Protein AF-A0A935EBG9-F1 (afdb_monomer)

Nearest PDB structures (foldseek):
  6i1h-assembly1_A  TM=6.134E-01  e=1.385E+00  Chlamydia trachomatis
  6hzh-assembly1_A  TM=4.891E-01  e=1.174E+00  Chlamydia trachomatis
  5o15-assembly2_B  TM=3.136E-01  e=2.519E-01  Sorangium cellulosum
  1wzn-assembly1_A  TM=5.034E-01  e=6.112E+00  Pyrococcus horikoshii OT3
  5yfg-assembly1_A  TM=3.933E-01  e=7.615E+00  Homo sapiens

pLDDT: mean 87.23, std 17.73, range [26.91, 98.94]

Radius of gyration: 25.3 Å; Cα contacts (8 Å, |Δi|>4): 872; chains: 1; bounding box: 60×47×108 Å

Solvent-accessible surface area (backbone atoms only — not comparable to full-atom values): 26198 Å² total; per-residue (Å²): 134,88,83,86,81,87,80,84,84,79,87,77,83,81,80,80,79,73,76,85,69,76,75,78,75,75,90,55,85,73,57,88,76,83,76,82,68,78,86,73,63,55,4,25,28,68,75,36,76,100,81,56,63,61,65,30,64,52,68,57,92,96,50,80,77,60,99,59,29,64,55,70,48,89,40,70,68,78,42,63,91,41,53,73,42,41,57,26,57,35,16,23,5,33,44,45,35,50,22,20,80,38,74,37,89,87,32,89,52,56,42,38,45,97,52,69,41,67,20,41,37,27,27,39,75,89,44,62,54,62,61,78,62,38,41,44,90,50,90,55,90,43,42,66,63,40,51,53,48,47,51,51,55,29,39,77,74,73,33,60,48,84,44,33,94,92,47,60,54,76,88,62,56,19,32,24,27,36,64,70,40,49,30,54,54,26,47,79,71,79,41,83,60,76,68,56,79,76,60,62,59,64,77,63,60,76,50,22,39,26,23,28,41,21,56,60,40,72,43,31,26,75,67,42,31,52,54,34,48,52,53,43,41,32,22,42,49,67,66,29,58,70,52,41,62,66,49,56,38,79,50,36,50,72,29,71,76,31,72,82,32,41,57,47,34,39,35,44,66,50,52,57,28,44,35,42,41,33,34,48,72,45,65,47,75,48,59,35,29,38,80,54,73,65,46,74,68,79,95,50,44,33,78,75,71,103,63,62,27,58,74,34,42,33,28,22,46,26,49,73,78,28,42,40,33,43,35,21,31,24,43,43,40,61,30,91,50,69,45,60,48,42,56,67,35,26,30,34,39,38,38,36,76,26,47,45,99,89,66,47,86,44,27,35,36,40,38,37,35,42,25,27,82,74,27,26,74,58,44,33,38,51,58,46,37,35,33,57,75,44,46,66,92,75,46,82,79,88,71,84,45,76,64,76,71,44,31,42,70,56,88,37,24,74,40,78,53,62,93,90,68,85,78,96,77,82,85,68,58,81,82,60,59,50,54,57,54,32,41,46,74,62,72,39,82,87,42,68,73,78,91,66,86,68,94,79,74,87,124

Structure (mmCIF, N/CA/C/O backbone):
data_AF-A0A935EBG9-F1
#
_entry.id   AF-A0A935EBG9-F1
#
loop_
_atom_site.group_PDB
_atom_site.id
_atom_site.type_symbol
_atom_site.label_atom_id
_atom_site.label_alt_id
_atom_site.label_comp_id
_atom_site.label_asym_id
_atom_site.label_entity_id
_atom_site.label_seq_id
_atom_site.pdbx_PDB_ins_code
_atom_site.Cartn_x
_atom_site.Cartn_y
_atom_site.Cartn_z
_atom_site.occupancy
_atom_site.B_iso_or_equiv
_atom_site.auth_seq_id
_atom_site.auth_comp_id
_atom_site.auth_asym_id
_atom_site.auth_atom_id
_atom_site.pdbx_PDB_model_num
ATOM 1 N N . MET A 1 1 ? 35.348 10.390 76.889 1.00 35.09 1 MET A N 1
ATOM 2 C CA . MET A 1 1 ? 34.292 9.434 77.295 1.00 35.09 1 MET A CA 1
ATOM 3 C C . MET A 1 1 ? 33.017 9.774 76.541 1.00 35.09 1 MET A C 1
ATOM 5 O O . MET A 1 1 ? 32.799 10.935 76.236 1.00 35.09 1 MET A O 1
ATOM 9 N N . ARG A 1 2 ? 32.295 8.732 76.126 1.00 33.00 2 ARG A N 1
ATOM 10 C CA . ARG A 1 2 ? 31.306 8.679 75.037 1.00 33.00 2 ARG A CA 1
ATOM 11 C C . ARG A 1 2 ? 30.108 9.625 75.220 1.00 33.00 2 ARG A C 1
ATOM 13 O O . ARG A 1 2 ? 29.508 9.641 76.286 1.00 33.00 2 ARG A O 1
ATOM 20 N N . GLY A 1 3 ? 29.729 10.317 74.143 1.00 28.44 3 GLY A N 1
ATOM 21 C CA . GLY A 1 3 ? 28.416 10.941 73.965 1.00 28.44 3 GLY A CA 1
ATOM 22 C C . GLY A 1 3 ? 27.498 10.011 73.168 1.00 28.44 3 GLY A C 1
ATOM 23 O O . GLY A 1 3 ? 27.882 9.514 72.110 1.00 28.44 3 GLY A O 1
ATOM 24 N N . LEU A 1 4 ? 26.313 9.744 73.713 1.00 28.86 4 LEU A N 1
ATOM 25 C CA . LEU A 1 4 ? 25.290 8.847 73.181 1.00 28.86 4 LEU A CA 1
ATOM 26 C C . LEU A 1 4 ? 24.329 9.659 72.290 1.00 28.86 4 LEU A C 1
ATOM 28 O O . LEU A 1 4 ? 23.697 10.595 72.774 1.00 28.86 4 LEU A O 1
ATOM 32 N N . ARG A 1 5 ? 24.219 9.328 70.997 1.00 33.72 5 ARG A N 1
ATOM 33 C CA . ARG A 1 5 ? 23.167 9.846 70.103 1.00 33.72 5 ARG A CA 1
ATOM 34 C C . ARG A 1 5 ? 22.078 8.783 69.954 1.00 33.72 5 ARG A C 1
ATOM 36 O O . ARG A 1 5 ? 22.360 7.690 69.474 1.00 33.72 5 ARG A O 1
ATOM 43 N N . LEU A 1 6 ? 20.854 9.122 70.366 1.00 30.34 6 LEU A N 1
ATOM 44 C CA . LEU A 1 6 ? 19.633 8.385 70.036 1.00 30.34 6 LEU A CA 1
ATOM 45 C C . LEU A 1 6 ? 19.337 8.532 68.534 1.00 30.34 6 LEU A C 1
ATOM 47 O O . LEU A 1 6 ? 19.275 9.651 68.028 1.00 30.34 6 LEU A O 1
ATOM 51 N N . MET A 1 7 ? 19.111 7.414 67.844 1.00 30.39 7 MET A N 1
ATOM 52 C CA . MET A 1 7 ? 18.456 7.376 66.534 1.00 30.39 7 MET A CA 1
ATOM 53 C C . MET A 1 7 ? 16.968 7.071 66.740 1.00 30.39 7 MET A C 1
ATOM 55 O O . MET A 1 7 ? 16.621 6.006 67.247 1.00 30.39 7 MET A O 1
ATOM 59 N N . LEU A 1 8 ? 16.100 8.003 66.339 1.00 30.66 8 LEU A N 1
ATOM 60 C CA . LEU A 1 8 ? 14.686 7.737 66.076 1.00 30.66 8 LEU A CA 1
ATOM 61 C C . LEU A 1 8 ? 14.571 7.083 64.691 1.00 30.66 8 LEU A C 1
ATOM 63 O O . LEU A 1 8 ? 14.997 7.670 63.698 1.00 30.66 8 LEU A O 1
ATOM 67 N N . ALA A 1 9 ? 13.973 5.896 64.625 1.00 29.94 9 ALA A N 1
ATOM 68 C CA . ALA A 1 9 ? 13.546 5.275 63.377 1.00 29.94 9 ALA A CA 1
ATOM 69 C C . ALA A 1 9 ? 12.113 5.730 63.058 1.00 29.94 9 ALA A C 1
ATOM 71 O O . ALA A 1 9 ? 11.182 5.414 63.795 1.00 29.94 9 ALA A O 1
ATOM 72 N N . ALA A 1 10 ? 11.941 6.483 61.971 1.00 31.16 10 ALA A N 1
ATOM 73 C CA . ALA A 1 10 ? 10.633 6.789 61.404 1.00 31.16 10 ALA A CA 1
ATOM 74 C C . ALA A 1 10 ? 10.266 5.695 60.389 1.00 31.16 10 ALA A C 1
ATOM 76 O O . ALA A 1 10 ? 10.936 5.548 59.367 1.00 31.16 10 ALA A O 1
ATOM 77 N N . LEU A 1 11 ? 9.216 4.918 60.675 1.00 29.58 11 LEU A N 1
ATOM 78 C CA . LEU A 1 11 ? 8.575 4.052 59.686 1.00 29.58 11 LEU A CA 1
ATOM 79 C C . LEU A 1 11 ? 7.790 4.932 58.705 1.00 29.58 11 LEU A C 1
ATOM 81 O O . LEU A 1 11 ? 6.760 5.500 59.063 1.00 29.58 11 LEU A O 1
ATOM 85 N N . ALA A 1 12 ? 8.267 5.029 57.467 1.00 32.09 12 ALA A N 1
ATOM 86 C CA . ALA A 1 12 ? 7.480 5.541 56.355 1.00 32.09 12 ALA A CA 1
ATOM 87 C C . ALA A 1 12 ? 6.671 4.381 55.753 1.00 32.09 12 ALA A C 1
ATOM 89 O O . ALA A 1 12 ? 7.234 3.479 55.137 1.00 32.09 12 ALA A O 1
ATOM 90 N N . CYS A 1 13 ? 5.351 4.395 55.948 1.00 28.38 13 CYS A N 1
ATOM 91 C CA . CYS A 1 13 ? 4.428 3.550 55.195 1.00 28.38 13 CYS A CA 1
ATOM 92 C C . CYS A 1 13 ? 4.348 4.065 53.754 1.00 28.38 13 CYS A C 1
ATOM 94 O O . CYS A 1 13 ? 3.726 5.090 53.483 1.00 28.38 13 CYS A O 1
ATOM 96 N N . SER A 1 14 ? 4.966 3.346 52.825 1.00 31.89 14 SER A N 1
ATOM 97 C CA . SER A 1 14 ? 4.779 3.518 51.388 1.00 31.89 14 SER A CA 1
ATOM 98 C C . SER A 1 14 ? 3.401 2.981 50.987 1.00 31.89 14 SER A C 1
ATOM 100 O O . SER A 1 14 ? 3.176 1.774 50.938 1.00 31.89 14 SER A O 1
ATOM 102 N N . HIS A 1 15 ? 2.455 3.874 50.696 1.00 29.36 15 HIS A N 1
ATOM 103 C CA . HIS A 1 15 ? 1.270 3.517 49.918 1.00 29.36 15 HIS A CA 1
ATOM 104 C C . HIS A 1 15 ? 1.682 3.366 48.452 1.00 29.36 15 HIS A C 1
ATOM 106 O O . HIS A 1 15 ? 1.942 4.346 47.759 1.00 29.36 15 HIS A O 1
ATOM 112 N N . GLN A 1 16 ? 1.762 2.117 47.993 1.00 29.02 16 GLN A N 1
ATOM 113 C CA . GLN A 1 16 ? 1.751 1.786 46.574 1.00 29.02 16 GLN A CA 1
ATOM 114 C C . GLN A 1 16 ? 0.363 2.124 46.022 1.00 29.02 16 GLN A C 1
ATOM 116 O O . GLN A 1 16 ? -0.581 1.349 46.159 1.00 29.02 16 GLN A O 1
ATOM 121 N N . LEU A 1 17 ? 0.236 3.301 45.414 1.00 31.58 17 LEU A N 1
ATOM 122 C CA . LEU A 1 17 ? -0.823 3.560 44.447 1.00 31.58 17 LEU A CA 1
ATOM 123 C C . LEU A 1 17 ? -0.511 2.693 43.226 1.00 31.58 17 LEU A C 1
ATOM 125 O O . LEU A 1 17 ? 0.434 2.962 42.487 1.00 31.58 17 LEU A O 1
ATOM 129 N N . GLY A 1 18 ? -1.251 1.595 43.080 1.00 26.91 18 GLY A N 1
ATOM 130 C CA . GLY A 1 18 ? -1.197 0.766 41.887 1.00 26.91 18 GLY A CA 1
ATOM 131 C C . GLY A 1 18 ? -1.586 1.604 40.676 1.00 26.91 18 GLY A C 1
ATOM 132 O O . GLY A 1 18 ? -2.669 2.187 40.651 1.00 26.91 18 GLY A O 1
ATOM 133 N N . SER A 1 19 ? -0.704 1.661 39.680 1.00 31.36 19 SER A N 1
ATOM 134 C CA . SER A 1 19 ? -1.076 2.075 38.333 1.00 31.36 19 SER A CA 1
ATOM 135 C C . SER A 1 19 ? -2.246 1.200 37.891 1.00 31.36 19 SER A C 1
ATOM 137 O O . SER A 1 19 ? -2.134 -0.030 37.924 1.00 31.36 19 SER A O 1
ATOM 139 N N . ALA A 1 20 ? -3.361 1.814 37.502 1.00 31.28 20 ALA A N 1
ATOM 140 C CA . ALA A 1 20 ? -4.432 1.122 36.807 1.00 31.28 20 ALA A CA 1
ATOM 141 C C . ALA A 1 20 ? -3.871 0.629 35.465 1.00 31.28 20 ALA A C 1
ATOM 143 O O . ALA A 1 20 ? -3.863 1.352 34.476 1.00 31.28 20 ALA A O 1
ATOM 144 N N . GLY A 1 21 ? -3.309 -0.580 35.471 1.00 30.95 21 GLY A N 1
ATOM 145 C CA . GLY A 1 21 ? -2.915 -1.276 34.262 1.00 30.95 21 GLY A CA 1
ATOM 146 C C . GLY A 1 21 ? -4.163 -1.514 33.429 1.00 30.95 21 GLY A C 1
ATOM 147 O O . GLY A 1 21 ? -5.141 -2.082 33.919 1.00 30.95 21 GLY A O 1
ATOM 148 N N . GLU A 1 22 ? -4.123 -1.039 32.191 1.00 42.25 22 GLU A N 1
ATOM 149 C CA . GLU A 1 22 ? -5.065 -1.377 31.136 1.00 42.25 22 GLU A CA 1
ATOM 150 C C . GLU A 1 22 ? -5.307 -2.894 31.171 1.00 42.25 22 GLU A C 1
ATOM 152 O O . GLU A 1 22 ? -4.356 -3.684 31.167 1.00 42.25 22 GLU A O 1
ATOM 157 N N . ALA A 1 23 ? -6.568 -3.315 31.307 1.00 36.19 23 ALA A N 1
ATOM 158 C CA . ALA A 1 23 ? -6.886 -4.735 31.275 1.00 36.19 23 ALA A CA 1
ATOM 159 C C . ALA A 1 23 ? -6.350 -5.299 29.948 1.00 36.19 23 ALA A C 1
ATOM 161 O O . ALA A 1 23 ? -6.642 -4.706 28.904 1.00 36.19 23 ALA A O 1
ATOM 162 N N . PRO A 1 24 ? -5.564 -6.394 29.957 1.00 41.72 24 PRO A N 1
ATOM 163 C CA . PRO A 1 24 ? -5.077 -6.983 28.720 1.00 41.72 24 PRO A CA 1
ATOM 164 C C . PRO A 1 24 ? -6.280 -7.238 27.816 1.00 41.72 24 PRO A C 1
ATOM 166 O O . PRO A 1 24 ? -7.266 -7.831 28.256 1.00 41.72 24 PRO A O 1
ATOM 169 N N . ALA A 1 25 ? -6.225 -6.722 26.586 1.00 58.53 25 ALA A N 1
ATOM 170 C CA . ALA A 1 25 ? -7.280 -6.948 25.614 1.00 58.53 25 ALA A CA 1
ATOM 171 C C . ALA A 1 25 ? -7.545 -8.456 25.532 1.00 58.53 25 ALA A C 1
ATOM 173 O O . ALA A 1 25 ? -6.600 -9.237 25.382 1.00 58.53 25 ALA A O 1
ATOM 174 N N . ASP A 1 26 ? -8.813 -8.857 25.674 1.00 67.00 26 ASP A N 1
ATOM 175 C CA . ASP A 1 26 ? -9.193 -10.261 25.541 1.00 67.00 26 ASP A CA 1
ATOM 176 C C . ASP A 1 26 ? -8.600 -10.811 24.237 1.00 67.00 26 ASP A C 1
ATOM 178 O O . ASP A 1 26 ? -8.680 -10.123 23.208 1.00 67.00 26 ASP A O 1
ATOM 182 N N . PRO A 1 27 ? -8.003 -12.017 24.249 1.00 84.56 27 PRO A N 1
ATOM 183 C CA . PRO A 1 27 ? -7.474 -12.626 23.041 1.00 84.56 27 PRO A CA 1
ATOM 184 C C . PRO A 1 27 ? -8.536 -12.609 21.941 1.00 84.56 27 PRO A C 1
ATOM 186 O O . PRO A 1 27 ? -9.615 -13.180 22.106 1.00 84.56 27 PRO A O 1
ATOM 189 N N . SER A 1 28 ? -8.239 -11.937 20.830 1.00 94.19 28 SER A N 1
ATOM 190 C CA . SER A 1 28 ? -9.153 -11.861 19.696 1.00 94.19 28 SER A CA 1
ATOM 191 C C . SER A 1 28 ? -8.806 -12.905 18.646 1.00 94.19 28 SER A C 1
ATOM 193 O O . SER A 1 28 ? -7.637 -13.185 18.378 1.00 94.19 28 SER A O 1
ATOM 195 N N . ILE A 1 29 ? -9.836 -13.437 17.990 1.00 94.50 29 ILE A N 1
ATOM 196 C CA . ILE A 1 29 ? -9.678 -14.359 16.859 1.00 94.50 29 ILE A CA 1
ATOM 197 C C . ILE A 1 29 ? -9.281 -13.648 15.557 1.00 94.50 29 ILE A C 1
ATOM 199 O O . ILE A 1 29 ? -8.965 -14.315 14.573 1.00 94.50 29 ILE A O 1
ATOM 203 N N . GLY A 1 30 ? -9.327 -12.310 15.529 1.00 96.50 30 GLY A N 1
ATOM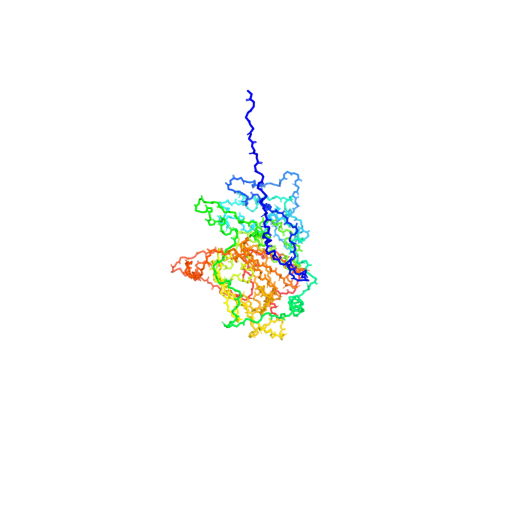 204 C CA . GLY A 1 30 ? -9.213 -11.525 14.300 1.00 96.50 30 GLY A CA 1
ATOM 205 C C . GLY A 1 30 ? -8.442 -10.207 14.400 1.00 96.50 30 GLY A C 1
ATOM 206 O O . GLY A 1 30 ? -8.421 -9.484 13.412 1.00 96.50 30 GLY A O 1
ATOM 207 N N . ARG A 1 31 ? -7.840 -9.841 15.535 1.00 96.62 31 ARG A N 1
ATOM 208 C CA . ARG A 1 31 ? -7.035 -8.604 15.640 1.00 96.62 31 ARG A CA 1
ATOM 209 C C . ARG A 1 31 ? -5.916 -8.713 16.672 1.00 96.62 31 ARG A C 1
ATOM 211 O O . ARG A 1 31 ? -5.939 -9.615 17.506 1.00 96.62 31 ARG A O 1
ATOM 218 N N . GLY A 1 32 ? -4.931 -7.821 16.596 1.00 94.88 32 GLY A N 1
ATOM 219 C CA . GLY A 1 32 ? -3.866 -7.679 17.593 1.00 94.88 32 GLY A CA 1
ATOM 220 C C . GLY A 1 32 ? -2.843 -8.820 17.623 1.00 94.88 32 GLY A C 1
ATOM 221 O O . GLY A 1 32 ? -2.208 -9.046 18.651 1.00 94.88 32 GLY A O 1
ATOM 222 N N . TRP A 1 33 ? -2.668 -9.567 16.526 1.00 93.69 33 TRP A N 1
ATOM 223 C CA . TRP A 1 33 ? -1.700 -10.668 16.505 1.00 93.69 33 TRP A CA 1
ATOM 224 C C . TRP A 1 33 ? -0.259 -10.121 16.530 1.00 93.69 33 TRP A C 1
ATOM 226 O O . TRP A 1 33 ? 0.060 -9.207 15.760 1.00 93.69 33 TRP A O 1
ATOM 236 N N . PRO A 1 34 ? 0.658 -10.658 17.351 1.00 90.94 34 PRO A N 1
ATOM 237 C CA . PRO A 1 34 ? 2.029 -10.154 17.402 1.00 90.94 34 PRO A CA 1
ATOM 238 C C . PRO A 1 34 ? 2.757 -10.263 16.055 1.00 90.94 34 PRO A C 1
ATOM 240 O O . PRO A 1 34 ? 2.684 -11.283 15.369 1.00 90.94 34 PRO A O 1
ATOM 243 N N . VAL A 1 35 ? 3.507 -9.228 15.671 1.00 86.81 35 VAL A N 1
ATOM 244 C CA . VAL A 1 35 ? 4.432 -9.311 14.529 1.00 86.81 35 VAL A CA 1
ATOM 245 C C . VAL A 1 35 ? 5.719 -9.981 15.011 1.00 86.81 35 VAL A C 1
ATOM 247 O O . VAL A 1 35 ? 6.484 -9.391 15.765 1.00 86.81 35 VAL A O 1
ATOM 250 N N . ALA A 1 36 ? 5.954 -11.225 14.590 1.00 75.94 36 ALA A N 1
ATOM 251 C CA . ALA A 1 36 ? 7.082 -12.031 15.071 1.00 75.94 36 ALA A CA 1
ATOM 252 C C . ALA A 1 36 ? 8.459 -11.581 14.538 1.00 75.94 36 ALA A C 1
ATOM 254 O O . ALA A 1 36 ? 9.484 -11.957 15.100 1.00 75.94 36 ALA A O 1
ATOM 255 N N . ALA A 1 37 ? 8.503 -10.800 13.453 1.00 79.25 37 ALA A N 1
ATOM 256 C CA . ALA A 1 37 ? 9.750 -10.334 12.852 1.00 79.25 37 ALA A CA 1
ATOM 257 C C . ALA A 1 37 ? 10.215 -9.009 13.479 1.00 79.25 37 ALA A C 1
ATOM 259 O O . ALA A 1 37 ? 9.558 -7.978 13.328 1.00 79.25 37 ALA A O 1
ATOM 260 N N . SER A 1 38 ? 11.375 -9.036 14.139 1.00 66.75 38 SER A N 1
ATOM 261 C CA . SER A 1 38 ? 12.070 -7.852 14.654 1.00 66.75 38 SER A CA 1
ATOM 262 C C . SER A 1 38 ? 13.268 -7.494 13.776 1.00 66.75 38 SER A C 1
ATOM 264 O O . SER A 1 38 ? 14.067 -8.371 13.452 1.00 66.75 38 SER A O 1
ATOM 266 N N . GLY A 1 39 ? 13.442 -6.206 13.472 1.00 64.56 39 GLY A N 1
ATOM 267 C CA . GLY A 1 39 ? 14.558 -5.717 12.660 1.00 64.56 39 GLY A CA 1
ATOM 268 C C . GLY A 1 39 ? 14.348 -5.954 11.163 1.00 64.56 39 GLY A C 1
ATOM 269 O O . GLY A 1 39 ? 13.867 -6.999 10.736 1.00 64.56 39 GLY A O 1
ATOM 270 N N . ALA A 1 40 ? 14.686 -4.954 10.357 1.00 72.00 40 ALA A N 1
ATOM 271 C CA . ALA A 1 40 ? 14.648 -5.067 8.910 1.00 72.00 40 ALA A CA 1
ATOM 272 C C . ALA A 1 40 ? 15.739 -4.186 8.313 1.00 72.00 40 ALA A C 1
ATOM 274 O O . ALA A 1 40 ? 15.699 -2.959 8.435 1.00 72.00 40 ALA A O 1
ATOM 275 N N . LEU A 1 41 ? 16.733 -4.831 7.712 1.00 77.19 41 LEU A N 1
ATOM 276 C CA . LEU A 1 41 ? 17.738 -4.145 6.916 1.00 77.19 41 LEU A CA 1
ATOM 277 C C . LEU A 1 41 ? 17.182 -3.954 5.501 1.00 77.19 41 LEU A C 1
ATOM 279 O O . LEU A 1 41 ? 16.459 -4.829 5.012 1.00 77.19 41 LEU A O 1
ATOM 283 N N . PRO A 1 42 ? 17.464 -2.820 4.839 1.00 78.81 42 PRO A N 1
ATOM 284 C CA . PRO A 1 42 ? 17.165 -2.693 3.425 1.00 78.81 42 PRO A CA 1
ATOM 285 C C . PRO A 1 42 ? 17.828 -3.833 2.649 1.00 78.81 42 PRO A C 1
ATOM 287 O O . PRO A 1 42 ? 18.977 -4.181 2.887 1.00 78.81 42 PRO A O 1
ATOM 290 N N . VAL A 1 43 ? 17.098 -4.410 1.699 1.00 82.00 43 VAL A N 1
ATOM 291 C CA . VAL A 1 43 ? 17.622 -5.481 0.837 1.00 82.00 43 VAL A CA 1
ATOM 292 C C . VAL A 1 43 ? 18.609 -4.930 -0.192 1.00 82.00 43 VAL A C 1
ATOM 294 O O . VAL A 1 43 ? 19.472 -5.642 -0.691 1.00 82.00 43 VAL A O 1
ATOM 297 N N . SER A 1 44 ? 18.515 -3.643 -0.515 1.00 69.44 44 SER A N 1
ATOM 298 C CA . SER A 1 44 ? 19.429 -2.992 -1.448 1.00 69.44 44 SER A CA 1
ATOM 299 C C . SER A 1 44 ? 20.548 -2.257 -0.739 1.00 69.44 44 SER A C 1
ATOM 301 O O . SER A 1 44 ? 20.271 -1.364 0.060 1.00 69.44 44 SER A O 1
ATOM 303 N N . GLY A 1 45 ? 21.783 -2.515 -1.180 1.00 56.06 45 GLY A N 1
ATOM 304 C CA . GLY A 1 45 ? 22.964 -1.736 -0.802 1.00 56.06 45 GLY A CA 1
ATOM 305 C C . GLY A 1 45 ? 22.970 -0.300 -1.347 1.00 56.06 45 GLY A C 1
ATOM 306 O O . GLY A 1 45 ? 23.912 0.452 -1.135 1.00 56.06 45 GLY A O 1
ATOM 307 N N . GLY A 1 46 ? 21.946 0.111 -2.101 1.00 53.38 46 GLY A N 1
ATOM 308 C CA . GLY A 1 46 ? 21.771 1.484 -2.580 1.00 53.38 46 GLY A CA 1
ATOM 309 C C . GLY A 1 46 ? 20.852 2.354 -1.717 1.00 53.38 46 GLY A C 1
ATOM 310 O O . GLY A 1 46 ? 20.840 3.569 -1.902 1.00 53.38 46 GLY A O 1
ATOM 311 N N . MET A 1 47 ? 20.068 1.759 -0.810 1.00 54.31 47 MET A N 1
ATOM 312 C CA . MET A 1 47 ? 19.056 2.457 0.015 1.00 54.31 47 MET A CA 1
ATOM 313 C C . MET A 1 47 ? 19.435 2.539 1.490 1.00 54.31 47 MET A C 1
ATOM 315 O O . MET A 1 47 ? 18.607 2.630 2.398 1.00 54.31 47 MET A O 1
ATOM 319 N N . GLU A 1 48 ? 20.716 2.430 1.715 1.00 51.75 48 GLU A N 1
ATOM 320 C CA . GLU A 1 48 ? 21.300 2.001 2.944 1.00 51.75 48 GLU A CA 1
ATOM 321 C C . GLU A 1 48 ? 22.123 3.274 3.339 1.00 51.75 48 GLU A C 1
ATOM 323 O O . GLU A 1 48 ? 22.919 3.777 2.545 1.00 51.75 48 GLU A O 1
ATOM 328 N N . GLY A 1 49 ? 21.838 3.877 4.509 1.00 46.16 49 GLY A N 1
ATOM 329 C CA . GLY A 1 49 ? 22.636 4.951 5.149 1.00 46.16 49 GLY A CA 1
ATOM 330 C C . GLY A 1 49 ? 22.803 6.321 4.440 1.00 46.16 49 GLY A C 1
ATOM 331 O O . GLY A 1 49 ? 22.596 6.489 3.245 1.00 46.16 49 GLY A O 1
ATOM 332 N N . GLU A 1 50 ? 23.239 7.342 5.198 1.00 39.00 50 GLU A N 1
ATOM 333 C CA . GLU A 1 50 ? 23.685 8.658 4.683 1.00 39.00 50 GLU A CA 1
ATOM 334 C C . GLU A 1 50 ? 25.171 8.649 4.253 1.00 39.00 50 GLU A C 1
ATOM 336 O O . GLU A 1 50 ? 25.933 9.549 4.603 1.00 39.00 50 GLU A O 1
ATOM 341 N N . GLY A 1 51 ? 25.632 7.632 3.513 1.00 37.41 51 GLY A N 1
ATOM 342 C CA . GLY A 1 51 ? 26.976 7.713 2.906 1.00 37.41 51 GLY A CA 1
ATOM 343 C C . GLY A 1 51 ? 27.850 6.466 2.900 1.00 37.41 51 GLY A C 1
ATOM 344 O O . GLY A 1 51 ? 29.023 6.558 2.546 1.00 37.41 51 GLY A O 1
ATOM 345 N N . GLN A 1 52 ? 27.330 5.291 3.216 1.00 40.91 52 GLN A N 1
ATOM 346 C CA . GLN A 1 52 ? 27.970 4.047 2.798 1.00 40.91 52 GLN A CA 1
ATOM 347 C C . GLN A 1 52 ? 26.905 3.227 2.115 1.00 40.91 52 GLN A C 1
ATOM 349 O O . GLN A 1 52 ? 25.820 3.209 2.650 1.00 40.91 52 GLN A O 1
ATOM 354 N N . GLN A 1 53 ? 27.195 2.596 0.975 1.00 48.09 53 GLN A N 1
ATOM 355 C CA . GLN A 1 53 ? 26.863 1.187 0.729 1.00 48.09 53 GLN A CA 1
ATOM 356 C C . GLN A 1 53 ? 27.120 0.763 -0.722 1.00 48.09 53 GLN A C 1
ATOM 358 O O . GLN A 1 53 ? 27.293 1.570 -1.653 1.00 48.09 53 GLN A O 1
ATOM 363 N N . ALA A 1 54 ? 27.374 -0.537 -0.847 1.00 45.84 54 ALA A N 1
ATOM 364 C CA . ALA A 1 54 ? 28.045 -1.155 -1.970 1.00 45.84 54 ALA A CA 1
ATOM 365 C C . ALA A 1 54 ? 27.049 -1.416 -3.104 1.00 45.84 54 ALA A C 1
ATOM 367 O O . ALA A 1 54 ? 26.310 -2.390 -3.090 1.00 45.84 54 ALA A O 1
ATOM 368 N N . SER A 1 55 ? 27.044 -0.562 -4.130 1.00 59.62 55 SER A N 1
ATOM 369 C CA . SER A 1 55 ? 26.490 -0.963 -5.422 1.00 59.62 55 SER A CA 1
ATOM 370 C C . SER A 1 55 ? 27.506 -1.891 -6.088 1.00 59.62 55 SER A C 1
ATOM 372 O O . SER A 1 55 ? 28.551 -1.421 -6.549 1.00 59.62 55 SER A O 1
ATOM 374 N N . TRP A 1 56 ? 27.236 -3.192 -6.135 1.00 70.00 56 TRP A N 1
ATOM 375 C CA . TRP A 1 56 ? 28.092 -4.106 -6.888 1.00 70.00 56 TRP A CA 1
ATOM 376 C C . TRP A 1 56 ? 27.604 -4.193 -8.334 1.00 70.00 56 TRP A C 1
ATOM 378 O O . TRP A 1 56 ? 26.485 -4.631 -8.588 1.00 70.00 56 TRP A O 1
ATOM 388 N N . GLU A 1 57 ? 28.442 -3.799 -9.295 1.00 77.25 57 GLU A N 1
ATOM 389 C CA . GLU A 1 57 ? 28.172 -4.028 -10.727 1.00 77.25 57 GLU A CA 1
ATOM 390 C C . GLU A 1 57 ? 28.332 -5.515 -11.115 1.00 77.25 57 GLU A C 1
ATOM 392 O O . GLU A 1 57 ? 28.004 -5.918 -12.226 1.00 77.25 57 GLU A O 1
ATOM 397 N N . SER A 1 58 ? 28.828 -6.344 -10.193 1.00 84.06 58 SER A N 1
ATOM 398 C CA . SER A 1 58 ? 28.999 -7.794 -10.325 1.00 84.06 58 SER A CA 1
ATOM 399 C C . SER A 1 58 ? 28.320 -8.523 -9.161 1.00 84.06 58 SER A C 1
ATOM 401 O O . SER A 1 58 ? 28.070 -7.892 -8.133 1.00 84.06 58 SER A O 1
ATOM 403 N N . PRO A 1 59 ? 28.027 -9.831 -9.285 1.00 89.25 59 PRO A N 1
ATOM 404 C CA . PRO A 1 59 ? 27.463 -10.604 -8.184 1.00 89.25 59 PRO A CA 1
ATOM 405 C C . PRO A 1 59 ? 28.298 -10.474 -6.897 1.00 89.25 59 PRO A C 1
ATOM 407 O O . PRO A 1 59 ? 29.532 -10.475 -6.988 1.00 89.25 59 PRO A O 1
ATOM 410 N N . PRO A 1 60 ? 27.665 -10.384 -5.711 1.00 87.50 60 PRO A N 1
ATOM 411 C CA . PRO A 1 60 ? 28.380 -10.375 -4.439 1.00 87.50 60 PRO A CA 1
ATOM 412 C C . PRO A 1 60 ? 29.271 -11.614 -4.269 1.00 87.50 60 PRO A C 1
ATOM 414 O O . PRO A 1 60 ? 29.017 -12.673 -4.848 1.00 87.50 60 PRO A O 1
ATOM 417 N N . VAL A 1 61 ? 30.316 -11.501 -3.444 1.00 87.12 61 VAL A N 1
ATOM 418 C CA . VAL A 1 61 ? 31.233 -12.618 -3.162 1.00 87.12 61 VAL A CA 1
ATOM 419 C C . VAL A 1 61 ? 30.446 -13.835 -2.665 1.00 87.12 61 VAL A C 1
ATOM 421 O O . VAL A 1 61 ? 29.628 -13.728 -1.758 1.00 87.12 61 VAL A O 1
ATOM 424 N N . GLY A 1 62 ? 30.700 -15.001 -3.262 1.00 90.38 62 GLY A N 1
ATOM 425 C CA . GLY A 1 62 ? 30.006 -16.248 -2.922 1.00 90.38 62 GLY A CA 1
ATOM 426 C C . GLY A 1 62 ? 28.650 -16.438 -3.611 1.00 90.38 62 GLY A C 1
ATOM 427 O O . GLY A 1 62 ? 28.080 -17.523 -3.520 1.00 90.38 62 GLY A O 1
ATOM 428 N N . ILE A 1 63 ? 28.156 -15.444 -4.355 1.00 93.00 63 ILE A N 1
ATOM 429 C CA . ILE A 1 63 ? 26.922 -15.545 -5.138 1.00 93.00 63 ILE A CA 1
ATOM 430 C C . ILE A 1 63 ? 27.262 -15.778 -6.610 1.00 93.00 63 ILE A C 1
ATOM 432 O O . ILE A 1 63 ? 27.913 -14.967 -7.262 1.00 93.00 63 ILE A O 1
ATOM 436 N N . SER A 1 64 ? 26.792 -16.895 -7.166 1.00 94.69 64 SER A N 1
ATOM 437 C CA . SER A 1 64 ? 26.862 -17.153 -8.610 1.00 94.69 64 SER A CA 1
ATOM 438 C C . SER A 1 64 ? 25.606 -16.645 -9.311 1.00 94.69 64 SER A C 1
ATOM 440 O O . SER A 1 64 ? 24.492 -17.003 -8.911 1.00 94.69 64 SER A O 1
ATOM 442 N N . ALA A 1 65 ? 25.788 -15.851 -10.369 1.00 94.62 65 ALA A N 1
ATOM 443 C CA . ALA A 1 65 ? 24.699 -15.372 -11.215 1.00 94.62 65 ALA A CA 1
ATOM 444 C C . ALA A 1 65 ? 23.936 -16.524 -11.890 1.00 94.62 65 ALA A C 1
ATOM 446 O O . ALA A 1 65 ? 24.488 -17.596 -12.149 1.00 94.62 65 ALA A O 1
ATOM 447 N N . LEU A 1 66 ? 22.659 -16.284 -12.191 1.00 96.88 66 LEU A N 1
ATOM 448 C CA . LEU A 1 66 ? 21.858 -17.175 -13.028 1.00 96.88 66 LEU A CA 1
ATOM 449 C C . LEU A 1 66 ? 22.254 -17.031 -14.509 1.00 96.88 66 LEU A C 1
ATOM 451 O O . LEU A 1 66 ? 22.798 -15.996 -14.894 1.00 96.88 66 LEU A O 1
ATOM 455 N N . PRO A 1 67 ? 21.939 -18.023 -15.366 1.00 95.94 67 PRO A N 1
ATOM 456 C CA . PRO A 1 67 ? 22.140 -17.898 -16.813 1.00 95.94 67 PRO A CA 1
ATOM 457 C C . PRO A 1 67 ? 21.366 -16.732 -17.446 1.00 95.94 67 PRO A C 1
ATOM 459 O O . PRO A 1 67 ? 21.777 -16.214 -18.481 1.00 95.94 67 PRO A O 1
ATOM 462 N N . VAL A 1 68 ? 20.241 -16.351 -16.836 1.00 97.38 68 VAL A N 1
ATOM 463 C CA . VAL A 1 68 ? 19.435 -15.180 -17.180 1.00 97.38 68 VAL A CA 1
ATOM 464 C C . VAL A 1 68 ? 18.909 -14.552 -15.893 1.00 97.38 68 VAL A C 1
ATOM 466 O O . VAL A 1 68 ? 18.520 -15.246 -14.952 1.00 97.38 68 VAL A O 1
ATOM 469 N N . ASP A 1 69 ? 18.922 -13.231 -15.862 1.00 97.88 69 ASP A N 1
ATOM 470 C CA . ASP A 1 69 ? 18.334 -12.378 -14.838 1.00 97.88 69 ASP A CA 1
ATOM 471 C C . ASP A 1 69 ? 17.449 -11.317 -15.517 1.00 97.88 69 ASP A C 1
ATOM 473 O O . ASP A 1 69 ? 17.423 -11.208 -16.747 1.00 97.88 69 ASP A O 1
ATOM 477 N N . LEU A 1 70 ? 16.740 -10.509 -14.732 1.00 97.81 70 LEU A N 1
ATOM 478 C CA . LEU A 1 70 ? 15.858 -9.454 -15.230 1.00 97.81 70 LEU A CA 1
ATOM 479 C C . LEU A 1 70 ? 16.561 -8.522 -16.236 1.00 97.81 70 LEU A C 1
ATOM 481 O O . LEU A 1 70 ? 15.950 -8.103 -17.212 1.00 97.81 70 LEU A O 1
ATOM 485 N N . PHE A 1 71 ? 17.844 -8.219 -16.021 1.00 97.00 71 PHE A N 1
ATOM 486 C CA . PHE A 1 71 ? 18.621 -7.233 -16.785 1.00 97.00 71 PHE A CA 1
ATOM 487 C C . PHE A 1 71 ? 19.325 -7.815 -18.018 1.00 97.00 71 PHE A C 1
ATOM 489 O O . PHE A 1 71 ? 19.805 -7.069 -18.872 1.00 97.00 71 PHE A O 1
ATOM 496 N N . THR A 1 72 ? 19.411 -9.138 -18.109 1.00 96.69 72 THR A N 1
ATOM 497 C CA . THR A 1 72 ? 19.971 -9.885 -19.246 1.00 96.69 72 THR A CA 1
ATOM 498 C C . THR A 1 72 ? 18.889 -10.567 -20.079 1.00 96.69 72 THR A C 1
ATOM 500 O O . THR A 1 72 ? 19.163 -10.990 -21.207 1.00 96.69 72 THR A O 1
ATOM 503 N N . SER A 1 73 ? 17.663 -10.642 -19.556 1.00 97.12 73 SER A N 1
ATOM 504 C CA . SER A 1 73 ? 16.505 -11.158 -20.269 1.00 97.12 73 SER A CA 1
ATOM 505 C C . SER A 1 73 ? 16.204 -10.352 -21.530 1.00 97.12 73 SER A C 1
ATOM 507 O O . SER A 1 73 ? 16.341 -9.130 -21.576 1.00 97.12 73 SER A O 1
ATOM 509 N N . LYS A 1 74 ? 15.768 -11.065 -22.568 1.00 95.31 74 LYS A N 1
ATOM 510 C CA . LYS A 1 74 ? 15.207 -10.486 -23.799 1.00 95.31 74 LYS A CA 1
ATOM 511 C C . LYS A 1 74 ? 13.689 -10.637 -23.861 1.00 95.31 74 LYS A C 1
ATOM 513 O O . LYS A 1 74 ? 13.053 -10.041 -24.720 1.00 95.31 74 LYS A O 1
ATOM 518 N N . ASP A 1 75 ? 13.133 -11.473 -22.992 1.00 96.94 75 ASP A N 1
ATOM 519 C CA . ASP A 1 75 ? 11.721 -11.820 -22.942 1.00 96.94 75 ASP A CA 1
ATOM 520 C C . ASP A 1 75 ? 11.425 -12.370 -21.546 1.00 96.94 75 ASP A C 1
ATOM 522 O O . ASP A 1 75 ? 11.532 -13.573 -21.295 1.00 96.94 75 ASP A O 1
ATOM 526 N N . PHE A 1 76 ? 11.086 -11.472 -20.618 1.00 96.88 76 PHE A N 1
ATOM 527 C CA . PHE A 1 76 ? 10.892 -11.842 -19.217 1.00 96.88 76 PHE A CA 1
ATOM 528 C C . PHE A 1 76 ? 9.762 -12.866 -19.045 1.00 96.88 76 PHE A C 1
ATOM 530 O O . PHE A 1 76 ? 9.796 -13.640 -18.092 1.00 96.88 76 PHE A O 1
ATOM 537 N N . TYR A 1 77 ? 8.801 -12.947 -19.977 1.00 96.19 77 TYR A N 1
ATOM 538 C CA . TYR A 1 77 ? 7.735 -13.952 -19.942 1.00 96.19 77 TYR A CA 1
ATOM 539 C C . TYR A 1 77 ? 8.251 -15.389 -20.042 1.00 96.19 77 TYR A C 1
ATOM 541 O O . TYR A 1 77 ? 7.592 -16.304 -19.553 1.00 96.19 77 TYR A O 1
ATOM 549 N N . GLN A 1 78 ? 9.416 -15.602 -20.655 1.00 96.38 78 GLN A N 1
ATOM 550 C CA . GLN A 1 78 ? 10.022 -16.929 -20.807 1.00 96.38 78 GLN A CA 1
ATOM 551 C C . GLN A 1 78 ? 10.848 -17.347 -19.580 1.00 96.38 78 GLN A C 1
ATOM 553 O O . GLN A 1 78 ? 11.296 -18.493 -19.489 1.00 96.38 78 GLN A O 1
ATOM 558 N N . ASP A 1 79 ? 11.014 -16.445 -18.612 1.00 97.31 79 ASP A N 1
ATOM 559 C CA . ASP A 1 79 ? 11.883 -16.640 -17.455 1.00 97.31 79 ASP A CA 1
ATOM 560 C C . ASP A 1 79 ? 11.128 -17.032 -16.180 1.00 97.31 79 ASP A C 1
ATOM 562 O O . ASP A 1 79 ? 11.730 -17.067 -15.109 1.00 97.31 79 ASP A O 1
ATOM 566 N N . GLU A 1 80 ? 9.830 -17.350 -16.260 1.00 96.00 80 GLU A N 1
ATOM 567 C CA . GLU A 1 80 ? 8.963 -17.586 -15.091 1.00 96.00 80 GLU A CA 1
ATOM 568 C C . GLU A 1 80 ? 9.562 -18.567 -14.068 1.00 96.00 80 GLU A C 1
ATOM 570 O O . GLU A 1 80 ? 9.454 -18.368 -12.853 1.00 96.00 80 GLU A O 1
ATOM 575 N N . ARG A 1 81 ? 10.277 -19.590 -14.554 1.00 96.38 81 ARG A N 1
ATOM 576 C CA . ARG A 1 81 ? 10.976 -20.586 -13.725 1.00 96.38 81 ARG A CA 1
ATOM 577 C C . ARG A 1 81 ? 12.048 -20.001 -12.794 1.00 96.38 81 ARG A C 1
ATOM 579 O O . ARG A 1 81 ? 12.429 -20.666 -11.838 1.00 96.38 81 ARG A O 1
ATOM 586 N N . TYR A 1 82 ? 12.556 -18.802 -13.077 1.00 98.12 82 TYR A N 1
ATOM 587 C CA . TYR A 1 82 ? 13.593 -18.125 -12.296 1.00 98.12 82 TYR A CA 1
ATOM 588 C C . TYR A 1 82 ? 13.035 -17.085 -11.322 1.00 98.12 82 TYR A C 1
ATOM 590 O O . TYR A 1 82 ? 13.747 -16.664 -10.420 1.00 98.12 82 TYR A O 1
ATOM 598 N N . TRP A 1 83 ? 11.767 -16.683 -11.443 1.00 97.88 83 TRP A N 1
ATOM 599 C CA . TRP A 1 83 ? 11.201 -15.577 -10.656 1.00 97.88 83 TRP A CA 1
ATOM 600 C C . TRP A 1 83 ? 11.095 -15.847 -9.150 1.00 97.88 83 TRP A C 1
ATOM 602 O O . TRP A 1 83 ? 10.896 -14.918 -8.372 1.00 97.88 83 TRP A O 1
ATOM 612 N N . SER A 1 84 ? 11.175 -17.104 -8.716 1.00 97.38 84 SER A N 1
ATOM 613 C CA . SER A 1 84 ? 11.250 -17.446 -7.290 1.00 97.38 84 SER A CA 1
ATOM 614 C C . SER A 1 84 ? 12.669 -17.352 -6.723 1.00 97.38 84 SER A C 1
ATOM 616 O O . SER A 1 84 ? 12.831 -17.393 -5.508 1.00 97.38 84 SER A O 1
ATOM 618 N N . ASP A 1 85 ? 13.691 -17.245 -7.574 1.00 98.00 85 ASP A N 1
ATOM 619 C CA . ASP A 1 85 ? 15.084 -17.101 -7.161 1.00 98.00 85 ASP A CA 1
ATOM 620 C C . ASP A 1 85 ? 15.433 -15.604 -7.034 1.00 98.00 85 ASP A C 1
ATOM 622 O O . ASP A 1 85 ? 15.322 -14.868 -8.022 1.00 98.00 85 ASP A O 1
ATOM 626 N N . PRO A 1 86 ? 15.874 -15.116 -5.856 1.00 96.81 86 PRO A N 1
ATOM 627 C CA . PRO A 1 86 ? 16.193 -13.698 -5.661 1.00 96.81 86 PRO A CA 1
ATOM 628 C C . PRO A 1 86 ? 17.271 -13.195 -6.631 1.00 96.81 86 PRO A C 1
ATOM 630 O O . PRO A 1 86 ? 17.278 -12.018 -7.001 1.00 96.81 86 PRO A O 1
ATOM 633 N N . ARG A 1 87 ? 18.150 -14.079 -7.124 1.00 97.25 87 ARG A N 1
ATOM 634 C CA . ARG A 1 87 ? 19.210 -13.725 -8.077 1.00 97.25 87 ARG A CA 1
ATOM 635 C C . ARG A 1 87 ? 18.670 -13.298 -9.437 1.00 97.25 87 ARG A C 1
ATOM 637 O O . ARG A 1 87 ? 19.353 -12.539 -10.119 1.00 97.25 87 ARG A O 1
ATOM 644 N N . TYR A 1 88 ? 17.452 -13.699 -9.819 1.00 98.38 88 TYR A N 1
ATOM 645 C CA . TYR A 1 88 ? 16.819 -13.196 -11.044 1.00 98.38 88 TYR A CA 1
ATOM 646 C C . TYR A 1 88 ? 16.618 -11.676 -10.984 1.00 98.38 88 TYR A C 1
ATOM 648 O O . TYR A 1 88 ? 16.756 -10.988 -11.987 1.00 98.38 88 TYR A O 1
ATOM 656 N N . PHE A 1 89 ? 16.388 -11.122 -9.793 1.00 96.69 89 PHE A N 1
ATOM 657 C CA . PHE A 1 89 ? 16.269 -9.678 -9.568 1.00 96.69 89 PHE A CA 1
ATOM 658 C C . PHE A 1 89 ? 17.576 -9.051 -9.069 1.00 96.69 89 PHE A C 1
ATOM 660 O O . PHE A 1 89 ? 17.571 -7.932 -8.553 1.00 96.69 89 PHE A O 1
ATOM 667 N N . ARG A 1 90 ? 18.700 -9.776 -9.178 1.00 95.12 90 ARG A N 1
ATOM 668 C CA . ARG A 1 90 ? 19.995 -9.414 -8.580 1.00 95.12 90 ARG A CA 1
ATOM 669 C C . ARG A 1 90 ? 19.896 -9.108 -7.083 1.00 95.12 90 ARG A C 1
ATOM 671 O O . ARG A 1 90 ? 20.565 -8.210 -6.583 1.00 95.12 90 ARG A O 1
ATOM 678 N N . CYS A 1 91 ? 19.028 -9.838 -6.383 1.00 93.69 91 CYS A N 1
ATOM 679 C CA . CYS A 1 91 ? 18.765 -9.682 -4.954 1.00 93.69 91 CYS A CA 1
ATOM 680 C C . CYS A 1 91 ? 18.299 -8.273 -4.558 1.00 93.69 91 CYS A C 1
ATOM 682 O O . CYS A 1 91 ? 18.625 -7.786 -3.479 1.00 93.69 91 CYS A O 1
ATOM 684 N N . ASN A 1 92 ? 17.584 -7.586 -5.454 1.00 92.44 92 ASN A N 1
ATOM 685 C CA . ASN A 1 92 ? 17.035 -6.264 -5.185 1.00 92.44 92 ASN A CA 1
ATOM 686 C C . ASN A 1 92 ? 15.607 -6.331 -4.646 1.00 92.44 92 ASN A C 1
ATOM 688 O O . ASN A 1 92 ? 14.810 -7.218 -4.976 1.00 92.44 92 ASN A O 1
ATOM 692 N N . SER A 1 93 ? 15.273 -5.294 -3.883 1.00 92.06 93 SER A N 1
ATOM 693 C CA . SER A 1 93 ? 13.905 -5.007 -3.476 1.00 92.06 93 SER A CA 1
ATOM 694 C C . SER A 1 93 ? 13.092 -4.367 -4.608 1.00 92.06 93 SER A C 1
ATOM 696 O O . SER A 1 93 ? 13.680 -3.678 -5.453 1.00 92.06 93 SER A O 1
ATOM 698 N N . PRO A 1 94 ? 11.755 -4.501 -4.613 1.00 92.56 94 PRO A N 1
ATOM 699 C CA . PRO A 1 94 ? 10.902 -3.784 -5.560 1.00 92.56 94 PRO A CA 1
ATOM 700 C C . PRO A 1 94 ? 11.124 -2.262 -5.536 1.00 92.56 94 PRO A C 1
ATOM 702 O O . PRO A 1 94 ? 11.221 -1.631 -6.593 1.00 92.56 94 PRO A O 1
ATOM 705 N N . SER A 1 95 ? 11.328 -1.676 -4.344 1.00 87.88 95 SER A N 1
ATOM 706 C CA . SER A 1 95 ? 11.645 -0.248 -4.191 1.00 87.88 95 SER A CA 1
ATOM 707 C C . SER A 1 95 ? 12.973 0.137 -4.844 1.00 87.88 95 SER A C 1
ATOM 709 O O . SER A 1 95 ? 13.163 1.283 -5.244 1.00 87.88 95 SER A O 1
ATOM 711 N N . THR A 1 96 ? 13.909 -0.796 -4.962 1.00 87.31 96 THR A N 1
ATOM 712 C CA . THR A 1 96 ? 15.200 -0.560 -5.612 1.00 87.31 96 THR A CA 1
ATOM 713 C C . THR A 1 96 ? 15.119 -0.731 -7.116 1.00 87.31 96 THR A C 1
ATOM 715 O O . THR A 1 96 ? 15.692 0.075 -7.846 1.00 87.31 96 THR A O 1
ATOM 718 N N . LEU A 1 97 ? 14.373 -1.730 -7.595 1.00 90.75 97 LEU A N 1
ATOM 719 C CA . LEU A 1 97 ? 14.154 -1.928 -9.027 1.00 90.75 97 LEU A CA 1
ATOM 720 C C . LEU A 1 97 ? 13.522 -0.684 -9.667 1.00 90.75 97 LEU A C 1
ATOM 722 O O . LEU A 1 97 ? 13.976 -0.237 -10.717 1.00 90.75 97 LEU A O 1
ATOM 726 N N . GLN A 1 98 ? 12.543 -0.061 -9.007 1.00 86.75 98 GLN A N 1
ATOM 727 C CA . GLN A 1 98 ? 11.959 1.194 -9.495 1.00 86.75 98 GLN A CA 1
ATOM 728 C C . GLN A 1 98 ? 12.924 2.394 -9.404 1.00 86.75 98 GLN A C 1
ATOM 730 O O . GLN A 1 98 ? 12.861 3.305 -10.226 1.00 86.75 98 GLN A O 1
ATOM 735 N N . ALA A 1 99 ? 13.829 2.405 -8.418 1.00 83.81 99 ALA A N 1
ATOM 736 C CA . ALA A 1 99 ? 14.770 3.498 -8.177 1.00 83.81 99 ALA A CA 1
ATOM 737 C C . ALA A 1 99 ? 16.061 3.367 -9.001 1.00 83.81 99 ALA A C 1
ATOM 739 O O . ALA A 1 99 ? 16.939 4.224 -8.905 1.00 83.81 99 ALA A O 1
ATOM 740 N N . MET A 1 100 ? 16.181 2.329 -9.838 1.00 86.69 100 MET A N 1
ATOM 741 C CA . MET A 1 100 ? 17.425 1.958 -10.517 1.00 86.69 100 MET A CA 1
ATOM 742 C C . MET A 1 100 ? 18.034 3.119 -11.330 1.00 86.69 100 MET A C 1
ATOM 744 O O . MET A 1 100 ? 19.252 3.303 -11.377 1.00 86.69 100 MET A O 1
ATOM 748 N N . TRP A 1 101 ? 17.180 3.973 -11.896 1.00 86.25 101 TRP A N 1
ATOM 749 C CA . TRP A 1 101 ? 17.557 5.141 -12.697 1.00 86.25 101 TRP A CA 1
ATOM 750 C C . TRP A 1 101 ? 17.613 6.468 -11.917 1.00 86.25 101 TRP A C 1
ATOM 752 O O . TRP A 1 101 ? 17.717 7.524 -12.533 1.00 86.25 101 TRP A O 1
ATOM 762 N N . GLY A 1 102 ? 17.588 6.431 -10.579 1.00 76.44 102 GLY A N 1
ATOM 763 C CA . GLY A 1 102 ? 17.638 7.623 -9.717 1.00 76.44 102 GLY A CA 1
ATOM 764 C C . GLY A 1 102 ? 16.277 8.291 -9.503 1.00 76.44 102 GLY A C 1
ATOM 765 O O . GLY A 1 102 ? 16.203 9.488 -9.248 1.00 76.44 102 GLY A O 1
ATOM 766 N N . ALA A 1 103 ? 15.194 7.529 -9.654 1.00 64.31 103 ALA A N 1
ATOM 767 C CA . ALA A 1 103 ? 13.834 8.052 -9.613 1.00 64.31 103 ALA A CA 1
ATOM 768 C C . ALA A 1 103 ? 13.230 8.139 -8.187 1.00 64.31 103 ALA A C 1
ATOM 770 O O . ALA A 1 103 ? 12.117 8.637 -8.036 1.00 64.31 103 ALA A O 1
ATOM 771 N N . ASP A 1 104 ? 13.960 7.714 -7.144 1.00 59.88 104 ASP A N 1
ATOM 772 C CA . ASP A 1 104 ? 13.619 7.965 -5.732 1.00 59.88 104 ASP A CA 1
ATOM 773 C C . ASP A 1 104 ? 14.544 9.049 -5.146 1.00 59.88 104 ASP A C 1
ATOM 775 O O . ASP A 1 104 ? 15.768 8.920 -5.156 1.00 59.88 104 ASP A O 1
ATOM 779 N N . ALA A 1 105 ? 13.946 10.118 -4.612 1.00 45.03 105 ALA A N 1
ATOM 780 C CA . ALA A 1 105 ? 14.621 11.308 -4.090 1.00 45.03 105 ALA A CA 1
ATOM 781 C C . ALA A 1 105 ? 15.533 11.046 -2.873 1.00 45.03 105 ALA A C 1
ATOM 783 O O . ALA A 1 105 ? 16.317 11.914 -2.495 1.00 45.03 105 ALA A O 1
ATOM 784 N N . MET A 1 106 ? 15.426 9.872 -2.246 1.00 46.59 106 MET A N 1
ATOM 785 C CA . MET A 1 106 ? 16.236 9.478 -1.086 1.00 46.59 106 MET A CA 1
ATOM 786 C C . MET A 1 106 ? 17.576 8.848 -1.464 1.00 46.59 106 MET A C 1
ATOM 788 O O . MET A 1 106 ? 18.519 8.903 -0.682 1.00 46.59 106 MET A O 1
ATOM 792 N N . SER A 1 107 ? 17.668 8.268 -2.659 1.00 50.59 107 SER A N 1
ATOM 793 C CA . SER A 1 107 ? 18.924 7.818 -3.239 1.00 50.59 107 SER A CA 1
ATOM 794 C C . SER A 1 107 ? 19.198 8.713 -4.439 1.00 50.59 107 SER A C 1
ATOM 796 O O . SER A 1 107 ? 18.888 8.367 -5.575 1.00 50.59 107 SER A O 1
ATOM 798 N N . SER A 1 108 ? 19.844 9.858 -4.221 1.00 50.03 108 SER A N 1
ATOM 799 C CA . SER A 1 108 ? 20.419 10.696 -5.291 1.00 50.03 108 SER A CA 1
ATOM 800 C C . SER A 1 108 ? 21.470 9.959 -6.153 1.00 50.03 108 SER A C 1
ATOM 802 O O . SER A 1 108 ? 22.122 10.553 -7.012 1.00 50.03 108 SER A O 1
ATOM 804 N N . ARG A 1 109 ? 21.633 8.648 -5.940 1.00 61.44 109 ARG A N 1
ATOM 805 C CA . ARG A 1 109 ? 22.501 7.731 -6.655 1.00 61.44 109 ARG A CA 1
ATOM 806 C C . ARG A 1 109 ? 21.705 6.950 -7.694 1.00 61.44 109 ARG A C 1
ATOM 808 O O . ARG A 1 109 ? 20.771 6.217 -7.383 1.00 61.44 109 ARG A O 1
ATOM 815 N N . ARG A 1 110 ? 22.164 7.038 -8.936 1.00 73.88 110 ARG A N 1
ATOM 816 C CA . ARG A 1 110 ? 21.788 6.111 -9.999 1.00 73.88 110 ARG A CA 1
ATOM 817 C C . ARG A 1 110 ? 22.389 4.736 -9.682 1.00 73.88 110 ARG A C 1
ATOM 819 O O . ARG A 1 110 ? 23.605 4.617 -9.549 1.00 73.88 110 ARG A O 1
ATOM 826 N N . LEU A 1 111 ? 21.539 3.725 -9.529 1.00 81.62 111 LEU A N 1
ATOM 827 C CA . LEU A 1 111 ? 21.936 2.356 -9.167 1.00 81.62 111 LEU A CA 1
ATOM 828 C C . LEU A 1 111 ? 22.202 1.481 -10.402 1.00 81.62 111 LEU A C 1
ATOM 830 O O . LEU A 1 111 ? 22.816 0.420 -10.312 1.00 81.62 111 LEU A O 1
ATOM 834 N N . ILE A 1 112 ? 21.790 1.957 -11.578 1.00 83.62 112 ILE A N 1
ATOM 835 C CA . ILE A 1 112 ? 22.221 1.430 -12.866 1.00 83.62 112 ILE A CA 1
ATOM 836 C C . ILE A 1 112 ? 23.543 2.099 -13.252 1.00 83.62 112 ILE A C 1
ATOM 838 O O . ILE A 1 112 ? 23.583 3.305 -13.495 1.00 83.62 112 ILE A O 1
ATOM 842 N N . GLY A 1 113 ? 24.634 1.330 -13.234 1.00 80.31 113 GLY A N 1
ATOM 843 C CA . GLY A 1 113 ? 25.991 1.826 -13.485 1.00 80.31 113 GLY A CA 1
ATOM 844 C C . GLY A 1 113 ? 26.223 2.368 -14.905 1.00 80.31 113 GLY A C 1
ATOM 845 O O . GLY A 1 113 ? 25.301 2.766 -15.619 1.00 80.31 113 GLY A O 1
ATOM 846 N N . SER A 1 114 ? 27.481 2.367 -15.343 1.00 83.00 114 SER A N 1
ATOM 847 C CA . SER A 1 114 ? 27.891 3.010 -16.606 1.00 83.00 114 SER A CA 1
ATOM 848 C C . SER A 1 114 ? 27.416 2.310 -17.893 1.00 83.00 114 SER A C 1
ATOM 850 O O . SER A 1 114 ? 27.393 2.942 -18.948 1.00 83.00 114 SER A O 1
ATOM 852 N N . SER A 1 115 ? 27.011 1.037 -17.818 1.00 88.19 115 SER A N 1
ATOM 853 C CA . SER A 1 115 ? 26.620 0.194 -18.962 1.00 88.19 115 SER A CA 1
ATOM 854 C C . SER A 1 115 ? 25.232 -0.437 -18.756 1.00 88.19 115 SER A C 1
ATOM 856 O O . SER A 1 115 ? 25.120 -1.650 -18.561 1.00 88.19 115 SER A O 1
ATOM 858 N N . PRO A 1 116 ? 24.152 0.365 -18.730 1.00 89.62 116 PRO A N 1
ATOM 859 C CA . PRO A 1 116 ? 22.803 -0.142 -18.513 1.00 89.62 116 PRO A CA 1
ATOM 860 C C . PRO A 1 116 ? 22.271 -0.944 -19.723 1.00 89.62 116 PRO A C 1
ATOM 862 O O . PRO A 1 116 ? 22.554 -0.575 -20.863 1.00 89.62 116 PRO A O 1
ATOM 865 N N . PRO A 1 117 ? 21.422 -1.969 -19.502 1.00 92.44 117 PRO A N 1
ATOM 866 C CA . PRO A 1 117 ? 20.966 -2.452 -18.196 1.00 92.44 117 PRO A CA 1
ATOM 867 C C . PRO A 1 117 ? 21.969 -3.373 -17.476 1.00 92.44 117 PRO A C 1
ATOM 869 O O . PRO A 1 117 ? 21.778 -3.671 -16.300 1.00 92.44 117 PRO A O 1
ATOM 872 N N . GLN A 1 118 ? 23.048 -3.812 -18.136 1.00 90.88 118 GLN A N 1
ATOM 873 C CA . GLN A 1 118 ? 23.955 -4.851 -17.629 1.00 90.88 118 GLN A CA 1
ATOM 874 C C . GLN A 1 118 ? 24.665 -4.467 -16.329 1.00 90.88 118 GLN A C 1
ATOM 876 O O . GLN A 1 118 ? 24.945 -5.348 -15.520 1.00 90.88 118 GLN A O 1
ATOM 881 N N . SER A 1 119 ? 24.916 -3.180 -16.101 1.00 88.88 119 SER A N 1
ATOM 882 C CA . SER A 1 119 ? 25.546 -2.651 -14.888 1.00 88.88 119 SER A CA 1
ATOM 883 C C . SER A 1 119 ? 24.557 -2.337 -13.756 1.00 88.88 119 SER A C 1
ATOM 885 O O . SER A 1 119 ? 24.877 -1.541 -12.876 1.00 88.88 119 SER A O 1
ATOM 887 N N . ALA A 1 120 ? 23.333 -2.879 -13.779 1.00 90.00 120 ALA A N 1
ATOM 888 C CA . ALA A 1 120 ? 22.404 -2.755 -12.655 1.00 90.00 120 ALA A CA 1
ATOM 889 C C . ALA A 1 120 ? 23.003 -3.347 -11.373 1.00 90.00 120 ALA A C 1
ATOM 891 O O . ALA A 1 120 ? 23.509 -4.473 -11.383 1.00 90.00 120 ALA A O 1
ATOM 892 N N . SER A 1 121 ? 22.944 -2.599 -10.274 1.00 88.62 121 SER A N 1
ATOM 893 C CA . SER A 1 121 ? 23.539 -3.026 -9.012 1.00 88.62 121 SER A CA 1
ATOM 894 C C . SER A 1 121 ? 22.895 -4.294 -8.456 1.00 88.62 121 SER A C 1
ATOM 896 O O . SER A 1 121 ? 21.679 -4.483 -8.550 1.00 88.62 121 SER A O 1
ATOM 898 N N . TRP A 1 122 ? 23.700 -5.118 -7.799 1.00 90.25 122 TRP A N 1
ATOM 899 C CA . TRP A 1 122 ? 23.216 -6.181 -6.923 1.00 90.25 122 TRP A CA 1
ATOM 900 C C . TRP A 1 122 ? 22.848 -5.641 -5.537 1.00 90.25 122 TRP A C 1
ATOM 902 O O . TRP A 1 122 ? 23.445 -4.670 -5.071 1.00 90.25 122 TRP A O 1
ATOM 912 N N . GLY A 1 123 ? 21.870 -6.281 -4.895 1.00 88.88 123 GLY A N 1
ATOM 913 C CA . GLY A 1 123 ? 21.545 -6.108 -3.479 1.00 88.88 123 GLY A CA 1
ATOM 914 C C . GLY A 1 123 ? 22.102 -7.234 -2.601 1.00 88.88 123 GLY A C 1
ATOM 915 O O . GLY A 1 123 ? 22.897 -8.064 -3.049 1.00 88.88 123 GLY A O 1
ATOM 916 N N . HIS A 1 124 ? 21.669 -7.257 -1.345 1.00 87.94 124 HIS A N 1
ATOM 917 C CA . HIS A 1 124 ? 22.046 -8.229 -0.319 1.00 87.94 124 HIS A CA 1
ATOM 918 C C . HIS A 1 124 ? 21.210 -9.498 -0.462 1.00 87.94 124 HIS A C 1
ATOM 920 O O . HIS A 1 124 ? 20.034 -9.510 -0.111 1.00 87.94 124 HIS A O 1
ATOM 926 N N . CYS A 1 125 ? 21.794 -10.576 -0.985 1.00 89.38 125 CYS A N 1
ATOM 927 C CA . CYS A 1 125 ? 21.080 -11.838 -1.214 1.00 89.38 125 CYS A CA 1
ATOM 928 C C . CYS A 1 125 ? 20.718 -12.585 0.079 1.00 89.38 125 CYS A C 1
ATOM 930 O O . CYS A 1 125 ? 19.820 -13.421 0.078 1.00 89.38 125 CYS A O 1
ATOM 932 N N . GLU A 1 126 ? 21.432 -12.300 1.161 1.00 88.75 126 GLU A N 1
ATOM 933 C CA . GLU A 1 126 ? 21.258 -12.859 2.499 1.00 88.75 126 GLU A CA 1
ATOM 934 C C . GLU A 1 126 ? 20.171 -12.154 3.322 1.00 88.75 126 GLU A C 1
ATOM 936 O O . GLU A 1 126 ? 19.715 -12.697 4.329 1.00 88.75 126 GLU A O 1
ATOM 941 N N . THR A 1 127 ? 19.754 -10.960 2.895 1.00 89.62 127 THR A N 1
ATOM 942 C CA . THR A 1 127 ? 18.774 -10.129 3.598 1.00 89.62 127 THR A CA 1
ATOM 943 C C . THR A 1 127 ? 17.397 -10.310 2.978 1.00 89.62 127 THR A C 1
ATOM 945 O O . THR A 1 127 ? 17.239 -10.242 1.759 1.00 89.62 127 THR A O 1
ATOM 948 N N . ASP A 1 128 ? 16.381 -10.507 3.814 1.00 92.38 128 ASP A N 1
ATOM 949 C CA . ASP A 1 128 ? 14.977 -10.487 3.411 1.00 92.38 128 ASP A CA 1
ATOM 950 C C . ASP A 1 128 ? 14.073 -10.248 4.626 1.00 92.38 128 ASP A C 1
ATOM 952 O O . ASP A 1 128 ? 14.461 -10.498 5.771 1.00 92.38 128 ASP A O 1
ATOM 956 N N . TYR A 1 129 ? 12.841 -9.815 4.373 1.00 93.19 129 TYR A N 1
ATOM 957 C CA . TYR A 1 129 ? 11.783 -9.786 5.369 1.00 93.19 129 TYR A CA 1
ATOM 958 C C . TYR A 1 129 ? 10.892 -11.020 5.194 1.00 93.19 129 TYR A C 1
ATOM 960 O O . TYR A 1 129 ? 10.360 -11.250 4.103 1.00 93.19 129 TYR A O 1
ATOM 968 N N . PRO A 1 130 ? 10.700 -11.832 6.247 1.00 93.62 130 PRO A N 1
ATOM 969 C CA . PRO A 1 130 ? 10.111 -13.151 6.098 1.00 93.62 130 PRO A CA 1
ATOM 970 C C . PRO A 1 130 ? 8.662 -13.072 5.617 1.00 93.62 130 PRO A C 1
ATOM 972 O O . PRO A 1 130 ? 7.819 -12.417 6.231 1.00 93.62 130 PRO A O 1
ATOM 975 N N . ARG A 1 131 ? 8.338 -13.851 4.578 1.00 95.00 131 ARG A N 1
ATOM 976 C CA . ARG A 1 131 ? 6.971 -14.019 4.049 1.00 95.00 131 ARG A CA 1
ATOM 977 C C . ARG A 1 131 ? 5.930 -14.274 5.145 1.00 95.00 131 ARG A C 1
ATOM 979 O O . ARG A 1 131 ? 4.825 -13.743 5.087 1.00 95.00 131 ARG A O 1
ATOM 986 N N . ALA A 1 132 ? 6.282 -15.075 6.153 1.00 93.94 132 ALA A N 1
ATOM 987 C CA . ALA A 1 132 ? 5.398 -15.422 7.266 1.00 93.94 132 ALA A CA 1
ATOM 988 C C . ALA A 1 132 ? 4.986 -14.217 8.134 1.00 93.94 132 ALA A C 1
ATOM 990 O O . ALA A 1 132 ? 3.961 -14.289 8.799 1.00 93.94 132 ALA A O 1
ATOM 991 N N . ALA A 1 133 ? 5.747 -13.119 8.115 1.00 93.94 133 ALA A N 1
ATOM 992 C CA . ALA A 1 133 ? 5.390 -11.880 8.805 1.00 93.94 133 ALA A CA 1
ATOM 993 C C . ALA A 1 133 ? 4.524 -10.932 7.950 1.00 93.94 133 ALA A C 1
ATOM 995 O O . ALA A 1 133 ? 4.006 -9.950 8.471 1.00 93.94 133 ALA A O 1
ATOM 996 N N . ILE A 1 134 ? 4.362 -11.226 6.654 1.00 96.38 134 ILE A N 1
ATOM 997 C CA . ILE A 1 134 ? 3.505 -10.482 5.715 1.00 96.38 134 ILE A CA 1
ATOM 998 C C . ILE A 1 134 ? 2.120 -11.123 5.610 1.00 96.38 134 ILE A C 1
ATOM 1000 O O . ILE A 1 134 ? 1.106 -10.446 5.478 1.00 96.38 134 ILE A O 1
ATOM 1004 N N . VAL A 1 135 ? 2.079 -12.450 5.627 1.00 97.62 135 VAL A N 1
ATOM 1005 C CA . VAL A 1 135 ? 0.847 -13.231 5.568 1.00 97.62 135 VAL A CA 1
ATOM 1006 C C . VAL A 1 135 ? -0.035 -12.949 6.785 1.00 97.62 135 VAL A C 1
ATOM 1008 O O . VAL A 1 135 ? 0.447 -12.907 7.915 1.00 97.62 135 VAL A O 1
ATOM 1011 N N . SER A 1 136 ? -1.344 -12.829 6.558 1.00 97.94 136 SER A N 1
ATOM 1012 C CA . SER A 1 136 ? -2.318 -12.760 7.646 1.00 97.94 136 SER A CA 1
ATOM 1013 C C . SER A 1 136 ? -2.279 -14.037 8.501 1.00 97.94 136 SER A C 1
ATOM 1015 O O . SER A 1 136 ? -2.409 -15.134 7.952 1.00 97.94 136 SER A O 1
ATOM 1017 N N . PRO A 1 137 ? -2.134 -13.924 9.835 1.00 96.75 137 PRO A N 1
ATOM 1018 C CA . PRO A 1 137 ? -2.167 -15.068 10.743 1.00 96.75 137 PRO A CA 1
ATOM 1019 C C . PRO A 1 137 ? -3.599 -15.549 11.028 1.00 96.75 137 PRO A C 1
ATOM 1021 O O . PRO A 1 137 ? -3.787 -16.584 11.665 1.00 96.75 137 PRO A O 1
ATOM 1024 N N . TYR A 1 138 ? -4.611 -14.794 10.594 1.00 98.06 138 TYR A N 1
ATOM 1025 C CA . TYR A 1 138 ? -6.007 -15.080 10.894 1.00 98.06 138 TYR A CA 1
ATOM 1026 C C . TYR A 1 138 ? -6.572 -16.188 9.998 1.00 98.06 138 TYR A C 1
ATOM 1028 O O . TYR A 1 138 ? -6.209 -16.284 8.826 1.00 98.06 138 TYR A O 1
ATOM 1036 N N . PRO A 1 139 ? -7.507 -17.009 10.508 1.00 97.38 139 PRO A N 1
ATOM 1037 C CA . PRO A 1 139 ? -8.009 -18.182 9.789 1.00 97.38 139 PRO A CA 1
ATOM 1038 C C . PRO A 1 139 ? -8.990 -17.847 8.651 1.00 97.38 139 PRO A C 1
ATOM 1040 O O . PRO A 1 139 ? -9.499 -18.749 7.982 1.00 97.38 139 PRO A O 1
ATOM 1043 N N . PHE A 1 140 ? -9.308 -16.570 8.443 1.00 98.50 140 PHE A N 1
ATOM 1044 C CA . PHE A 1 140 ? -10.340 -16.140 7.508 1.00 98.50 140 PHE A CA 1
ATOM 1045 C C . PHE A 1 140 ? -9.821 -16.099 6.072 1.00 98.50 140 PHE A C 1
ATOM 1047 O O . PHE A 1 140 ? -8.696 -15.688 5.803 1.00 98.50 140 PHE A O 1
ATOM 1054 N N . ARG A 1 141 ? -10.674 -16.503 5.126 1.00 97.25 141 ARG A N 1
ATOM 1055 C CA . ARG A 1 141 ? -10.376 -16.461 3.683 1.00 97.25 141 ARG A CA 1
ATOM 1056 C C . ARG A 1 141 ? -10.988 -15.255 2.970 1.00 97.25 141 ARG A C 1
ATOM 1058 O O . ARG A 1 141 ? -10.645 -15.004 1.822 1.00 97.25 141 ARG A O 1
ATOM 1065 N N . SER A 1 142 ? -11.891 -14.530 3.626 1.00 98.44 142 SER A N 1
ATOM 1066 C CA . SER A 1 142 ? -12.573 -13.363 3.068 1.00 98.44 142 SER A CA 1
ATOM 1067 C C . SER A 1 142 ? -12.732 -12.264 4.115 1.00 98.44 142 SER A C 1
ATOM 1069 O O . SER A 1 142 ? -12.837 -12.544 5.313 1.00 98.44 142 SER A O 1
ATOM 1071 N N . ALA A 1 143 ? -12.810 -11.018 3.642 1.00 98.75 143 ALA A N 1
ATOM 1072 C CA . ALA A 1 143 ? -13.064 -9.856 4.488 1.00 98.75 143 ALA A CA 1
ATOM 1073 C C . ALA A 1 143 ? -14.414 -9.962 5.212 1.00 98.75 143 ALA A C 1
ATOM 1075 O O . ALA A 1 143 ? -14.487 -9.657 6.397 1.00 98.75 143 ALA A O 1
ATOM 1076 N N . GLN A 1 144 ? -15.450 -10.483 4.539 1.00 98.56 144 GLN A N 1
ATOM 1077 C CA . GLN A 1 144 ? -16.762 -10.720 5.146 1.00 98.56 144 GLN A CA 1
ATOM 1078 C C . GLN A 1 144 ? -16.663 -11.626 6.380 1.00 98.56 144 GLN A C 1
ATOM 1080 O O . GLN A 1 144 ? -17.087 -11.228 7.461 1.00 98.56 144 GLN A O 1
ATOM 1085 N N . ALA A 1 145 ? -16.073 -12.819 6.237 1.00 98.69 145 ALA A N 1
ATOM 1086 C CA . ALA A 1 145 ? -15.984 -13.780 7.337 1.00 98.69 145 ALA A CA 1
ATOM 1087 C C . ALA A 1 145 ? -15.181 -13.213 8.516 1.00 98.69 145 ALA A C 1
ATOM 1089 O O . ALA A 1 145 ? -15.528 -13.437 9.673 1.00 98.69 145 ALA A O 1
ATOM 1090 N N . HIS A 1 146 ? -14.125 -12.452 8.223 1.00 98.88 146 HIS A N 1
ATOM 1091 C CA . HIS A 1 146 ? -13.308 -11.796 9.237 1.00 98.88 146 HIS A CA 1
ATOM 1092 C C . HIS A 1 146 ? -14.074 -10.683 9.967 1.00 98.88 146 HIS A C 1
ATOM 1094 O O . HIS A 1 146 ? -14.117 -10.666 11.198 1.00 98.88 146 HIS A O 1
ATOM 1100 N N . PHE A 1 147 ? -14.724 -9.785 9.228 1.00 98.88 147 PHE A N 1
ATOM 1101 C CA . PHE A 1 147 ? -15.502 -8.681 9.788 1.00 98.88 147 PHE A CA 1
ATOM 1102 C C . PHE A 1 147 ? -16.691 -9.177 10.623 1.00 98.88 147 PHE A C 1
ATOM 1104 O O . PHE A 1 147 ? -16.914 -8.694 11.732 1.00 98.88 147 PHE A O 1
ATOM 1111 N N . GLU A 1 148 ? -17.426 -10.179 10.133 1.00 98.69 148 GLU A N 1
ATOM 1112 C CA . GLU A 1 148 ? -18.548 -10.793 10.853 1.00 98.69 148 GLU A CA 1
ATOM 1113 C C . GLU A 1 148 ? -18.092 -11.511 12.130 1.00 98.69 148 GLU A C 1
ATOM 1115 O O . GLU A 1 148 ? -18.770 -11.426 13.156 1.00 98.69 148 GLU A O 1
ATOM 1120 N N . ALA A 1 149 ? -16.929 -12.168 12.099 1.00 98.69 149 ALA A N 1
ATOM 1121 C CA . ALA A 1 149 ? -16.348 -12.808 13.273 1.00 98.69 149 ALA A CA 1
ATOM 1122 C C . ALA A 1 149 ? -15.959 -11.783 14.348 1.00 98.69 149 ALA A C 1
ATOM 1124 O O . ALA A 1 149 ? -16.299 -11.965 15.518 1.00 98.69 149 ALA A O 1
ATOM 1125 N N . LEU A 1 150 ? -15.325 -10.673 13.956 1.00 98.69 150 LEU A N 1
ATOM 1126 C CA . LEU A 1 150 ? -15.026 -9.567 14.869 1.00 98.69 150 LEU A CA 1
ATOM 1127 C C . LEU A 1 150 ? -16.307 -8.933 15.427 1.00 98.69 150 LEU A C 1
ATOM 1129 O O . LEU A 1 150 ? -16.382 -8.663 16.621 1.00 98.69 150 LEU A O 1
ATOM 1133 N N . LEU A 1 151 ? -17.345 -8.759 14.603 1.00 98.62 151 LEU A N 1
ATOM 1134 C CA . LEU A 1 151 ? -18.638 -8.240 15.054 1.00 98.62 151 LEU A CA 1
ATOM 1135 C C . LEU A 1 151 ? -19.310 -9.175 16.071 1.00 98.62 151 LEU A C 1
ATOM 1137 O O . LEU A 1 151 ? -19.890 -8.707 17.052 1.00 98.62 151 LEU A O 1
ATOM 1141 N N . ALA A 1 152 ? -19.243 -10.491 15.858 1.00 98.44 152 ALA A N 1
ATOM 1142 C CA . ALA A 1 152 ? -19.756 -11.482 16.801 1.00 98.44 152 ALA A CA 1
ATOM 1143 C C . ALA A 1 152 ? -18.987 -11.451 18.132 1.00 98.44 152 ALA A C 1
ATOM 1145 O O . ALA A 1 152 ? -19.602 -11.461 19.200 1.00 98.44 152 ALA A O 1
ATOM 1146 N N . GLU A 1 153 ? -17.660 -11.342 18.068 1.00 97.62 153 GLU A N 1
ATOM 1147 C CA . GLU A 1 153 ? -16.793 -11.186 19.236 1.00 97.62 153 GLU A CA 1
ATOM 1148 C C . GLU A 1 153 ? -17.170 -9.922 20.029 1.00 97.62 153 GLU A C 1
ATOM 1150 O O . GLU A 1 153 ? -17.430 -9.987 21.230 1.00 97.62 153 GLU A O 1
ATOM 1155 N N . THR A 1 154 ? -17.335 -8.784 19.353 1.00 97.81 154 THR A N 1
ATOM 1156 C CA . THR A 1 154 ? -17.791 -7.531 19.967 1.00 97.81 154 THR A CA 1
ATOM 1157 C C . THR A 1 154 ? -19.179 -7.659 20.603 1.00 97.81 154 THR A C 1
ATOM 1159 O O . THR A 1 154 ? -19.386 -7.186 21.721 1.00 97.81 154 THR A O 1
ATOM 1162 N N . ARG A 1 155 ? -20.126 -8.348 19.952 1.00 97.94 155 ARG A N 1
ATOM 1163 C CA . ARG A 1 155 ? -21.464 -8.614 20.515 1.00 97.94 155 ARG A CA 1
ATOM 1164 C C . ARG A 1 155 ? -21.415 -9.457 21.784 1.00 97.94 155 ARG A C 1
ATOM 1166 O O . ARG A 1 155 ? -22.143 -9.157 22.726 1.00 97.94 155 ARG A O 1
ATOM 1173 N N . SER A 1 156 ? -20.539 -10.461 21.851 1.00 96.94 156 SER A N 1
ATOM 1174 C CA . SER A 1 156 ? -20.371 -11.274 23.068 1.00 96.94 156 SER A CA 1
ATOM 1175 C C . SER A 1 156 ? -19.870 -10.470 24.274 1.00 96.94 156 SER A C 1
ATOM 1177 O O . SER A 1 156 ? -20.125 -10.855 25.411 1.00 96.94 156 SER A O 1
ATOM 1179 N N . ARG A 1 157 ? -19.228 -9.319 24.031 1.00 95.62 157 ARG A N 1
ATOM 1180 C CA . ARG A 1 157 ? -18.791 -8.359 25.056 1.00 95.62 157 ARG A CA 1
ATOM 1181 C C . ARG A 1 157 ? -19.783 -7.214 25.301 1.00 95.62 157 ARG A C 1
ATOM 1183 O O . ARG A 1 157 ? -19.460 -6.276 26.022 1.00 95.62 157 ARG A O 1
ATOM 1190 N N . GLY A 1 158 ? -20.977 -7.271 24.707 1.00 96.25 158 GLY A N 1
ATOM 1191 C CA . GLY A 1 158 ? -22.032 -6.268 24.885 1.00 96.25 158 GLY A CA 1
ATOM 1192 C C . GLY A 1 158 ? -21.983 -5.077 23.921 1.00 96.25 158 GLY A C 1
ATOM 1193 O O . GLY A 1 158 ? -22.706 -4.107 24.137 1.00 96.25 158 GLY A O 1
ATOM 1194 N N . GLY A 1 159 ? -21.156 -5.126 22.871 1.00 95.62 159 GLY A N 1
ATOM 1195 C CA . GLY A 1 159 ? -21.134 -4.124 21.801 1.00 95.62 159 GLY A CA 1
ATOM 1196 C C . GLY A 1 159 ? -22.001 -4.493 20.578 1.00 95.62 159 GLY A C 1
ATOM 1197 O O . GLY A 1 159 ? -22.760 -5.464 20.617 1.00 95.62 159 GLY A O 1
ATOM 1198 N N . PRO A 1 160 ? -21.871 -3.768 19.447 1.00 97.31 160 PRO A N 1
ATOM 1199 C CA . PRO A 1 160 ? -21.021 -2.592 19.249 1.00 97.31 160 PRO A CA 1
ATOM 1200 C C . PRO A 1 160 ? -21.375 -1.415 20.155 1.00 97.31 160 PRO A C 1
ATOM 1202 O O . PRO A 1 160 ? -22.539 -1.220 20.503 1.00 97.31 160 PRO A O 1
ATOM 1205 N N . THR A 1 161 ? -20.382 -0.603 20.508 1.00 97.25 161 THR A N 1
ATOM 1206 C CA . THR A 1 161 ? -20.631 0.646 21.233 1.00 97.25 161 THR A CA 1
ATOM 1207 C C . THR A 1 161 ? -21.332 1.637 20.306 1.00 97.25 161 THR A C 1
ATOM 1209 O O . THR A 1 161 ? -20.859 1.917 19.205 1.00 97.25 161 THR A O 1
ATOM 1212 N N . ILE A 1 162 ? -22.482 2.162 20.735 1.00 96.56 162 ILE A N 1
ATOM 1213 C CA . ILE A 1 162 ? -23.239 3.157 19.972 1.00 96.56 162 ILE A CA 1
ATOM 1214 C C . ILE A 1 162 ? -22.934 4.543 20.527 1.00 96.56 162 ILE A C 1
ATOM 1216 O O . ILE A 1 162 ? -23.347 4.901 21.633 1.00 96.56 162 ILE A O 1
ATOM 1220 N N . TYR A 1 163 ? -22.225 5.330 19.729 1.00 97.06 163 TYR A N 1
ATOM 1221 C CA . TYR A 1 163 ? -21.966 6.729 20.021 1.00 97.06 163 TYR A CA 1
ATOM 1222 C C . TYR A 1 163 ? -23.057 7.622 19.427 1.00 97.06 163 TYR A C 1
ATOM 1224 O O . TYR A 1 163 ? -23.696 7.297 18.428 1.00 97.06 163 TYR A O 1
ATOM 1232 N N . THR A 1 164 ? -23.296 8.757 20.074 1.00 96.06 164 THR A N 1
ATOM 1233 C CA . THR A 1 164 ? -24.268 9.783 19.680 1.00 96.06 164 THR A CA 1
ATOM 1234 C C . THR A 1 164 ? -23.665 11.161 19.929 1.00 96.06 164 THR A C 1
ATOM 1236 O O . THR A 1 164 ? -22.589 11.281 20.498 1.00 96.06 164 THR A O 1
ATOM 1239 N N . ARG A 1 165 ? -24.356 12.244 19.571 1.00 93.62 165 ARG A N 1
ATOM 1240 C CA . ARG A 1 165 ? -23.878 13.589 19.939 1.00 93.62 165 ARG A CA 1
ATOM 1241 C C . ARG A 1 165 ? -23.805 13.814 21.455 1.00 93.62 165 ARG A C 1
ATOM 1243 O O . ARG A 1 165 ? -22.963 14.578 21.901 1.00 93.62 165 ARG A O 1
ATOM 1250 N N . ALA A 1 166 ? -24.679 13.166 22.229 1.00 95.88 166 ALA A N 1
ATOM 1251 C CA . ALA A 1 166 ? -24.699 13.267 23.691 1.00 95.88 166 ALA A CA 1
ATOM 1252 C C . ALA A 1 166 ? -23.727 12.287 24.375 1.00 95.88 166 ALA A C 1
ATOM 1254 O O . ALA A 1 166 ? -23.349 12.498 25.521 1.00 95.88 166 ALA A O 1
ATOM 1255 N N . ASN A 1 167 ? -23.329 11.229 23.668 1.00 94.69 167 ASN A N 1
ATOM 1256 C CA . ASN A 1 167 ? -22.309 10.267 24.072 1.00 94.69 167 ASN A CA 1
ATOM 1257 C C . ASN A 1 167 ? -21.302 10.140 22.920 1.00 94.69 167 ASN A C 1
ATOM 1259 O O . ASN A 1 167 ? -21.439 9.208 22.120 1.00 94.69 167 ASN A O 1
ATOM 1263 N N . PRO A 1 168 ? -20.405 11.124 22.734 1.00 95.19 168 PRO A N 1
ATOM 1264 C CA . PRO A 1 168 ? -19.535 11.171 21.566 1.00 95.19 168 PRO A CA 1
ATOM 1265 C C . PRO A 1 168 ? -18.570 9.977 21.528 1.00 95.19 168 PRO A C 1
ATOM 1267 O O . PRO A 1 168 ? -18.276 9.391 22.573 1.00 95.19 168 PRO A O 1
ATOM 1270 N N . PRO A 1 169 ? -18.079 9.608 20.330 1.00 95.31 169 PRO A N 1
ATOM 1271 C CA . PRO A 1 169 ? -16.996 8.635 20.200 1.00 95.31 169 PRO A CA 1
ATOM 1272 C C . PRO A 1 169 ? -15.721 9.122 20.911 1.00 95.31 169 PRO A C 1
ATOM 1274 O O . PRO A 1 169 ? -15.638 10.305 21.257 1.00 95.31 169 PRO A O 1
ATOM 1277 N N . PRO A 1 170 ? -14.718 8.243 21.116 1.00 93.44 170 PRO A N 1
ATOM 1278 C CA . PRO A 1 170 ? -13.419 8.658 21.625 1.00 93.44 170 PRO A CA 1
ATOM 1279 C C . PRO A 1 170 ? -12.872 9.802 20.775 1.00 93.44 170 PRO A C 1
ATOM 1281 O O . PRO A 1 170 ? -12.981 9.777 19.545 1.00 93.44 170 PRO A O 1
ATOM 1284 N N . ASP A 1 171 ? -12.297 10.808 21.429 1.00 93.69 171 ASP A N 1
ATOM 1285 C CA . ASP A 1 171 ? -11.786 11.969 20.715 1.00 93.69 171 ASP A CA 1
ATOM 1286 C C . ASP A 1 171 ? -10.461 11.637 20.027 1.00 93.69 171 ASP A C 1
ATOM 1288 O O . ASP A 1 171 ? -9.380 11.727 20.607 1.00 93.69 171 ASP A O 1
ATOM 1292 N N . T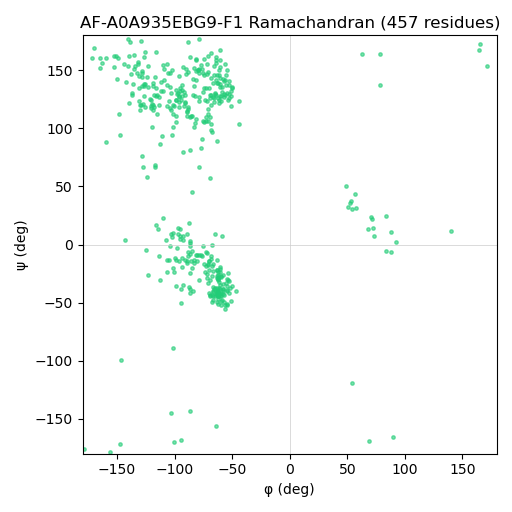RP A 1 172 ? -10.569 11.192 18.778 1.00 97.25 172 TRP A N 1
ATOM 1293 C CA . TRP A 1 172 ? -9.437 10.952 17.888 1.00 97.25 172 TRP A CA 1
ATOM 1294 C C . TRP A 1 172 ? -9.156 12.137 16.969 1.00 97.25 172 TRP A C 1
ATOM 1296 O O . TRP A 1 172 ? -8.314 12.017 16.078 1.00 97.25 172 TRP A O 1
ATOM 1306 N N . ASN A 1 173 ? -9.861 13.261 17.131 1.00 97.25 173 ASN A N 1
ATOM 1307 C CA . ASN A 1 173 ? -9.675 14.410 16.257 1.00 97.25 173 ASN A CA 1
ATOM 1308 C C . ASN A 1 173 ? -8.248 14.941 16.387 1.00 97.25 173 ASN A C 1
ATOM 1310 O O . ASN A 1 173 ? -7.780 15.235 17.479 1.00 97.25 173 ASN A O 1
ATOM 1314 N N . GLY A 1 174 ? -7.539 15.061 15.271 1.00 97.31 174 GLY A N 1
ATOM 1315 C CA . GLY A 1 174 ? -6.152 15.509 15.301 1.00 97.31 174 GLY A CA 1
ATOM 1316 C C . GLY A 1 174 ? -5.418 15.235 14.006 1.00 97.31 174 GLY A C 1
ATOM 1317 O O . GLY A 1 174 ? -5.922 14.554 13.108 1.00 97.31 174 GLY A O 1
ATOM 1318 N N . ARG A 1 175 ? -4.198 15.758 13.933 1.00 97.56 175 ARG A N 1
ATOM 1319 C CA . ARG A 1 175 ? -3.237 15.404 12.893 1.00 97.56 175 ARG A CA 1
ATOM 1320 C C . ARG A 1 175 ? -2.338 14.290 13.386 1.00 97.56 175 ARG A C 1
ATOM 1322 O O . ARG A 1 175 ? -1.835 14.343 14.507 1.00 97.56 175 ARG A O 1
ATOM 1329 N N . TYR A 1 176 ? -2.096 13.320 12.519 1.00 96.88 176 TYR A N 1
ATOM 1330 C CA . TYR A 1 176 ? -1.266 12.164 12.801 1.00 96.88 176 TYR A CA 1
ATOM 1331 C C . TYR A 1 176 ? -0.194 11.975 11.733 1.00 96.88 176 TYR A C 1
ATOM 1333 O O . TYR A 1 176 ? -0.417 12.247 10.557 1.00 96.88 176 TYR A O 1
ATOM 1341 N N . SER A 1 177 ? 0.970 11.466 12.121 1.00 94.81 177 SER A N 1
ATOM 1342 C CA . SER A 1 177 ? 2.081 11.156 11.215 1.00 94.81 177 SER A CA 1
ATOM 1343 C C . SER A 1 177 ? 2.673 9.788 11.528 1.00 94.81 177 SER A C 1
ATOM 1345 O O . SER A 1 177 ? 2.614 9.316 12.657 1.00 94.81 177 SER A O 1
ATOM 1347 N N . ARG A 1 178 ? 3.284 9.133 10.539 1.00 92.62 178 ARG A N 1
ATOM 1348 C CA . ARG A 1 178 ? 4.051 7.901 10.793 1.00 92.62 178 ARG A CA 1
ATOM 1349 C C . ARG A 1 178 ? 5.422 8.244 11.364 1.00 92.62 178 ARG A C 1
ATOM 1351 O O . ARG A 1 178 ? 6.002 9.267 10.993 1.00 92.62 178 ARG A O 1
ATOM 1358 N N . ALA A 1 179 ? 5.990 7.350 12.169 1.00 90.25 179 ALA A N 1
ATOM 1359 C CA . ALA A 1 179 ? 7.334 7.526 12.723 1.00 90.25 179 ALA A CA 1
ATOM 1360 C C . ALA A 1 179 ? 8.392 7.778 11.631 1.00 90.25 179 ALA A C 1
ATOM 1362 O O . ALA A 1 179 ? 9.257 8.642 11.784 1.00 90.25 179 ALA A O 1
ATOM 1363 N N . ILE A 1 180 ? 8.292 7.080 10.493 1.00 85.94 180 ILE A N 1
ATOM 1364 C CA . ILE A 1 180 ? 9.189 7.297 9.349 1.00 85.94 180 ILE A CA 1
ATOM 1365 C C . ILE A 1 180 ? 9.064 8.709 8.753 1.00 85.94 180 ILE A C 1
ATOM 1367 O O . ILE A 1 180 ? 10.074 9.300 8.371 1.00 85.94 180 ILE A O 1
ATOM 1371 N N . SER A 1 181 ? 7.850 9.266 8.697 1.00 88.81 181 SER A N 1
ATOM 1372 C CA . SER A 1 181 ? 7.601 10.618 8.186 1.00 88.81 181 SER A CA 1
ATOM 1373 C C . SER A 1 181 ? 8.183 11.663 9.134 1.00 88.81 181 SER A C 1
ATOM 1375 O O . SER A 1 181 ? 8.864 12.582 8.688 1.00 88.81 181 SER A O 1
ATOM 1377 N N . LEU A 1 182 ? 7.990 11.483 10.443 1.00 91.69 182 LEU A N 1
ATOM 1378 C CA . LEU A 1 182 ? 8.557 12.358 11.471 1.00 91.69 182 LEU A CA 1
ATOM 1379 C C . LEU A 1 182 ? 10.086 12.322 11.475 1.00 91.69 182 LEU A C 1
ATOM 1381 O O . LEU A 1 182 ? 10.725 13.367 11.561 1.00 91.69 182 LEU A O 1
ATOM 1385 N N . LYS A 1 183 ? 10.684 11.141 11.283 1.00 89.19 183 LYS A N 1
ATOM 1386 C CA . LYS A 1 183 ? 12.133 10.999 11.097 1.00 89.19 183 LYS A CA 1
ATOM 1387 C C . LYS A 1 183 ? 12.633 11.754 9.868 1.00 89.19 183 LYS A C 1
ATOM 1389 O O . LYS A 1 183 ? 13.645 12.443 9.957 1.00 89.19 183 LYS A O 1
ATOM 1394 N N . PHE A 1 184 ? 11.930 11.645 8.741 1.00 84.50 184 PHE A N 1
ATOM 1395 C CA . PHE A 1 184 ? 12.277 12.372 7.519 1.00 84.50 184 PHE A CA 1
ATOM 1396 C C . PHE A 1 184 ? 12.190 13.895 7.703 1.00 84.50 184 PHE A C 1
ATOM 1398 O O . PHE A 1 184 ? 13.103 14.613 7.298 1.00 84.50 184 PHE A O 1
ATOM 1405 N N . ILE A 1 185 ? 11.124 14.385 8.340 1.00 87.44 185 ILE A N 1
ATOM 1406 C CA . ILE A 1 185 ? 10.936 15.812 8.639 1.00 87.44 185 ILE A CA 1
ATOM 1407 C C . ILE A 1 185 ? 12.053 16.311 9.563 1.00 87.44 185 ILE A C 1
ATOM 1409 O O . ILE A 1 185 ? 12.754 17.254 9.204 1.00 87.44 185 ILE A O 1
ATOM 1413 N N . ALA A 1 186 ? 12.300 15.619 10.680 1.00 90.81 186 ALA A N 1
ATOM 1414 C CA . ALA A 1 186 ? 13.345 15.990 11.629 1.00 90.81 186 ALA A CA 1
ATOM 1415 C C . ALA A 1 186 ? 14.731 16.058 10.971 1.00 90.81 186 ALA A C 1
ATOM 1417 O O . ALA A 1 186 ? 15.452 17.029 11.191 1.00 90.81 186 ALA A O 1
ATOM 1418 N N . ALA A 1 187 ? 15.078 15.086 10.119 1.00 87.88 187 ALA A N 1
ATOM 1419 C CA . ALA A 1 187 ? 16.360 15.066 9.416 1.00 87.88 187 ALA A CA 1
ATOM 1420 C C . ALA A 1 187 ? 16.554 16.298 8.513 1.00 87.88 187 ALA A C 1
ATOM 1422 O O . ALA A 1 187 ? 17.613 16.922 8.541 1.00 87.88 187 ALA A O 1
ATOM 1423 N N . ARG A 1 188 ? 15.515 16.715 7.769 1.00 85.31 188 ARG A N 1
ATOM 1424 C CA . ARG A 1 188 ? 15.557 17.940 6.942 1.00 85.31 188 ARG A CA 1
ATOM 1425 C C . ARG A 1 188 ? 15.766 19.214 7.757 1.00 85.31 188 ARG A C 1
ATOM 1427 O O . ARG A 1 188 ? 16.229 20.215 7.220 1.00 85.31 188 ARG A O 1
ATOM 1434 N N . GLU A 1 189 ? 15.415 19.170 9.031 1.00 91.00 189 GLU A N 1
ATOM 1435 C CA . GLU A 1 189 ? 15.540 20.275 9.976 1.00 91.00 189 GLU A CA 1
ATOM 1436 C C . GLU A 1 189 ? 16.822 20.169 10.821 1.00 91.00 189 GLU A C 1
ATOM 1438 O O . GLU A 1 189 ? 16.991 20.919 11.780 1.00 91.00 189 GLU A O 1
ATOM 1443 N N . GLY A 1 190 ? 17.728 19.237 10.493 1.00 91.75 190 GLY A N 1
ATOM 1444 C CA . GLY A 1 190 ? 18.977 19.018 11.229 1.00 91.75 190 GLY A CA 1
ATOM 1445 C C . GLY A 1 190 ? 18.779 18.388 12.611 1.00 91.75 190 GLY A C 1
ATOM 1446 O O . GLY A 1 190 ? 19.629 18.534 13.487 1.00 91.75 190 GLY A O 1
ATOM 1447 N N . ARG A 1 191 ? 17.648 17.711 12.831 1.00 94.25 191 ARG A N 1
ATOM 1448 C CA . ARG A 1 191 ? 17.271 17.057 14.088 1.00 94.25 191 ARG A CA 1
ATOM 1449 C C . ARG A 1 191 ? 17.168 15.544 13.914 1.00 94.25 191 ARG A C 1
ATOM 1451 O O . ARG A 1 191 ? 17.080 15.018 12.809 1.00 94.25 191 ARG A O 1
ATOM 1458 N N . THR A 1 192 ? 17.133 14.832 15.034 1.00 90.81 192 THR A N 1
ATOM 1459 C CA . THR A 1 192 ? 16.819 13.400 15.064 1.00 90.81 192 THR A CA 1
ATOM 1460 C C . THR A 1 192 ? 15.442 13.184 15.679 1.00 90.81 192 THR A C 1
ATOM 1462 O O . THR A 1 192 ? 14.979 13.981 16.493 1.00 90.81 192 THR A O 1
ATOM 1465 N N . TYR A 1 193 ? 14.772 12.110 15.269 1.00 90.50 193 TYR A N 1
ATOM 1466 C CA . TYR A 1 193 ? 13.507 11.681 15.850 1.00 90.50 193 TYR A CA 1
ATOM 1467 C C . TYR A 1 193 ? 13.529 10.167 16.039 1.00 90.50 193 TYR A C 1
ATOM 1469 O O . TYR A 1 193 ? 13.848 9.420 15.108 1.00 90.50 193 TYR A O 1
ATOM 1477 N N . ALA A 1 194 ? 13.172 9.734 17.243 1.00 91.25 194 ALA A N 1
ATOM 1478 C CA . ALA A 1 194 ? 12.925 8.346 17.583 1.00 91.25 194 ALA A CA 1
ATOM 1479 C C . ALA A 1 194 ? 11.581 8.284 18.322 1.00 91.25 194 ALA A C 1
ATOM 1481 O O . ALA A 1 194 ? 11.421 8.999 19.315 1.00 91.25 194 ALA A O 1
ATOM 1482 N N . PRO A 1 195 ? 10.607 7.486 17.849 1.00 90.69 195 PRO A N 1
ATOM 1483 C CA . PRO A 1 195 ? 9.351 7.334 18.567 1.00 90.69 195 PRO A CA 1
ATOM 1484 C C . PRO A 1 195 ? 9.604 6.632 19.914 1.00 90.69 195 PRO A C 1
ATOM 1486 O O . PRO A 1 195 ? 10.479 5.761 19.992 1.00 90.69 195 PRO A O 1
ATOM 1489 N N . PRO A 1 196 ? 8.852 6.969 20.976 1.00 92.44 196 PRO A N 1
ATOM 1490 C CA . PRO A 1 196 ? 8.908 6.216 22.223 1.00 92.44 196 PRO A CA 1
ATOM 1491 C C . PRO A 1 196 ? 8.418 4.776 22.007 1.00 92.44 196 PRO A C 1
ATOM 1493 O O . PRO A 1 196 ? 7.675 4.494 21.068 1.00 92.44 196 PRO A O 1
ATOM 1496 N N . ALA A 1 197 ? 8.808 3.855 22.894 1.00 90.81 197 ALA A N 1
ATOM 1497 C CA . ALA A 1 197 ? 8.543 2.422 22.725 1.00 90.81 197 ALA A CA 1
ATOM 1498 C C . ALA A 1 197 ? 7.044 2.077 22.596 1.00 90.81 197 ALA A C 1
ATOM 1500 O O . ALA A 1 197 ? 6.688 1.185 21.832 1.00 90.81 197 ALA A O 1
ATOM 1501 N N . TRP A 1 198 ? 6.161 2.808 23.283 1.00 89.88 198 TRP A N 1
ATOM 1502 C CA . TRP A 1 198 ? 4.701 2.631 23.197 1.00 89.88 198 TRP A CA 1
ATOM 1503 C C . TRP A 1 198 ? 4.079 3.142 21.882 1.00 89.88 198 TRP A C 1
ATOM 1505 O O . TRP A 1 198 ? 2.904 2.898 21.622 1.00 89.88 198 TRP A O 1
ATOM 1515 N N . LEU A 1 199 ? 4.871 3.804 21.031 1.00 93.81 199 LEU A N 1
ATOM 1516 C CA . LEU A 1 199 ? 4.526 4.213 19.665 1.00 93.81 199 LEU A CA 1
ATOM 1517 C C . LEU A 1 199 ? 5.412 3.522 18.614 1.00 93.81 199 LEU A C 1
ATOM 1519 O O . LEU A 1 199 ? 5.512 3.987 17.477 1.00 93.81 199 LEU A O 1
ATOM 1523 N N . ALA A 1 200 ? 6.093 2.435 18.988 1.00 89.00 200 ALA A N 1
ATOM 1524 C CA . ALA A 1 200 ? 6.936 1.695 18.064 1.00 89.00 200 ALA A CA 1
ATOM 1525 C C . ALA A 1 200 ? 6.096 1.077 16.936 1.00 89.00 200 ALA A C 1
ATOM 1527 O O . ALA A 1 200 ? 5.122 0.366 17.174 1.00 89.00 200 ALA A O 1
ATOM 1528 N N . GLU A 1 201 ? 6.512 1.330 15.699 1.00 89.19 201 GLU A N 1
ATOM 1529 C CA . GLU A 1 201 ? 5.903 0.758 14.502 1.00 89.19 201 GLU A CA 1
ATOM 1530 C C . GLU A 1 201 ? 6.676 -0.506 14.074 1.00 89.19 201 GLU A C 1
ATOM 1532 O O . GLU A 1 201 ? 7.913 -0.475 14.033 1.00 89.19 201 GLU A O 1
ATOM 1537 N N . PRO A 1 202 ? 5.997 -1.618 13.730 1.00 89.75 202 PRO A N 1
ATOM 1538 C CA . PRO A 1 202 ? 6.654 -2.783 13.143 1.00 89.75 202 PRO A CA 1
ATOM 1539 C C . PRO A 1 202 ? 7.338 -2.459 11.802 1.00 89.75 202 PRO A C 1
ATOM 1541 O O . PRO A 1 202 ? 6.948 -1.506 11.120 1.00 89.75 202 PRO A O 1
ATOM 1544 N N . PRO A 1 203 ? 8.323 -3.266 11.358 1.00 89.69 203 PRO A N 1
ATOM 1545 C CA . PRO A 1 203 ? 8.945 -3.072 10.052 1.00 89.69 203 PRO A CA 1
ATOM 1546 C C . PRO A 1 203 ? 7.928 -2.999 8.902 1.00 89.69 203 PRO A C 1
ATOM 1548 O O . PRO A 1 203 ? 7.069 -3.865 8.745 1.00 89.69 203 PRO A O 1
ATOM 1551 N N . GLN A 1 204 ? 8.053 -1.963 8.073 1.00 89.94 204 GLN A N 1
ATOM 1552 C CA . GLN A 1 204 ? 7.094 -1.644 7.015 1.00 89.94 204 GLN A CA 1
ATOM 1553 C C . GLN A 1 204 ? 7.406 -2.396 5.713 1.00 89.94 204 GLN A C 1
ATOM 1555 O O . GLN A 1 204 ? 7.994 -1.838 4.785 1.00 89.94 204 GLN A O 1
ATOM 1560 N N . TRP A 1 205 ? 6.986 -3.661 5.618 1.00 92.19 205 TRP A N 1
ATOM 1561 C CA . TRP A 1 205 ? 7.189 -4.482 4.411 1.00 92.19 205 TRP A CA 1
ATOM 1562 C C . TRP A 1 205 ? 6.499 -3.902 3.168 1.00 92.19 205 TRP A C 1
ATOM 1564 O O . TRP A 1 205 ? 6.971 -4.072 2.049 1.00 92.19 205 TRP A O 1
ATOM 1574 N N . PHE A 1 206 ? 5.407 -3.153 3.346 1.00 92.69 206 PHE A N 1
ATOM 1575 C CA . PHE A 1 206 ? 4.681 -2.543 2.231 1.00 92.69 206 PHE A CA 1
ATOM 1576 C C . PHE A 1 206 ? 5.457 -1.399 1.555 1.00 92.69 206 PHE A C 1
ATOM 1578 O O . PHE A 1 206 ? 5.133 -0.983 0.446 1.00 92.69 206 PHE A O 1
ATOM 1585 N N . PHE A 1 207 ? 6.524 -0.897 2.188 1.00 88.31 207 PHE A N 1
ATOM 1586 C CA . PHE A 1 207 ? 7.457 0.026 1.531 1.00 88.31 207 PHE A CA 1
ATOM 1587 C C . PHE A 1 207 ? 8.403 -0.692 0.575 1.00 88.31 207 PHE A C 1
ATOM 1589 O O . PHE A 1 207 ? 9.127 -0.026 -0.161 1.00 88.31 207 PHE A O 1
ATOM 1596 N N . VAL A 1 208 ? 8.390 -2.031 0.595 1.00 89.50 208 VAL A N 1
ATOM 1597 C CA . VAL A 1 208 ? 9.077 -2.928 -0.336 1.00 89.50 208 VAL A CA 1
ATOM 1598 C C . VAL A 1 208 ? 10.558 -2.599 -0.521 1.00 89.50 208 VAL A C 1
ATOM 1600 O O . VAL A 1 208 ? 11.122 -2.790 -1.594 1.00 89.50 208 VAL A O 1
ATOM 1603 N N . SER A 1 209 ? 11.184 -2.087 0.540 1.00 87.75 209 SER A N 1
ATOM 1604 C CA . SER A 1 209 ? 12.613 -1.772 0.640 1.00 87.75 209 SER A CA 1
ATOM 1605 C C . SER A 1 209 ? 13.402 -2.847 1.386 1.00 87.75 209 SER A C 1
ATOM 1607 O O . SER A 1 209 ? 14.609 -2.981 1.196 1.00 87.75 209 SER A O 1
ATOM 1609 N N . ILE A 1 210 ? 12.709 -3.608 2.233 1.00 90.00 210 ILE A N 1
ATOM 1610 C CA . ILE A 1 210 ? 13.259 -4.636 3.125 1.00 90.00 210 ILE A CA 1
ATOM 1611 C C . ILE A 1 210 ? 12.927 -6.057 2.652 1.00 90.00 210 ILE A C 1
ATOM 1613 O O . ILE A 1 210 ? 13.234 -7.023 3.337 1.00 90.00 210 ILE A O 1
ATOM 1617 N N . ASN A 1 211 ? 12.272 -6.183 1.497 1.00 92.38 211 ASN A N 1
ATOM 1618 C CA . ASN A 1 211 ? 11.828 -7.448 0.924 1.00 92.38 211 ASN A CA 1
ATOM 1619 C C . ASN A 1 211 ? 12.626 -7.757 -0.333 1.00 92.38 211 ASN A C 1
ATOM 1621 O O . ASN A 1 211 ? 12.824 -6.875 -1.168 1.00 92.38 211 ASN A O 1
ATOM 1625 N N . GLN A 1 212 ? 12.991 -9.017 -0.522 1.00 94.44 212 GLN A N 1
ATOM 1626 C CA . GLN A 1 212 ? 13.382 -9.525 -1.826 1.00 94.44 212 GLN A CA 1
ATOM 1627 C C . GLN A 1 212 ? 12.184 -9.460 -2.774 1.00 94.44 212 GLN A C 1
ATOM 1629 O O . GLN A 1 212 ? 11.049 -9.776 -2.398 1.00 94.44 212 GLN A O 1
ATOM 1634 N N . THR A 1 213 ? 12.430 -9.106 -4.036 1.00 96.62 213 THR A N 1
ATOM 1635 C CA . THR A 1 213 ? 11.369 -9.099 -5.059 1.00 96.62 213 THR A CA 1
ATOM 1636 C C . THR A 1 213 ? 10.729 -10.486 -5.204 1.00 96.62 213 THR A C 1
ATOM 1638 O O . THR A 1 213 ? 9.508 -10.594 -5.285 1.00 96.62 213 THR A O 1
ATOM 1641 N N . SER A 1 214 ? 11.519 -11.565 -5.128 1.00 97.38 214 SER A N 1
ATOM 1642 C CA . SER A 1 214 ? 11.018 -12.949 -5.156 1.00 97.38 214 SER A CA 1
ATOM 1643 C C . SER A 1 214 ? 10.058 -13.267 -4.003 1.00 97.38 214 SER A C 1
ATOM 1645 O O . SER A 1 214 ? 9.083 -13.996 -4.195 1.00 97.38 214 SER A O 1
ATOM 1647 N N . THR A 1 215 ? 10.278 -12.686 -2.821 1.00 97.19 215 THR A N 1
ATOM 1648 C CA . THR A 1 215 ? 9.399 -12.860 -1.657 1.00 97.19 215 THR A CA 1
ATOM 1649 C C . THR A 1 215 ? 8.063 -12.166 -1.865 1.00 97.19 215 THR A C 1
ATOM 1651 O O . THR A 1 215 ? 7.027 -12.777 -1.603 1.00 97.19 215 THR A O 1
ATOM 1654 N N . ILE A 1 216 ? 8.054 -10.958 -2.432 1.00 97.38 216 ILE A N 1
ATOM 1655 C CA . ILE A 1 216 ? 6.810 -10.279 -2.821 1.00 97.38 216 ILE A CA 1
ATOM 1656 C C . ILE A 1 216 ? 6.060 -11.079 -3.894 1.00 97.38 216 ILE A C 1
ATOM 1658 O O . ILE A 1 216 ? 4.862 -11.312 -3.755 1.00 97.38 216 ILE A O 1
ATOM 1662 N N . LEU A 1 217 ? 6.755 -11.607 -4.906 1.00 98.12 217 LEU A N 1
ATOM 1663 C CA . LEU A 1 217 ? 6.128 -12.456 -5.925 1.00 98.12 217 LEU A CA 1
ATOM 1664 C C . LEU A 1 217 ? 5.526 -13.748 -5.349 1.00 98.12 217 LEU A C 1
ATOM 1666 O O . LEU A 1 217 ? 4.539 -14.242 -5.884 1.00 98.12 217 LEU A O 1
ATOM 1670 N N . SER A 1 218 ? 6.064 -14.286 -4.250 1.00 98.12 218 SER A N 1
ATOM 1671 C CA . SER A 1 218 ? 5.517 -15.481 -3.581 1.00 98.12 218 SER A CA 1
ATOM 1672 C C . SER A 1 218 ? 4.147 -15.265 -2.912 1.00 98.12 218 SER A C 1
ATOM 1674 O O . SER A 1 218 ? 3.521 -16.220 -2.436 1.00 98.12 218 SER A O 1
ATOM 1676 N N . LEU A 1 219 ? 3.700 -14.011 -2.820 1.00 98.06 219 LEU A N 1
ATOM 1677 C CA . LEU A 1 219 ? 2.389 -13.630 -2.299 1.00 98.06 219 LEU A CA 1
ATOM 1678 C C . LEU A 1 219 ? 1.321 -13.602 -3.398 1.00 98.06 219 LEU A C 1
ATOM 1680 O O . LEU A 1 219 ? 0.133 -13.589 -3.083 1.00 98.06 219 LEU A O 1
ATOM 1684 N N . LEU A 1 220 ? 1.733 -13.598 -4.668 1.00 98.38 220 LEU A N 1
ATOM 1685 C CA . LEU A 1 220 ? 0.871 -13.299 -5.805 1.00 98.38 220 LEU A CA 1
ATOM 1686 C C . LEU A 1 220 ? 0.509 -14.553 -6.608 1.00 98.38 220 LEU A C 1
ATOM 1688 O O . LEU A 1 220 ? 1.312 -15.482 -6.745 1.00 98.38 220 LEU A O 1
ATOM 1692 N N . THR A 1 221 ? -0.692 -14.563 -7.184 1.00 98.19 221 THR A N 1
ATOM 1693 C CA . THR A 1 221 ? -1.105 -15.577 -8.164 1.00 98.19 221 THR A CA 1
ATOM 1694 C C . THR A 1 221 ? -0.248 -15.482 -9.437 1.00 98.19 221 THR A C 1
ATOM 1696 O O . THR A 1 221 ? 0.391 -14.451 -9.675 1.00 98.19 221 THR A O 1
ATOM 1699 N N . PRO A 1 222 ? -0.196 -16.526 -10.291 1.00 96.38 222 PRO A N 1
ATOM 1700 C CA . PRO A 1 222 ? 0.659 -16.516 -11.480 1.00 96.38 222 PRO A CA 1
ATOM 1701 C C . PRO A 1 222 ? 0.451 -15.290 -12.372 1.00 96.38 222 PRO A C 1
ATOM 1703 O O . PRO A 1 222 ? 1.419 -14.683 -12.822 1.00 96.38 222 PRO A O 1
ATOM 1706 N N . GLU A 1 223 ? -0.795 -14.866 -12.578 1.00 95.19 223 GLU A N 1
ATOM 1707 C CA . GLU A 1 223 ? -1.079 -13.680 -13.378 1.00 95.19 223 GLU A CA 1
ATOM 1708 C C . GLU A 1 223 ? -0.487 -12.407 -12.764 1.00 95.19 223 GLU A C 1
ATOM 1710 O O . GLU A 1 223 ? 0.227 -11.671 -13.448 1.00 95.19 223 GLU A O 1
ATOM 1715 N N . TYR A 1 224 ? -0.718 -12.168 -11.475 1.00 96.88 224 TYR A N 1
ATOM 1716 C CA . TYR A 1 224 ? -0.233 -10.966 -10.801 1.00 96.88 224 TYR A CA 1
ATOM 1717 C C . TYR A 1 224 ? 1.285 -10.993 -10.590 1.00 96.88 224 TYR A C 1
ATOM 1719 O O . TYR A 1 224 ? 1.920 -9.940 -10.619 1.00 96.88 224 TYR A O 1
ATOM 1727 N N . ARG A 1 225 ? 1.912 -12.178 -10.520 1.00 97.06 225 ARG A N 1
ATOM 1728 C CA . ARG A 1 225 ? 3.374 -12.311 -10.642 1.00 97.06 225 ARG A CA 1
ATOM 1729 C C . ARG A 1 225 ? 3.865 -11.786 -11.988 1.00 97.06 225 ARG A C 1
ATOM 1731 O O . ARG A 1 225 ? 4.788 -10.975 -12.009 1.00 97.06 225 ARG A O 1
ATOM 1738 N N . ARG A 1 226 ? 3.229 -12.189 -13.099 1.00 96.56 226 ARG A N 1
ATOM 1739 C CA . ARG A 1 226 ? 3.594 -11.706 -14.445 1.00 96.56 226 ARG A CA 1
ATOM 1740 C C . ARG A 1 226 ? 3.455 -10.189 -14.559 1.00 96.56 226 ARG A C 1
ATOM 1742 O O . ARG A 1 226 ? 4.359 -9.547 -15.083 1.00 96.56 226 ARG A O 1
ATOM 1749 N N . ARG A 1 227 ? 2.360 -9.613 -14.050 1.00 96.19 227 ARG A N 1
ATOM 1750 C CA . ARG A 1 227 ? 2.118 -8.156 -14.066 1.00 96.19 227 ARG A CA 1
ATOM 1751 C C . ARG A 1 227 ? 3.166 -7.388 -13.249 1.00 96.19 227 ARG A C 1
ATOM 1753 O O . ARG A 1 227 ? 3.692 -6.377 -13.707 1.00 96.19 227 ARG A O 1
ATOM 1760 N N . THR A 1 228 ? 3.543 -7.905 -12.081 1.00 97.06 228 THR A N 1
ATOM 1761 C CA . THR A 1 228 ? 4.593 -7.303 -11.243 1.00 97.06 228 THR A CA 1
ATOM 1762 C C . THR A 1 228 ? 5.974 -7.388 -11.898 1.00 97.06 228 THR A C 1
ATOM 1764 O O . THR A 1 228 ? 6.718 -6.408 -11.889 1.00 97.06 228 THR A O 1
ATOM 1767 N N . VAL A 1 229 ? 6.314 -8.514 -12.538 1.00 97.69 229 VAL A N 1
ATOM 1768 C CA . VAL A 1 229 ? 7.575 -8.633 -13.293 1.00 97.69 229 VAL A CA 1
ATOM 1769 C C . VAL A 1 229 ? 7.585 -7.719 -14.519 1.00 97.69 229 VAL A C 1
ATOM 1771 O O . VAL A 1 229 ? 8.597 -7.0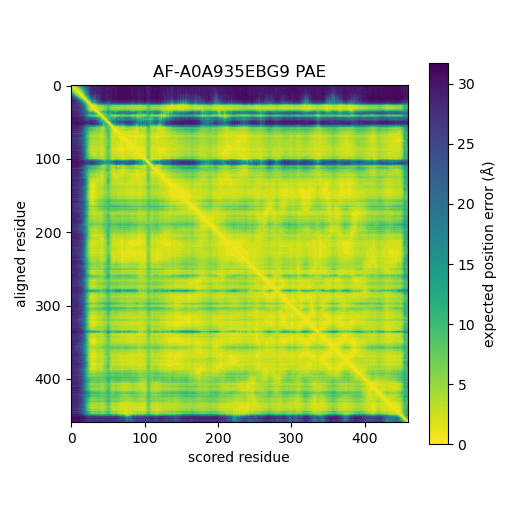64 -14.747 1.00 97.69 229 VAL A O 1
ATOM 1774 N N . GLN A 1 230 ? 6.470 -7.597 -15.249 1.00 97.06 230 GLN A N 1
ATOM 1775 C CA . GLN A 1 230 ? 6.310 -6.628 -16.343 1.00 97.06 230 GLN A CA 1
ATOM 1776 C C . GLN A 1 230 ? 6.623 -5.203 -15.858 1.00 97.06 230 GLN A C 1
ATOM 1778 O O . GLN A 1 230 ? 7.466 -4.517 -16.440 1.00 97.06 230 GLN A O 1
ATOM 1783 N N . MET A 1 231 ? 6.009 -4.777 -14.746 1.00 95.69 231 MET A N 1
ATOM 1784 C CA . MET A 1 231 ? 6.272 -3.469 -14.141 1.00 95.69 231 MET A CA 1
ATOM 1785 C C . MET A 1 231 ? 7.759 -3.284 -13.816 1.00 95.69 231 MET A C 1
ATOM 1787 O O . MET A 1 231 ? 8.361 -2.286 -14.219 1.00 95.69 231 MET A O 1
ATOM 1791 N N . HIS A 1 232 ? 8.365 -4.231 -13.098 1.00 96.38 232 HIS A N 1
ATOM 1792 C CA . HIS A 1 232 ? 9.765 -4.117 -12.701 1.00 96.38 232 HIS A CA 1
ATOM 1793 C C . HIS A 1 232 ? 10.723 -4.152 -13.885 1.00 96.38 232 HIS A C 1
ATOM 1795 O O . HIS A 1 232 ? 11.695 -3.396 -13.888 1.00 96.38 232 HIS A O 1
ATOM 1801 N N . TYR A 1 233 ? 10.453 -4.969 -14.902 1.00 97.25 233 TYR A N 1
ATOM 1802 C CA . TYR A 1 233 ? 11.249 -5.009 -16.122 1.00 97.25 233 TYR A CA 1
ATOM 1803 C C . TYR A 1 233 ? 11.238 -3.641 -16.811 1.00 97.25 233 TYR A C 1
ATOM 1805 O O . TYR A 1 233 ? 12.293 -3.055 -17.044 1.00 97.25 233 TYR A O 1
ATOM 1813 N N . HIS A 1 234 ? 10.068 -3.048 -17.053 1.00 96.06 234 HIS A N 1
ATOM 1814 C CA . HIS A 1 234 ? 10.014 -1.770 -17.765 1.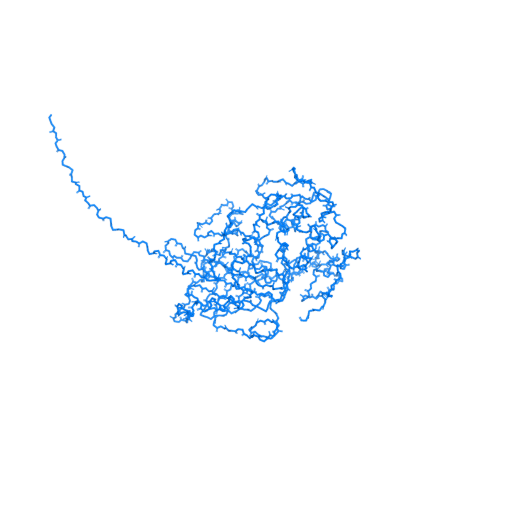00 96.06 234 HIS A CA 1
ATOM 1815 C C . HIS A 1 234 ? 10.530 -0.584 -16.945 1.00 96.06 234 HIS A C 1
ATOM 1817 O O . HIS A 1 234 ? 11.175 0.305 -17.506 1.00 96.06 234 HIS A O 1
ATOM 1823 N N . GLN A 1 235 ? 10.340 -0.584 -15.624 1.00 92.81 235 GLN A N 1
ATOM 1824 C CA . GLN A 1 235 ? 10.919 0.434 -14.744 1.00 92.81 235 GLN A CA 1
ATOM 1825 C C . GLN A 1 235 ? 12.450 0.345 -14.685 1.00 92.81 235 GLN A C 1
ATOM 1827 O O . GLN A 1 235 ? 13.134 1.356 -14.834 1.00 92.81 235 GLN A O 1
ATOM 1832 N N . SER A 1 236 ? 12.996 -0.859 -14.493 1.00 92.69 236 SER A N 1
ATOM 1833 C CA . SER A 1 236 ? 14.421 -1.047 -14.196 1.00 92.69 236 SER A CA 1
ATOM 1834 C C . SER A 1 236 ? 15.288 -1.279 -15.437 1.00 92.69 236 SER A C 1
ATOM 1836 O O . SER A 1 236 ? 16.413 -0.788 -15.487 1.00 92.69 236 SER A O 1
ATOM 1838 N N . VAL A 1 237 ? 14.778 -1.960 -16.466 1.00 95.56 237 VAL A N 1
ATOM 1839 C CA . VAL A 1 237 ? 15.527 -2.327 -17.680 1.00 95.56 237 VAL A CA 1
ATOM 1840 C C . VAL A 1 237 ? 15.322 -1.293 -18.785 1.00 95.56 237 VAL A C 1
ATOM 1842 O O . VAL A 1 237 ? 16.293 -0.783 -19.341 1.00 95.56 237 VAL A O 1
ATOM 1845 N N . ASN A 1 238 ? 14.070 -0.937 -19.098 1.00 94.56 238 ASN A N 1
ATOM 1846 C CA . ASN A 1 238 ? 13.762 -0.025 -20.212 1.00 94.56 238 ASN A CA 1
ATOM 1847 C C . ASN A 1 238 ? 13.791 1.466 -19.854 1.00 94.56 238 ASN A C 1
ATOM 1849 O O . ASN A 1 238 ? 13.654 2.295 -20.766 1.00 94.56 238 ASN A O 1
ATOM 1853 N N . ASN A 1 239 ? 13.919 1.796 -18.563 1.00 93.25 239 ASN A N 1
ATOM 1854 C CA . ASN A 1 239 ? 13.716 3.143 -18.028 1.00 93.25 239 ASN A CA 1
ATOM 1855 C C . ASN A 1 239 ? 12.394 3.761 -18.519 1.00 93.25 239 ASN A C 1
ATOM 1857 O O . ASN A 1 239 ? 12.360 4.846 -19.104 1.00 93.25 239 ASN A O 1
ATOM 1861 N N . ALA A 1 240 ? 11.311 3.006 -18.370 1.00 94.31 240 ALA A N 1
ATOM 1862 C CA . ALA A 1 240 ? 9.964 3.391 -18.766 1.00 94.31 240 ALA A CA 1
ATOM 1863 C C . ALA A 1 240 ? 9.001 3.307 -17.565 1.00 94.31 240 ALA A C 1
ATOM 1865 O O . ALA A 1 240 ? 8.031 2.546 -17.612 1.00 94.31 240 ALA A O 1
ATOM 1866 N N . PRO A 1 241 ? 9.259 4.038 -16.459 1.00 92.19 241 PRO A N 1
ATOM 1867 C CA . PRO A 1 241 ? 8.321 4.079 -15.346 1.00 92.19 241 PRO A CA 1
ATOM 1868 C C . PRO A 1 241 ? 7.031 4.771 -15.789 1.00 92.19 241 PRO A C 1
ATOM 1870 O O . PRO A 1 241 ? 7.070 5.878 -16.313 1.00 92.19 241 PRO A O 1
ATOM 1873 N N . LEU A 1 242 ? 5.890 4.115 -15.592 1.00 91.81 242 LEU A N 1
ATOM 1874 C CA . LEU A 1 242 ? 4.571 4.675 -15.883 1.00 91.81 242 LEU A CA 1
ATOM 1875 C C . LEU A 1 242 ? 3.765 4.781 -14.589 1.00 91.81 242 LEU A C 1
ATOM 1877 O O . LEU A 1 242 ? 2.803 4.049 -14.373 1.00 91.81 242 LEU A O 1
ATOM 1881 N N . TRP A 1 243 ? 4.216 5.651 -13.686 1.00 88.69 243 TRP A N 1
ATOM 1882 C CA . TRP A 1 243 ? 3.586 5.824 -12.380 1.00 88.69 243 TRP A CA 1
ATOM 1883 C C . TRP A 1 243 ? 2.371 6.755 -12.479 1.00 88.69 243 TRP A C 1
ATOM 1885 O O . TRP A 1 243 ? 2.533 7.874 -12.969 1.00 88.69 243 TRP A O 1
ATOM 1895 N N . PRO A 1 244 ? 1.183 6.352 -11.987 1.00 89.69 244 PRO A N 1
ATOM 1896 C CA . PRO A 1 244 ? -0.050 7.130 -12.144 1.00 89.69 244 PRO A CA 1
ATOM 1897 C C . PRO A 1 244 ? 0.070 8.606 -11.734 1.00 89.69 244 PRO A C 1
ATOM 1899 O O . PRO A 1 244 ? -0.229 9.489 -12.542 1.00 89.69 244 PRO A O 1
ATOM 1902 N N . ALA A 1 245 ? 0.627 8.884 -10.548 1.00 85.56 245 ALA A N 1
ATOM 1903 C CA . ALA A 1 245 ? 0.834 10.245 -10.048 1.00 85.56 245 ALA A CA 1
ATOM 1904 C C . ALA A 1 245 ? 1.606 11.174 -11.006 1.00 85.56 245 ALA A C 1
ATOM 1906 O O . ALA A 1 245 ? 1.357 12.378 -11.018 1.00 85.56 245 ALA A O 1
ATOM 1907 N N . GLN A 1 246 ? 2.528 10.654 -11.830 1.00 87.81 246 GLN A N 1
ATOM 1908 C CA . GLN A 1 246 ? 3.287 11.484 -12.781 1.00 87.81 246 GLN A CA 1
ATOM 1909 C C . GLN A 1 246 ? 2.395 12.058 -13.884 1.00 87.81 246 GLN A C 1
ATOM 1911 O O . GLN A 1 246 ? 2.693 13.118 -14.427 1.00 87.81 246 GLN A O 1
ATOM 1916 N N . PHE A 1 247 ? 1.303 11.369 -14.209 1.00 91.44 247 PHE A N 1
ATOM 1917 C CA . PHE A 1 247 ? 0.377 11.735 -15.277 1.00 91.44 247 PHE A CA 1
ATOM 1918 C C . PHE A 1 247 ? -0.912 12.374 -14.752 1.00 91.44 247 PHE A C 1
ATOM 1920 O O . PHE A 1 247 ? -1.850 12.557 -15.525 1.00 91.44 247 PHE A O 1
ATOM 1927 N N . CYS A 1 248 ? -0.974 12.701 -13.454 1.00 91.00 248 CYS A N 1
ATOM 1928 C CA . CYS A 1 248 ? -2.213 13.072 -12.766 1.00 91.00 248 CYS A CA 1
ATOM 1929 C C . CYS A 1 248 ? -3.324 12.025 -12.927 1.00 91.00 248 CYS A C 1
ATOM 1931 O O . CYS A 1 248 ? -4.507 12.365 -12.988 1.00 91.00 248 CYS A O 1
ATOM 1933 N N . TRP A 1 249 ? -2.939 10.757 -13.066 1.00 91.81 249 TRP A N 1
ATOM 1934 C CA . TRP A 1 249 ? -3.881 9.658 -12.961 1.00 91.81 249 TRP A CA 1
ATOM 1935 C C . TRP A 1 249 ? -4.083 9.322 -11.488 1.00 91.81 249 TRP A C 1
ATOM 1937 O O . TRP A 1 249 ? -3.138 9.482 -10.710 1.00 91.81 249 TRP A O 1
ATOM 1947 N N . PRO A 1 250 ? -5.263 8.798 -11.124 1.00 89.81 250 PRO A N 1
ATOM 1948 C CA . PRO A 1 250 ? -5.536 8.436 -9.747 1.00 89.81 250 PRO A CA 1
ATOM 1949 C C . PRO A 1 250 ? -4.505 7.449 -9.217 1.00 89.81 250 PRO A C 1
ATOM 1951 O O . PRO A 1 250 ? -4.065 6.553 -9.933 1.00 89.81 250 PRO A O 1
ATOM 1954 N N . ASP A 1 251 ? -4.112 7.600 -7.961 1.00 85.75 251 ASP A N 1
ATOM 1955 C CA . ASP A 1 251 ? -3.036 6.787 -7.380 1.00 85.75 251 ASP A CA 1
ATOM 1956 C C . ASP A 1 251 ? -3.503 5.381 -6.923 1.00 85.75 251 ASP A C 1
ATOM 1958 O O . ASP A 1 251 ? -2.690 4.485 -6.691 1.00 85.75 251 ASP A O 1
ATOM 1962 N N . GLY A 1 252 ? -4.821 5.167 -6.834 1.00 90.00 252 GLY A N 1
ATOM 1963 C CA . GLY A 1 252 ? -5.451 3.900 -6.445 1.00 90.00 252 GLY A CA 1
ATOM 1964 C C . GLY A 1 252 ? -5.458 3.620 -4.937 1.00 90.00 252 GLY A C 1
ATOM 1965 O O . GLY A 1 252 ? -4.733 4.233 -4.153 1.00 90.00 252 GLY A O 1
ATOM 1966 N N . PHE A 1 253 ? -6.296 2.664 -4.520 1.00 93.94 253 PHE A N 1
ATOM 1967 C CA . PHE A 1 253 ? -6.561 2.360 -3.109 1.00 93.94 253 PHE A CA 1
ATOM 1968 C C . PHE A 1 253 ? -5.294 2.063 -2.297 1.00 93.94 253 PHE A C 1
ATOM 1970 O O . PHE A 1 253 ? -5.051 2.690 -1.267 1.00 93.94 253 PHE A O 1
ATOM 1977 N N . MET A 1 254 ? -4.456 1.137 -2.772 1.00 93.75 254 MET A N 1
ATOM 1978 C CA . MET A 1 254 ? -3.287 0.673 -2.018 1.00 93.75 254 MET A CA 1
ATOM 1979 C C . MET A 1 254 ? -2.184 1.732 -1.869 1.00 93.75 254 MET A C 1
ATOM 1981 O O . MET A 1 254 ? -1.306 1.583 -1.014 1.00 93.75 254 MET A O 1
ATOM 1985 N N . ARG A 1 255 ? -2.247 2.843 -2.619 1.00 90.75 255 ARG A N 1
ATOM 1986 C CA . ARG A 1 255 ? -1.296 3.945 -2.469 1.00 90.75 255 ARG A CA 1
ATOM 1987 C C . ARG A 1 255 ? -1.287 4.497 -1.058 1.00 90.75 255 ARG A C 1
ATOM 1989 O O . ARG A 1 255 ? -0.192 4.789 -0.590 1.00 90.75 255 ARG A O 1
ATOM 1996 N N . VAL A 1 256 ? -2.437 4.602 -0.383 1.00 90.81 256 VAL A N 1
ATOM 1997 C CA . VAL A 1 256 ? -2.553 5.224 0.951 1.00 90.81 256 VAL A CA 1
ATOM 1998 C C . VAL A 1 256 ? -1.596 4.603 1.977 1.00 90.81 256 VAL A C 1
ATOM 2000 O O . VAL A 1 256 ? -1.082 5.298 2.843 1.00 90.81 256 VAL A O 1
ATOM 2003 N N . PHE A 1 257 ? -1.264 3.318 1.829 1.00 92.19 257 PHE A N 1
ATOM 2004 C CA . PHE A 1 257 ? -0.375 2.601 2.745 1.00 92.19 257 PHE A CA 1
ATOM 2005 C C . PHE A 1 257 ? 1.112 2.761 2.406 1.00 92.19 257 PHE A C 1
ATOM 2007 O O . PHE A 1 257 ? 1.974 2.449 3.229 1.00 92.19 257 PHE A O 1
ATOM 2014 N N . SER A 1 258 ? 1.440 3.250 1.208 1.00 88.69 258 SER A N 1
ATOM 2015 C CA . SER A 1 258 ? 2.820 3.377 0.735 1.00 88.69 258 SER A CA 1
ATOM 2016 C C . SER A 1 258 ? 3.595 4.478 1.467 1.00 88.69 258 SER A C 1
ATOM 2018 O O . SER A 1 258 ? 3.037 5.383 2.098 1.00 88.69 258 SER A O 1
ATOM 2020 N N . ARG A 1 259 ? 4.925 4.427 1.386 1.00 82.56 259 ARG A N 1
ATOM 2021 C CA . ARG A 1 259 ? 5.804 5.403 2.042 1.00 82.56 259 ARG A CA 1
ATOM 2022 C C . ARG A 1 259 ? 5.578 6.828 1.531 1.00 82.56 259 ARG A C 1
ATOM 2024 O O . ARG A 1 259 ? 5.541 7.761 2.322 1.00 82.56 259 ARG A O 1
ATOM 2031 N N . GLN A 1 260 ? 5.403 6.992 0.222 1.00 78.38 260 GLN A N 1
ATOM 2032 C CA . GLN A 1 260 ? 5.264 8.294 -0.438 1.00 78.38 260 GLN A CA 1
ATOM 2033 C C . GLN A 1 260 ? 3.806 8.780 -0.522 1.00 78.38 260 GLN A C 1
ATOM 2035 O O . GLN A 1 260 ? 3.536 9.753 -1.215 1.00 78.38 260 GLN A O 1
ATOM 2040 N N . ALA A 1 261 ? 2.866 8.109 0.148 1.00 83.44 261 ALA A N 1
ATOM 2041 C CA . ALA A 1 261 ? 1.447 8.450 0.089 1.00 83.44 261 ALA A CA 1
ATOM 2042 C C . ALA A 1 261 ? 1.112 9.770 0.785 1.00 83.44 261 ALA A C 1
ATOM 2044 O O . ALA A 1 261 ? 0.334 10.564 0.276 1.00 83.44 261 ALA A O 1
ATOM 2045 N N . HIS A 1 262 ? 1.678 9.987 1.971 1.00 88.06 262 HIS A N 1
ATOM 2046 C CA . HIS A 1 262 ? 1.418 11.162 2.792 1.00 88.06 262 HIS A CA 1
ATOM 2047 C C . HIS A 1 262 ? 2.478 11.296 3.892 1.00 88.06 262 HIS A C 1
ATOM 2049 O O . HIS A 1 262 ? 3.042 10.306 4.377 1.00 88.06 262 HIS A O 1
ATOM 2055 N N . LEU A 1 263 ? 2.726 12.538 4.313 1.00 88.56 263 LEU A N 1
ATOM 2056 C CA . LEU A 1 263 ? 3.538 12.831 5.498 1.00 88.56 263 LEU A CA 1
ATOM 2057 C C . LEU A 1 263 ? 2.688 12.827 6.772 1.00 88.56 263 LEU A C 1
ATOM 2059 O O . LEU A 1 263 ? 3.132 12.280 7.779 1.00 88.56 263 LEU A O 1
ATOM 2063 N N . ALA A 1 264 ? 1.460 13.341 6.679 1.00 91.94 264 ALA A N 1
ATOM 2064 C CA . ALA A 1 264 ? 0.494 13.429 7.765 1.00 91.94 264 ALA A CA 1
ATOM 2065 C C . ALA A 1 264 ? -0.929 13.103 7.278 1.00 91.94 264 ALA A C 1
ATOM 2067 O O . ALA A 1 264 ? -1.198 13.139 6.074 1.00 91.94 264 ALA A O 1
ATOM 2068 N N . MET A 1 265 ? -1.821 12.786 8.216 1.00 94.94 265 MET A N 1
ATOM 2069 C CA . MET A 1 265 ? -3.249 12.567 7.998 1.00 94.94 265 MET A CA 1
ATOM 2070 C C . MET A 1 265 ? -4.067 13.249 9.090 1.00 94.94 265 MET A C 1
ATOM 2072 O O . MET A 1 265 ? -3.731 13.130 10.266 1.00 94.94 265 MET A O 1
ATOM 2076 N N . ASP A 1 266 ? -5.163 13.890 8.710 1.00 96.56 266 ASP A N 1
ATOM 2077 C CA . ASP A 1 266 ? -6.133 14.448 9.644 1.00 96.56 266 ASP A CA 1
ATOM 2078 C C . ASP A 1 266 ? -7.244 13.426 9.882 1.00 96.56 266 ASP A C 1
ATOM 2080 O O . ASP A 1 266 ? -7.832 12.897 8.932 1.00 96.56 266 ASP A O 1
ATOM 2084 N N . PHE A 1 267 ? -7.512 13.135 11.153 1.00 97.81 267 PHE A N 1
ATOM 2085 C CA . PHE A 1 267 ? -8.600 12.265 11.584 1.00 97.81 267 PHE A CA 1
ATOM 2086 C C . PHE A 1 267 ? -9.724 13.152 12.108 1.00 97.81 267 PHE A C 1
ATOM 2088 O O . PHE A 1 267 ? -9.490 14.043 12.923 1.00 97.81 267 PHE A O 1
ATOM 2095 N N . VAL A 1 268 ? -10.942 12.905 11.632 1.00 97.25 268 VAL A N 1
ATOM 2096 C CA . VAL A 1 268 ? -12.158 13.585 12.081 1.00 97.25 268 VAL A CA 1
ATOM 2097 C C . VAL A 1 268 ? -13.197 12.534 12.432 1.00 97.25 268 VAL A C 1
ATOM 2099 O O . VAL A 1 268 ? -13.611 11.748 11.579 1.00 97.25 268 VAL A O 1
ATOM 2102 N N . THR A 1 269 ? -13.633 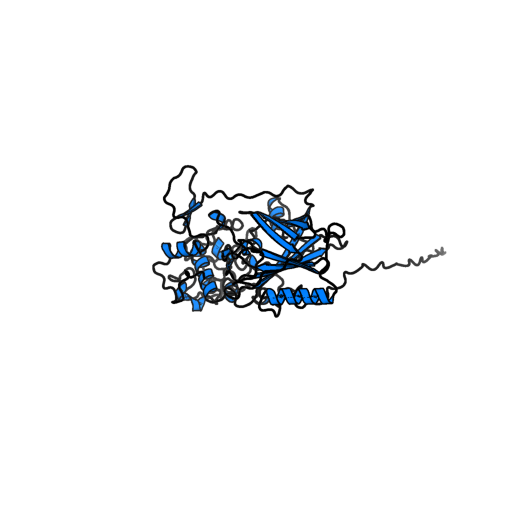12.529 13.683 1.00 96.50 269 THR A N 1
ATOM 2103 C CA . THR A 1 269 ? -14.520 11.504 14.232 1.00 96.50 269 THR A CA 1
ATOM 2104 C C . THR A 1 269 ? -15.873 12.108 14.573 1.00 96.50 269 THR A C 1
ATOM 2106 O O . THR A 1 269 ? -15.973 13.093 15.302 1.00 96.50 269 THR A O 1
ATOM 2109 N N . THR A 1 270 ? -16.935 11.497 14.058 1.00 96.44 270 THR A N 1
ATOM 2110 C CA . THR A 1 270 ? -18.325 11.784 14.424 1.00 96.44 270 THR A CA 1
ATOM 2111 C C . THR A 1 270 ? -19.012 10.489 14.861 1.00 96.44 270 THR A C 1
ATOM 2113 O O . THR A 1 270 ? -18.498 9.399 14.593 1.00 96.44 270 THR A O 1
ATOM 2116 N N . PRO A 1 271 ? -20.189 10.559 15.509 1.00 96.56 271 PRO A N 1
ATOM 2117 C CA . PRO A 1 271 ? -20.968 9.360 15.821 1.00 96.56 271 PRO A CA 1
ATOM 2118 C C . PRO A 1 271 ? -21.247 8.464 14.602 1.00 96.56 271 PRO A C 1
ATOM 2120 O O . PRO A 1 271 ? -21.332 7.246 14.727 1.00 96.56 271 PRO A O 1
ATOM 2123 N N . GLU A 1 272 ? -21.380 9.061 13.417 1.00 97.25 272 GLU A N 1
ATOM 2124 C CA . GLU A 1 272 ? -21.758 8.380 12.180 1.00 97.25 272 GLU A CA 1
ATOM 2125 C C . GLU A 1 272 ? -20.566 7.918 11.330 1.00 97.25 272 GLU A C 1
ATOM 2127 O O . GLU A 1 272 ? -20.752 7.082 10.441 1.00 97.25 272 GLU A O 1
ATOM 2132 N N . ARG A 1 273 ? -19.359 8.469 11.527 1.00 96.38 273 ARG A N 1
ATOM 2133 C CA . ARG A 1 273 ? -18.176 8.082 10.742 1.00 96.38 273 ARG A CA 1
ATOM 2134 C C . ARG A 1 273 ? -16.845 8.498 11.362 1.00 96.38 273 ARG A C 1
ATOM 2136 O O . ARG A 1 273 ? -16.755 9.525 12.026 1.00 96.38 273 ARG A O 1
ATOM 2143 N N . LEU A 1 274 ? -15.795 7.772 10.987 1.00 98.00 274 LEU A N 1
ATOM 2144 C CA . LEU A 1 274 ? -14.431 8.300 10.951 1.00 98.00 274 LEU A CA 1
ATOM 2145 C C . LEU A 1 274 ? -14.126 8.782 9.526 1.00 98.00 274 LEU A C 1
ATOM 2147 O O . LEU A 1 274 ? -14.372 8.063 8.553 1.00 98.00 274 LEU A O 1
ATOM 2151 N N . GLN A 1 275 ? -13.586 9.988 9.402 1.00 97.75 275 GLN A N 1
ATOM 2152 C CA . GLN A 1 275 ? -13.022 10.525 8.171 1.00 97.75 275 GLN A CA 1
ATOM 2153 C C . GLN A 1 275 ? -11.510 10.661 8.326 1.00 97.75 275 GLN A C 1
ATOM 2155 O O . GLN A 1 275 ? -11.032 11.233 9.302 1.00 97.75 275 GLN A O 1
ATOM 2160 N N . VAL A 1 276 ? -10.775 10.170 7.331 1.00 96.56 276 VAL A N 1
ATOM 2161 C CA . VAL A 1 276 ? -9.326 10.349 7.221 1.00 96.56 276 VAL A CA 1
ATOM 2162 C C . VAL A 1 276 ? -9.034 11.159 5.968 1.00 96.56 276 VAL A C 1
ATOM 2164 O O . VAL A 1 276 ? -9.511 10.816 4.882 1.00 96.56 276 VAL A O 1
ATOM 2167 N N . MET A 1 277 ? -8.260 12.232 6.125 1.00 95.25 277 MET A N 1
ATOM 2168 C CA . MET A 1 277 ? -7.785 13.071 5.028 1.00 95.25 277 MET A CA 1
ATOM 2169 C C . MET A 1 277 ? -6.264 13.082 5.003 1.00 95.25 277 MET A C 1
ATOM 2171 O O . MET A 1 277 ? -5.626 13.448 5.983 1.00 95.25 277 MET A O 1
ATOM 2175 N N . ALA A 1 278 ? -5.676 12.723 3.872 1.00 93.12 278 ALA A N 1
ATOM 2176 C CA . ALA A 1 278 ? -4.238 12.771 3.659 1.00 93.12 278 ALA A CA 1
ATOM 2177 C C . ALA A 1 278 ? -3.930 13.380 2.296 1.00 93.12 278 ALA A C 1
ATOM 2179 O O . ALA A 1 278 ? -4.798 13.452 1.426 1.00 93.12 278 ALA A O 1
ATOM 2180 N N . SER A 1 279 ? -2.689 13.809 2.095 1.00 88.75 279 SER A N 1
ATOM 2181 C CA . SER A 1 279 ? -2.278 14.398 0.826 1.00 88.75 279 SER A CA 1
ATOM 2182 C C . SER A 1 279 ? -0.802 14.152 0.530 1.00 88.75 279 SER A C 1
ATOM 2184 O O . SER A 1 279 ? 0.046 14.190 1.429 1.00 88.75 279 SER A O 1
ATOM 2186 N N . SER A 1 280 ? -0.505 13.918 -0.746 1.00 81.31 280 SER A N 1
ATOM 2187 C CA . SER A 1 280 ? 0.837 14.035 -1.324 1.00 81.31 280 SER A CA 1
ATOM 2188 C C . SER A 1 280 ? 0.715 14.513 -2.773 1.00 81.31 280 SER A C 1
ATOM 2190 O O . SER A 1 280 ? 0.506 15.702 -2.996 1.00 81.31 280 SER A O 1
ATOM 2192 N N . ALA A 1 281 ? 0.800 13.614 -3.758 1.00 75.38 281 ALA A N 1
ATOM 2193 C CA . ALA A 1 281 ? 0.549 13.944 -5.162 1.00 75.38 281 ALA A CA 1
ATOM 2194 C C . ALA A 1 281 ? -0.946 14.190 -5.447 1.00 75.38 281 ALA A C 1
ATOM 2196 O O . ALA A 1 281 ? -1.296 14.987 -6.317 1.00 75.38 281 ALA A O 1
ATOM 2197 N N . GLU A 1 282 ? -1.817 13.539 -4.676 1.00 84.06 282 GLU A N 1
ATOM 2198 C CA . GLU A 1 282 ? -3.270 13.685 -4.705 1.00 84.06 282 GLU A CA 1
ATOM 2199 C C . GLU A 1 282 ? -3.829 13.702 -3.276 1.00 84.06 282 GLU A C 1
ATOM 2201 O O . GLU A 1 282 ? -3.094 13.491 -2.307 1.00 84.06 282 GLU A O 1
ATOM 2206 N N . ASN A 1 283 ? -5.137 13.946 -3.150 1.00 89.44 283 ASN A N 1
ATOM 2207 C CA . ASN A 1 283 ? -5.836 13.876 -1.870 1.00 89.44 283 ASN A CA 1
ATOM 2208 C C . ASN A 1 283 ? -6.417 12.478 -1.660 1.00 89.44 283 ASN A C 1
ATOM 2210 O O . ASN A 1 283 ? -7.151 11.964 -2.505 1.00 89.44 283 ASN A O 1
ATOM 2214 N N . PHE A 1 284 ? -6.174 11.918 -0.484 1.00 92.06 284 PHE A N 1
ATOM 2215 C CA . PHE A 1 284 ? -6.797 10.697 -0.000 1.00 92.06 284 PHE A CA 1
ATOM 2216 C C . PHE A 1 284 ? -7.891 11.099 0.982 1.00 92.06 284 PHE A C 1
ATOM 2218 O O . PHE A 1 284 ? -7.593 11.629 2.049 1.00 92.06 284 PHE A O 1
ATOM 2225 N N . ILE A 1 285 ? -9.153 10.866 0.627 1.00 94.00 285 ILE A N 1
ATOM 2226 C CA . ILE A 1 285 ? -10.293 11.091 1.523 1.00 94.00 285 ILE A CA 1
ATOM 2227 C C . ILE A 1 285 ? -11.011 9.762 1.684 1.00 94.00 285 ILE A C 1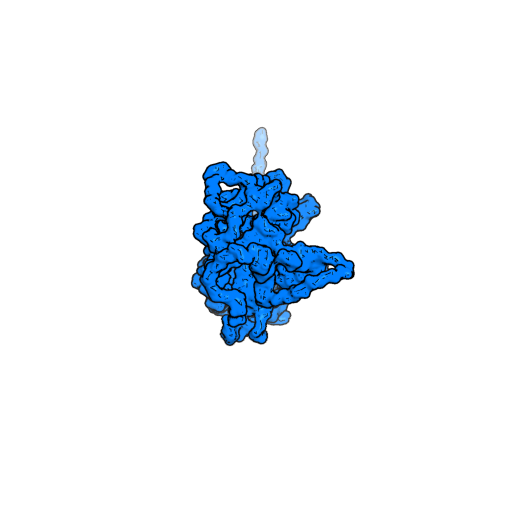
ATOM 2229 O O . ILE A 1 285 ? -11.518 9.202 0.710 1.00 94.00 285 ILE A O 1
ATOM 2233 N N . ARG A 1 286 ? -11.047 9.253 2.914 1.00 96.50 286 ARG A N 1
ATOM 2234 C CA . ARG A 1 286 ? -11.683 7.976 3.244 1.00 96.50 286 ARG A CA 1
ATOM 2235 C C . ARG A 1 286 ? -12.736 8.177 4.319 1.00 96.50 286 ARG A C 1
ATOM 2237 O O . ARG A 1 286 ? -12.501 8.885 5.296 1.00 96.50 286 ARG A O 1
ATOM 2244 N N . HIS A 1 287 ? -13.894 7.552 4.123 1.00 97.62 287 HIS A N 1
ATOM 2245 C CA . HIS A 1 287 ? -15.009 7.576 5.065 1.00 97.62 287 HIS A CA 1
ATOM 2246 C C . HIS A 1 287 ? -15.329 6.161 5.528 1.00 97.62 287 HIS A C 1
ATOM 2248 O O . HIS A 1 287 ? -15.729 5.320 4.723 1.00 97.62 287 HIS A O 1
ATOM 2254 N N . PHE A 1 288 ? -15.238 5.938 6.832 1.00 98.50 288 PHE A N 1
ATOM 2255 C CA . PHE A 1 288 ? -15.618 4.690 7.480 1.00 98.50 288 PHE A CA 1
ATOM 2256 C C . PHE A 1 288 ? -16.983 4.880 8.135 1.00 98.50 288 PHE A C 1
ATOM 2258 O O . PHE A 1 288 ? -17.094 5.534 9.170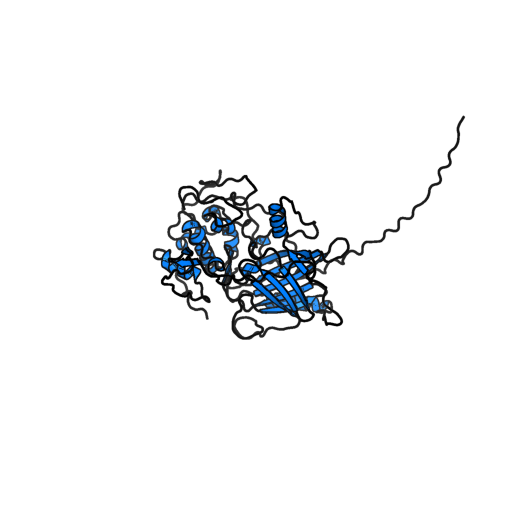 1.00 98.50 288 PHE A O 1
ATOM 2265 N N . ASN A 1 289 ? -18.038 4.378 7.489 1.00 98.44 289 ASN A N 1
ATOM 2266 C CA . ASN A 1 289 ? -19.414 4.692 7.872 1.00 98.44 289 ASN A CA 1
ATOM 2267 C C . ASN A 1 289 ? -19.903 3.756 8.984 1.00 98.44 289 ASN A C 1
ATOM 2269 O O . ASN A 1 289 ? -20.131 2.566 8.753 1.00 98.44 289 ASN A O 1
ATOM 2273 N N . VAL A 1 290 ? -20.095 4.303 10.182 1.00 98.31 290 VAL A N 1
ATOM 2274 C CA . VAL A 1 290 ? -20.464 3.545 11.381 1.00 98.31 290 VAL A CA 1
ATOM 2275 C C . VAL A 1 290 ? -21.931 3.119 11.317 1.00 98.31 290 VAL A C 1
ATOM 2277 O O . VAL A 1 290 ? -22.809 3.904 10.961 1.00 98.31 290 VAL A O 1
ATOM 2280 N N . GLY A 1 291 ? -22.205 1.855 11.651 1.00 96.94 291 GLY A N 1
ATOM 2281 C CA . GLY A 1 291 ? -23.566 1.310 11.740 1.00 96.94 291 GLY A CA 1
ATOM 2282 C C . GLY A 1 291 ? -24.257 1.084 10.391 1.00 96.94 291 GLY A C 1
ATOM 2283 O O . GLY A 1 291 ? -25.444 0.763 10.348 1.00 96.94 291 GLY A O 1
ATOM 2284 N N . ARG A 1 292 ? -23.534 1.246 9.280 1.00 97.81 292 ARG A N 1
ATOM 2285 C CA . ARG A 1 292 ? -24.019 0.922 7.935 1.00 97.81 292 ARG A CA 1
ATOM 2286 C C . ARG A 1 292 ? -23.770 -0.552 7.613 1.00 97.81 292 ARG A C 1
ATOM 2288 O O . ARG A 1 292 ? -22.929 -1.207 8.220 1.00 97.81 292 ARG A O 1
ATOM 2295 N N . SER A 1 293 ? -24.490 -1.062 6.621 1.00 97.62 293 SER A N 1
ATOM 2296 C CA . SER A 1 293 ? -24.311 -2.413 6.088 1.00 97.62 293 SER A CA 1
ATOM 2297 C C . SER A 1 293 ? -24.222 -2.349 4.573 1.00 97.62 293 SER A C 1
ATOM 2299 O O . SER A 1 293 ? -24.869 -1.499 3.956 1.00 97.62 293 SER A O 1
ATOM 2301 N N . PHE A 1 294 ? -23.409 -3.225 3.993 1.00 98.38 294 PHE A N 1
ATOM 2302 C CA . PHE A 1 294 ? -23.309 -3.345 2.549 1.00 98.38 294 PHE A CA 1
ATOM 2303 C C . PHE A 1 294 ? -24.560 -3.990 1.951 1.00 98.38 294 PHE A C 1
ATOM 2305 O O . PHE A 1 294 ? -25.183 -4.869 2.546 1.00 98.38 294 PHE A O 1
ATOM 2312 N N . ASP A 1 295 ? -24.893 -3.557 0.742 1.00 97.62 295 ASP A N 1
ATOM 2313 C CA . ASP A 1 295 ? -25.627 -4.364 -0.214 1.00 97.62 295 ASP A CA 1
ATOM 2314 C C . ASP A 1 295 ? -24.688 -5.456 -0.734 1.00 97.62 295 ASP A C 1
ATOM 2316 O O . ASP A 1 295 ? -23.601 -5.168 -1.238 1.00 97.62 295 ASP A O 1
ATOM 2320 N N . MET A 1 296 ? -25.110 -6.705 -0.572 1.00 96.81 296 MET A N 1
ATOM 2321 C CA . MET A 1 296 ? -24.332 -7.892 -0.925 1.00 96.81 296 MET A CA 1
ATOM 2322 C C . MET A 1 296 ? -24.635 -8.397 -2.345 1.00 96.81 296 MET A C 1
ATOM 2324 O O . MET A 1 296 ? -24.159 -9.462 -2.728 1.00 96.81 296 MET A O 1
ATOM 2328 N N . ARG A 1 297 ? -25.471 -7.686 -3.114 1.00 94.56 297 ARG A N 1
ATOM 2329 C CA . ARG A 1 297 ? -25.762 -8.001 -4.521 1.00 94.56 297 ARG A CA 1
ATOM 2330 C C . ARG A 1 297 ? -24.639 -7.508 -5.437 1.00 94.56 297 ARG A C 1
ATOM 2332 O O . ARG A 1 297 ? -24.058 -6.455 -5.191 1.00 94.56 297 ARG A O 1
ATOM 2339 N N . GLY A 1 298 ? -24.447 -8.201 -6.557 1.00 90.06 298 GLY A N 1
ATOM 2340 C CA . GLY A 1 298 ? -23.373 -7.918 -7.514 1.00 90.06 298 GLY A CA 1
ATOM 2341 C C . GLY A 1 298 ? -22.102 -8.695 -7.179 1.00 90.06 298 GLY A C 1
ATOM 2342 O O . GLY A 1 298 ? -22.144 -9.640 -6.392 1.00 90.06 298 GLY A O 1
ATOM 2343 N N . ASP A 1 299 ? -20.987 -8.300 -7.789 1.00 89.62 299 ASP A N 1
ATOM 2344 C CA . ASP A 1 299 ? -19.725 -9.048 -7.678 1.00 89.62 299 ASP A CA 1
ATOM 2345 C C . ASP A 1 299 ? -18.994 -8.782 -6.358 1.00 89.62 299 ASP A C 1
ATOM 2347 O O . ASP A 1 299 ? -18.308 -9.656 -5.828 1.00 89.62 299 ASP A O 1
ATOM 2351 N N . VAL A 1 300 ? -19.153 -7.573 -5.808 1.00 95.62 300 VAL A N 1
ATOM 2352 C CA . VAL A 1 300 ? -18.516 -7.143 -4.560 1.00 95.62 300 VAL A CA 1
ATOM 2353 C C . VAL A 1 300 ? -19.491 -6.363 -3.667 1.00 95.62 300 VAL A C 1
ATOM 2355 O O . VAL A 1 300 ? -20.336 -5.626 -4.183 1.00 95.62 300 VAL A O 1
ATOM 2358 N N . PRO A 1 301 ? -19.373 -6.483 -2.330 1.00 97.62 301 PRO A N 1
ATOM 2359 C CA . PRO A 1 301 ? -20.168 -5.706 -1.378 1.00 97.62 301 PRO A CA 1
ATOM 2360 C C . PRO A 1 301 ? -20.008 -4.196 -1.569 1.00 97.62 301 PRO A C 1
ATOM 2362 O O . PRO A 1 301 ? -18.909 -3.704 -1.815 1.00 97.62 301 PRO A O 1
ATOM 2365 N N . ARG A 1 302 ? -21.098 -3.437 -1.437 1.00 97.19 302 ARG A N 1
ATOM 2366 C CA . ARG A 1 302 ? -21.081 -1.986 -1.693 1.00 97.19 302 ARG A CA 1
ATOM 2367 C C . ARG A 1 302 ? -22.129 -1.207 -0.908 1.00 97.19 302 ARG A C 1
ATOM 2369 O O . ARG A 1 302 ? -23.090 -1.778 -0.403 1.00 97.19 302 ARG A O 1
ATOM 2376 N N . LEU A 1 303 ? -21.959 0.109 -0.788 1.00 96.62 303 LEU A N 1
ATOM 2377 C CA . LEU A 1 303 ? -22.960 0.999 -0.172 1.00 96.62 303 LEU A CA 1
ATOM 2378 C C . LEU A 1 303 ? -23.827 1.716 -1.209 1.00 96.62 303 LEU A C 1
ATOM 2380 O O . LEU A 1 303 ? -24.997 1.993 -0.937 1.00 96.62 303 LEU A O 1
ATOM 2384 N N . GLY A 1 304 ? -23.234 2.085 -2.343 1.00 91.50 304 GLY A N 1
ATOM 2385 C CA . GLY A 1 304 ? -23.869 2.880 -3.383 1.00 91.50 304 GLY A CA 1
ATOM 2386 C C . GLY A 1 304 ? -24.315 2.068 -4.598 1.00 91.50 304 GLY A C 1
ATOM 2387 O O . GLY A 1 304 ? -24.772 0.932 -4.501 1.00 91.50 304 GLY A O 1
ATOM 2388 N N . ALA A 1 305 ? -24.213 2.701 -5.767 1.00 91.38 305 ALA A N 1
ATOM 2389 C CA . ALA A 1 305 ? -24.451 2.064 -7.059 1.00 91.38 305 ALA A CA 1
ATOM 2390 C C . ALA A 1 305 ? -23.372 1.018 -7.395 1.00 91.38 305 ALA A C 1
ATOM 2392 O O . ALA A 1 305 ? -22.289 1.043 -6.812 1.00 91.38 305 ALA A O 1
ATOM 2393 N N . ASP A 1 306 ? -23.659 0.161 -8.381 1.00 90.50 306 ASP A N 1
ATOM 2394 C CA . ASP A 1 306 ? -22.737 -0.837 -8.958 1.00 90.50 306 ASP A CA 1
ATOM 2395 C C . ASP A 1 306 ? -21.605 -0.206 -9.774 1.00 90.50 306 ASP A C 1
ATOM 2397 O O . ASP A 1 306 ? -21.489 -0.389 -10.982 1.00 90.50 306 ASP A O 1
ATOM 2401 N N . VAL A 1 307 ? -20.839 0.667 -9.131 1.00 90.62 307 VAL A N 1
ATOM 2402 C CA . VAL A 1 307 ? -19.732 1.387 -9.746 1.00 90.62 307 VAL A CA 1
ATOM 2403 C C . VAL A 1 307 ? -18.592 1.439 -8.734 1.00 90.62 307 VAL A C 1
ATOM 2405 O O . VAL A 1 307 ? -18.793 1.995 -7.643 1.00 90.62 307 VAL A O 1
ATOM 2408 N N . PRO A 1 308 ? -17.405 0.912 -9.077 1.00 92.06 308 PRO A N 1
ATOM 2409 C CA . PRO A 1 308 ? -16.261 0.923 -8.181 1.00 92.06 308 PRO A CA 1
ATOM 2410 C C . PRO A 1 308 ? -15.755 2.342 -7.908 1.00 92.06 308 PRO A C 1
ATOM 2412 O O . PRO A 1 308 ? -15.937 3.276 -8.696 1.00 92.06 308 PRO A O 1
ATOM 2415 N N . ARG A 1 309 ? -15.124 2.517 -6.744 1.00 93.50 309 ARG A N 1
ATOM 2416 C CA . ARG A 1 309 ? -14.593 3.791 -6.242 1.00 93.50 309 ARG A CA 1
ATOM 2417 C C . ARG A 1 309 ? -13.079 3.710 -6.082 1.00 93.50 309 ARG A C 1
ATOM 2419 O O . ARG A 1 309 ? -12.559 2.694 -5.639 1.00 93.50 309 ARG A O 1
ATOM 2426 N N . TRP A 1 310 ? -12.365 4.804 -6.352 1.00 92.62 310 TRP A N 1
ATOM 2427 C CA . TRP A 1 310 ? -10.897 4.852 -6.233 1.00 92.62 310 TRP A CA 1
ATOM 2428 C C . TRP A 1 310 ? -10.368 4.425 -4.859 1.00 92.62 310 TRP A C 1
ATOM 2430 O O . TRP A 1 310 ? -9.333 3.769 -4.780 1.00 92.62 310 TRP A O 1
ATOM 2440 N N . PHE A 1 311 ? -11.105 4.751 -3.793 1.00 93.12 311 PHE A N 1
ATOM 2441 C CA . PHE A 1 311 ? -10.773 4.373 -2.416 1.00 93.12 311 PHE A CA 1
ATOM 2442 C C . PHE A 1 311 ? -11.788 3.413 -1.778 1.00 93.12 311 PHE A C 1
ATOM 2444 O O . PHE A 1 311 ? -11.766 3.219 -0.563 1.00 93.12 311 PHE A O 1
ATOM 2451 N N . GLY A 1 312 ? -12.663 2.820 -2.595 1.00 95.69 312 GLY A N 1
ATOM 2452 C CA . GLY A 1 312 ? -13.718 1.922 -2.139 1.00 95.69 312 GLY A CA 1
ATOM 2453 C C . GLY A 1 312 ? -14.825 2.605 -1.339 1.00 95.69 312 GLY A C 1
ATOM 2454 O O . GLY A 1 312 ? -14.937 3.832 -1.268 1.00 95.69 312 GLY A O 1
ATOM 2455 N N . GLU A 1 313 ? -15.660 1.769 -0.742 1.00 97.75 313 GLU A N 1
ATOM 2456 C CA . GLU A 1 313 ? -16.713 2.135 0.196 1.00 97.75 313 GLU A CA 1
ATOM 2457 C C . GLU A 1 313 ? -16.516 1.323 1.473 1.00 97.75 313 GLU A C 1
ATOM 2459 O O . GLU A 1 313 ? -16.226 0.131 1.390 1.00 97.75 313 GLU A O 1
ATOM 2464 N N . SER A 1 314 ? -16.682 1.949 2.641 1.00 98.62 314 SER A N 1
ATOM 2465 C CA . SER A 1 314 ? -16.398 1.297 3.923 1.00 98.62 314 SER A CA 1
ATOM 2466 C C . SER A 1 314 ? -17.576 1.357 4.892 1.00 98.62 314 SER A C 1
ATOM 2468 O O . SER A 1 314 ? -18.190 2.415 5.083 1.00 98.62 314 SER A O 1
ATOM 2470 N N . VAL A 1 315 ? -17.846 0.235 5.557 1.00 98.81 315 VAL A N 1
ATOM 2471 C CA . VAL A 1 315 ? -18.714 0.140 6.743 1.00 98.81 315 VAL A CA 1
ATOM 2472 C C . VAL A 1 315 ? -17.870 -0.068 7.991 1.00 98.81 315 VAL A C 1
ATOM 2474 O O . VAL A 1 315 ? -16.748 -0.561 7.903 1.00 98.81 315 VAL A O 1
ATOM 2477 N N . ALA A 1 316 ? -18.389 0.318 9.153 1.00 98.75 316 ALA A N 1
ATOM 2478 C CA . ALA A 1 316 ? -17.654 0.217 10.404 1.00 98.75 316 ALA A CA 1
ATOM 2479 C C . ALA A 1 316 ? -18.552 -0.017 11.623 1.00 98.75 316 ALA A C 1
ATOM 2481 O O . ALA A 1 316 ? -19.747 0.295 11.614 1.00 98.75 316 ALA A O 1
ATOM 2482 N N . PHE A 1 317 ? -17.951 -0.516 12.700 1.00 98.69 317 PHE A N 1
ATOM 2483 C CA . PHE A 1 317 ? -18.540 -0.540 14.034 1.00 98.69 317 PHE A CA 1
ATOM 2484 C C . PHE A 1 317 ? -17.468 -0.316 15.106 1.00 98.69 317 PHE A C 1
ATOM 2486 O O . PHE A 1 317 ? -16.287 -0.588 14.891 1.00 98.69 317 PHE A O 1
ATOM 2493 N N . TRP A 1 318 ? -17.899 0.177 16.265 1.00 98.25 318 TRP A N 1
ATOM 2494 C CA . TRP A 1 318 ? -17.035 0.377 17.423 1.00 98.25 318 TRP A CA 1
ATOM 2495 C C . TRP A 1 318 ? -17.074 -0.829 18.354 1.00 98.25 318 TRP A C 1
ATOM 2497 O O . TRP A 1 318 ? -18.146 -1.307 18.732 1.00 98.25 318 TRP A O 1
ATOM 2507 N N . ASP A 1 319 ? -15.903 -1.281 18.772 1.00 97.44 319 ASP A N 1
ATOM 2508 C CA . ASP A 1 319 ? -15.721 -2.177 19.904 1.00 97.44 319 ASP A CA 1
ATOM 2509 C C . ASP A 1 319 ? -15.023 -1.404 21.017 1.00 97.44 319 ASP A C 1
ATOM 2511 O O . ASP A 1 319 ? -13.797 -1.285 21.023 1.00 97.44 319 ASP A O 1
ATOM 2515 N N . ARG A 1 320 ? -15.823 -0.822 21.921 1.00 95.25 320 ARG A N 1
ATOM 2516 C CA . ARG A 1 320 ? -15.355 0.200 22.863 1.00 95.25 320 ARG A CA 1
ATOM 2517 C C . ARG A 1 320 ? -14.676 1.332 22.088 1.00 95.25 320 ARG A C 1
ATOM 2519 O O . ARG A 1 320 ? -15.319 1.945 21.242 1.00 95.25 320 ARG A O 1
ATOM 2526 N N . ASP A 1 321 ? -13.399 1.583 22.345 1.00 95.56 321 ASP A N 1
ATOM 2527 C CA . ASP A 1 321 ? -12.607 2.610 21.681 1.00 95.56 321 ASP A CA 1
ATOM 2528 C C . ASP A 1 321 ? -11.831 2.105 20.456 1.00 95.56 321 ASP A C 1
ATOM 2530 O O . ASP A 1 321 ? -11.064 2.866 19.891 1.00 95.56 321 ASP A O 1
ATOM 2534 N N . THR A 1 322 ? -12.036 0.866 19.998 1.00 97.75 322 THR A N 1
ATOM 2535 C CA . THR A 1 322 ? -11.447 0.342 18.752 1.00 97.75 322 THR A CA 1
ATOM 2536 C C . THR A 1 322 ? -12.451 0.443 17.603 1.00 97.75 322 THR A C 1
ATOM 2538 O O . THR A 1 322 ? -13.581 -0.037 17.723 1.00 97.75 322 THR A O 1
ATOM 2541 N N . LEU A 1 323 ? -12.051 1.012 16.462 1.00 98.69 323 LEU A N 1
ATOM 2542 C CA . LEU A 1 323 ? -12.887 1.055 15.257 1.00 98.69 323 LEU A CA 1
ATOM 2543 C C . LEU A 1 323 ? -12.521 -0.106 14.331 1.00 98.69 323 LEU A C 1
ATOM 2545 O O . LEU A 1 323 ? -11.378 -0.212 13.892 1.00 98.69 323 LEU A O 1
ATOM 2549 N N . ILE A 1 324 ? -13.496 -0.945 13.991 1.00 98.88 324 ILE A N 1
ATOM 2550 C CA . ILE A 1 324 ? -13.326 -2.048 13.040 1.00 98.88 324 ILE A CA 1
ATOM 2551 C C . ILE A 1 324 ? -14.104 -1.720 11.780 1.00 98.88 324 ILE A C 1
ATOM 2553 O O . ILE A 1 324 ? -15.276 -1.343 11.839 1.00 98.88 324 ILE A O 1
ATOM 2557 N N . THR A 1 325 ? -13.458 -1.878 10.633 1.00 98.88 325 THR A N 1
ATOM 2558 C CA . THR A 1 325 ? -14.012 -1.474 9.345 1.00 98.88 325 THR A CA 1
ATOM 2559 C C . THR A 1 325 ? -13.877 -2.578 8.306 1.00 98.88 325 THR A C 1
ATOM 2561 O O . THR A 1 325 ? -13.003 -3.439 8.405 1.00 98.88 325 THR A O 1
ATOM 2564 N N . TRP A 1 326 ? -14.748 -2.538 7.303 1.00 98.88 326 TRP A N 1
ATOM 2565 C CA . TRP A 1 326 ? -14.673 -3.362 6.105 1.00 98.88 326 TRP A CA 1
ATOM 2566 C C . TRP A 1 326 ? -14.820 -2.463 4.883 1.00 98.88 326 TRP A C 1
ATOM 2568 O O . TRP A 1 326 ? -15.841 -1.789 4.743 1.00 98.88 326 TRP A O 1
ATOM 2578 N N . THR A 1 327 ? -13.802 -2.445 4.019 1.00 98.81 327 THR A N 1
ATOM 2579 C CA . THR A 1 327 ? -13.798 -1.714 2.745 1.00 98.81 327 THR A CA 1
ATOM 2580 C C . THR A 1 327 ? -13.933 -2.677 1.567 1.00 98.81 327 THR A C 1
ATOM 2582 O O . THR A 1 327 ? -13.279 -3.720 1.536 1.00 98.81 327 THR A O 1
ATOM 2585 N N . SER A 1 328 ? -14.756 -2.312 0.584 1.00 98.50 328 SER A N 1
ATOM 2586 C CA . SER A 1 328 ? -14.953 -3.052 -0.668 1.00 98.50 328 SER A CA 1
ATOM 2587 C C . SER A 1 328 ? -15.248 -2.090 -1.835 1.00 98.50 328 SER A C 1
ATOM 2589 O O . SER A 1 328 ? -15.112 -0.874 -1.680 1.00 98.50 328 SER A O 1
ATOM 2591 N N . ASN A 1 329 ? -15.627 -2.617 -3.004 1.00 96.88 329 ASN A N 1
ATOM 2592 C CA . ASN A 1 329 ? -15.993 -1.857 -4.204 1.00 96.88 329 ASN A CA 1
ATOM 2593 C C . ASN A 1 329 ? -14.887 -0.895 -4.692 1.00 96.88 329 ASN A C 1
ATOM 2595 O O . ASN A 1 329 ? -15.141 0.269 -5.016 1.00 96.88 329 ASN A O 1
ATOM 2599 N N . VAL A 1 330 ? -13.635 -1.366 -4.697 1.00 95.81 330 VAL A N 1
ATOM 2600 C CA . VAL A 1 330 ? -12.457 -0.591 -5.118 1.00 95.81 330 VAL A CA 1
ATOM 2601 C C . VAL A 1 330 ? -12.201 -0.715 -6.623 1.00 95.81 330 VAL A C 1
ATOM 2603 O O . VAL A 1 330 ? -12.463 -1.753 -7.227 1.00 95.81 330 VAL A O 1
ATOM 2606 N N . ILE A 1 331 ? -11.663 0.338 -7.242 1.00 94.81 331 ILE A N 1
ATOM 2607 C CA . ILE A 1 331 ? -11.167 0.266 -8.626 1.00 94.81 331 ILE A CA 1
ATOM 2608 C C . ILE A 1 331 ? -9.847 -0.528 -8.636 1.00 94.81 331 ILE A C 1
ATOM 2610 O O . ILE A 1 331 ? -8.933 -0.117 -7.915 1.00 94.81 331 ILE A O 1
ATOM 2614 N N . PRO A 1 332 ? -9.719 -1.618 -9.427 1.00 94.62 332 PRO A N 1
ATOM 2615 C CA . PRO A 1 332 ? -8.450 -2.332 -9.589 1.00 94.62 332 PRO A CA 1
ATOM 2616 C C . PRO A 1 332 ? -7.387 -1.385 -10.126 1.00 94.62 332 PRO A C 1
ATOM 2618 O O . PRO A 1 332 ? -7.664 -0.626 -11.051 1.00 94.62 332 PRO A O 1
ATOM 2621 N N . TRP A 1 333 ? -6.177 -1.411 -9.572 1.00 94.69 333 TRP A N 1
ATOM 2622 C CA . TRP A 1 333 ? -5.145 -0.455 -9.970 1.00 94.69 333 TRP A CA 1
ATOM 2623 C C . TRP A 1 333 ? -3.719 -0.951 -9.716 1.00 94.69 333 TRP A C 1
ATOM 2625 O O . TRP A 1 333 ? -3.495 -2.064 -9.239 1.00 94.69 333 TRP A O 1
ATOM 2635 N N . ILE A 1 334 ? -2.742 -0.099 -10.029 1.00 91.38 334 ILE A N 1
ATOM 2636 C CA . ILE A 1 334 ? -1.319 -0.291 -9.738 1.00 91.38 334 ILE A CA 1
ATOM 2637 C C . ILE A 1 334 ? -0.886 0.580 -8.558 1.00 91.38 334 ILE A C 1
ATOM 2639 O O . ILE A 1 334 ? -1.376 1.688 -8.370 1.00 91.38 334 ILE A O 1
ATOM 2643 N N . THR A 1 335 ? 0.077 0.109 -7.766 1.00 85.19 335 THR A N 1
ATOM 2644 C CA . THR A 1 335 ? 0.793 0.947 -6.794 1.00 85.19 335 THR A CA 1
ATOM 2645 C C . THR A 1 335 ? 2.280 0.979 -7.118 1.00 85.19 335 THR A C 1
ATOM 2647 O O . THR A 1 335 ? 2.881 -0.038 -7.461 1.00 85.19 335 THR A O 1
ATOM 2650 N N . HIS A 1 336 ? 2.867 2.168 -6.997 1.00 77.12 336 HIS A N 1
ATOM 2651 C CA . HIS A 1 336 ? 4.273 2.468 -7.255 1.00 77.12 336 HIS A CA 1
ATOM 2652 C C . HIS A 1 336 ? 5.240 1.414 -6.679 1.00 77.12 336 HIS A C 1
ATOM 2654 O O . HIS A 1 336 ? 5.479 1.381 -5.472 1.00 77.12 336 HIS A O 1
ATOM 2660 N N . GLY A 1 337 ? 5.777 0.557 -7.555 1.00 74.88 337 GLY A N 1
ATOM 2661 C CA . GLY A 1 337 ? 6.802 -0.441 -7.234 1.00 74.88 337 GLY A CA 1
ATOM 2662 C C . GLY A 1 337 ? 6.369 -1.579 -6.327 1.00 74.88 337 GLY A C 1
ATOM 2663 O O . GLY A 1 337 ? 7.244 -2.276 -5.833 1.00 74.88 337 GLY A O 1
ATOM 2664 N N . VAL A 1 338 ? 5.072 -1.770 -6.087 1.00 85.56 338 VAL A N 1
ATOM 2665 C CA . VAL A 1 338 ? 4.575 -2.853 -5.228 1.00 85.56 338 VAL A CA 1
ATOM 2666 C C . VAL A 1 338 ? 4.049 -3.991 -6.102 1.00 85.56 338 VAL A C 1
ATOM 2668 O O . VAL A 1 338 ? 4.804 -4.887 -6.468 1.00 85.56 338 VAL A O 1
ATOM 2671 N N . PHE A 1 339 ? 2.774 -3.942 -6.472 1.00 93.00 339 PHE A N 1
ATOM 2672 C CA . PHE A 1 339 ? 2.103 -4.847 -7.401 1.00 93.00 339 PHE A CA 1
ATOM 2673 C C . PHE A 1 339 ? 0.718 -4.273 -7.726 1.00 93.00 339 PHE A C 1
ATOM 2675 O O . PHE A 1 339 ? 0.272 -3.302 -7.107 1.00 93.00 339 PHE A O 1
ATOM 2682 N N . GLU A 1 340 ? 0.056 -4.849 -8.723 1.00 95.62 340 GLU A N 1
ATOM 2683 C CA . GLU A 1 340 ? -1.348 -4.555 -9.020 1.00 95.62 340 GLU A CA 1
ATOM 2684 C C . GLU A 1 340 ? -2.293 -5.336 -8.102 1.00 95.62 340 GLU A C 1
ATOM 2686 O O . GLU A 1 340 ? -1.915 -6.375 -7.559 1.00 95.62 340 GLU A O 1
ATOM 2691 N N . PHE A 1 341 ? -3.529 -4.858 -7.972 1.00 95.94 341 PHE A N 1
ATOM 2692 C CA . PHE A 1 341 ? -4.610 -5.528 -7.246 1.00 95.94 341 PHE A CA 1
ATOM 2693 C C . PHE A 1 341 ? -5.891 -5.570 -8.087 1.00 95.94 341 PHE A C 1
ATOM 2695 O O . PHE A 1 341 ? -6.066 -4.776 -9.017 1.00 95.94 341 PHE A O 1
ATOM 2702 N N . SER A 1 342 ? -6.768 -6.519 -7.778 1.00 96.00 342 SER A N 1
ATOM 2703 C CA . SER A 1 342 ? -7.987 -6.790 -8.531 1.00 96.00 342 SER A CA 1
ATOM 2704 C C . SER A 1 342 ? -9.178 -5.965 -8.047 1.00 96.00 342 SER A C 1
ATOM 2706 O O . SER A 1 342 ? -9.137 -5.279 -7.023 1.00 96.00 342 SER A O 1
ATOM 2708 N N . ARG A 1 343 ? -10.293 -6.077 -8.778 1.00 94.06 343 ARG A N 1
ATOM 2709 C CA . ARG A 1 343 ? -11.582 -5.505 -8.365 1.00 94.06 343 ARG A CA 1
ATOM 2710 C C . ARG A 1 343 ? -12.158 -6.197 -7.125 1.00 94.06 343 ARG A C 1
ATOM 2712 O O . ARG A 1 343 ? -13.013 -5.629 -6.454 1.00 94.06 343 ARG A O 1
ATOM 2719 N N . ASN A 1 344 ? -11.673 -7.401 -6.821 1.00 96.25 344 ASN A N 1
ATOM 2720 C CA . ASN A 1 344 ? -12.064 -8.206 -5.672 1.00 96.25 344 ASN A CA 1
ATOM 2721 C C . ASN A 1 344 ? -11.256 -7.884 -4.408 1.00 96.25 344 ASN A C 1
ATOM 2723 O O . ASN A 1 344 ? -11.483 -8.524 -3.377 1.00 96.25 344 ASN A O 1
ATOM 2727 N N . LEU A 1 345 ? -10.353 -6.894 -4.453 1.00 98.19 345 LEU A N 1
ATOM 2728 C CA . LEU A 1 345 ? -9.673 -6.406 -3.261 1.00 98.19 345 LEU A CA 1
ATOM 2729 C C . LEU A 1 345 ? -10.688 -5.870 -2.239 1.00 98.19 345 LEU A C 1
ATOM 2731 O O . LEU A 1 345 ? -11.517 -5.002 -2.516 1.00 98.19 345 LEU A O 1
ATOM 2735 N N . GLN A 1 346 ? -10.576 -6.369 -1.016 1.00 98.75 346 GLN A N 1
ATOM 2736 C CA . GLN A 1 346 ? -11.306 -5.910 0.157 1.00 98.75 346 GLN A CA 1
ATOM 2737 C C . GLN A 1 346 ? -10.344 -5.805 1.336 1.00 98.75 346 GLN A C 1
ATOM 2739 O O . GLN A 1 346 ? -9.374 -6.564 1.423 1.00 98.75 346 GLN A O 1
ATOM 2744 N N . THR A 1 347 ? -10.621 -4.900 2.270 1.00 98.88 347 THR A N 1
ATOM 2745 C CA . THR A 1 347 ? -9.837 -4.783 3.505 1.00 98.88 347 THR A CA 1
ATOM 2746 C C . THR A 1 347 ? -10.702 -4.896 4.741 1.00 98.88 347 THR A C 1
ATOM 2748 O O . THR A 1 347 ? -11.828 -4.402 4.770 1.00 98.88 347 THR A O 1
ATOM 2751 N N . VAL A 1 348 ? -10.147 -5.524 5.775 1.00 98.94 348 VAL A N 1
ATOM 2752 C CA . VAL A 1 348 ? -10.571 -5.303 7.158 1.00 98.94 348 VAL A CA 1
ATOM 2753 C C . VAL A 1 348 ? -9.508 -4.431 7.808 1.00 98.94 348 VAL A C 1
ATOM 2755 O O . VAL A 1 348 ? -8.346 -4.830 7.868 1.00 98.94 348 VAL A O 1
ATOM 2758 N N . GLU A 1 349 ? -9.894 -3.235 8.244 1.00 98.81 349 GLU A N 1
ATOM 2759 C CA . GLU A 1 349 ? -8.994 -2.292 8.918 1.00 98.81 349 GLU A CA 1
ATOM 2760 C C . GLU A 1 349 ? -9.462 -2.074 10.351 1.00 98.81 349 GLU A C 1
ATOM 2762 O O . GLU A 1 349 ? -10.640 -1.789 10.589 1.00 98.81 349 GLU A O 1
ATOM 2767 N N . ILE A 1 350 ? -8.535 -2.226 11.292 1.00 98.81 350 ILE A N 1
ATOM 2768 C CA . ILE A 1 350 ? -8.748 -2.112 12.730 1.00 98.81 350 ILE A CA 1
ATOM 2769 C C . ILE A 1 350 ? -7.890 -0.954 13.236 1.00 98.81 350 ILE A C 1
ATOM 2771 O O . ILE A 1 350 ? -6.664 -0.982 13.125 1.00 98.81 350 ILE A O 1
ATOM 2775 N N . PHE A 1 351 ? -8.546 0.059 13.791 1.00 98.56 351 PHE A N 1
ATOM 2776 C CA . PHE A 1 351 ? -7.909 1.212 14.413 1.00 98.56 351 PHE A CA 1
ATOM 2777 C C . PHE A 1 351 ? -7.983 1.053 15.929 1.00 98.56 351 PHE A C 1
ATOM 2779 O O . PHE A 1 351 ? -9.078 1.047 16.494 1.00 98.56 351 PHE A O 1
ATOM 2786 N N . THR A 1 352 ? -6.829 0.931 16.576 1.00 97.81 352 THR A N 1
ATOM 2787 C CA . THR A 1 352 ? -6.698 0.727 18.024 1.00 97.81 352 THR A CA 1
ATOM 2788 C C . THR A 1 352 ? -5.945 1.912 18.628 1.00 97.81 352 THR A C 1
ATOM 2790 O O . THR A 1 352 ? -4.867 2.254 18.130 1.00 97.81 352 THR A O 1
ATOM 2793 N N . PRO A 1 353 ? -6.450 2.561 19.689 1.00 97.12 353 PRO A N 1
ATOM 2794 C CA . PRO A 1 353 ? -5.745 3.676 20.300 1.00 97.12 353 PRO A CA 1
ATOM 2795 C C . PRO A 1 353 ? -4.437 3.210 20.949 1.00 97.12 353 PRO A C 1
ATOM 2797 O O . PRO A 1 353 ? -4.368 2.167 21.595 1.00 97.12 353 PRO A O 1
ATOM 2800 N N . ARG A 1 354 ? -3.384 4.007 20.777 1.00 96.62 354 ARG A N 1
ATOM 2801 C CA . ARG A 1 354 ? -2.110 3.885 21.486 1.00 96.62 354 ARG A CA 1
ATOM 2802 C C . ARG A 1 354 ? -2.032 5.015 22.500 1.00 96.62 354 ARG A C 1
ATOM 2804 O O . ARG A 1 354 ? -2.080 6.188 22.124 1.00 96.62 354 ARG A O 1
ATOM 2811 N N . ARG A 1 355 ? -1.933 4.652 23.776 1.00 95.69 355 ARG A N 1
ATOM 2812 C CA . ARG A 1 355 ? -1.878 5.594 24.895 1.00 95.69 355 ARG A CA 1
ATOM 2813 C C . ARG A 1 355 ? -0.456 5.752 25.413 1.00 95.69 355 ARG A C 1
ATOM 2815 O O . ARG A 1 355 ? 0.360 4.837 25.283 1.00 95.69 355 ARG A O 1
ATOM 2822 N N . ASP A 1 356 ? -0.149 6.927 25.937 1.00 95.44 356 ASP A N 1
ATOM 2823 C CA . ASP A 1 356 ? 1.093 7.162 26.669 1.00 95.44 356 ASP A CA 1
ATOM 2824 C C . ASP A 1 356 ? 1.006 6.613 28.115 1.00 95.44 356 ASP A C 1
ATOM 2826 O O . ASP A 1 356 ? -0.035 6.077 28.511 1.00 95.44 356 ASP A O 1
ATOM 2830 N N . PRO A 1 357 ? 2.091 6.686 28.914 1.00 96.19 357 PRO A N 1
ATOM 2831 C CA . PRO A 1 357 ? 2.084 6.210 30.298 1.00 96.19 357 PRO A CA 1
ATOM 2832 C C . PRO A 1 357 ? 1.084 6.911 31.229 1.00 96.19 357 PRO A C 1
ATOM 2834 O O . PRO A 1 357 ? 0.758 6.344 32.271 1.00 96.19 357 PRO A O 1
ATOM 2837 N N . ASP A 1 358 ? 0.607 8.104 30.867 1.00 95.31 358 ASP A N 1
ATOM 2838 C CA . ASP A 1 358 ? -0.389 8.857 31.632 1.00 95.31 358 ASP A CA 1
ATOM 2839 C C . ASP A 1 358 ? -1.830 8.476 31.225 1.00 95.31 358 ASP A C 1
ATOM 2841 O O . ASP A 1 358 ? -2.792 8.862 31.888 1.00 95.31 358 ASP A O 1
ATOM 2845 N N . GLY A 1 359 ? -1.987 7.646 30.185 1.00 93.44 359 GLY A N 1
ATOM 2846 C CA . GLY A 1 359 ? -3.270 7.155 29.675 1.00 93.44 359 GLY A CA 1
ATOM 2847 C C . GLY A 1 359 ? -3.869 8.019 28.561 1.00 93.44 359 GLY A C 1
ATOM 2848 O O . GLY A 1 359 ? -4.955 7.708 28.049 1.00 93.44 359 GLY A O 1
ATOM 2849 N N . GLU A 1 360 ? -3.162 9.066 28.142 1.00 94.25 360 GLU A N 1
ATOM 2850 C CA . GLU A 1 360 ? -3.616 9.997 27.115 1.00 94.25 360 GLU A CA 1
ATOM 2851 C C . GLU A 1 360 ? -3.402 9.429 25.710 1.00 94.25 360 GLU A C 1
ATOM 2853 O O . GLU A 1 360 ? -2.506 8.619 25.460 1.00 94.25 360 GLU A O 1
ATOM 2858 N N . LEU A 1 361 ? -4.255 9.826 24.761 1.00 96.25 361 LEU A N 1
ATOM 2859 C CA . LEU A 1 361 ? -4.168 9.352 23.378 1.00 96.25 361 LEU A CA 1
ATOM 2860 C C . LEU A 1 361 ? -2.916 9.914 22.687 1.00 96.25 361 LEU A C 1
ATOM 2862 O O . LEU A 1 361 ? -2.880 11.084 22.307 1.00 96.25 361 LEU A O 1
ATOM 2866 N N . ALA A 1 362 ? -1.940 9.046 22.429 1.00 97.12 362 ALA A N 1
ATOM 2867 C CA . ALA A 1 362 ? -0.674 9.393 21.788 1.00 97.12 362 ALA A CA 1
ATOM 2868 C C . ALA A 1 362 ? -0.619 9.006 20.299 1.00 97.12 362 ALA A C 1
ATOM 2870 O O . ALA A 1 362 ? 0.194 9.531 19.534 1.00 97.12 362 ALA A O 1
ATOM 2871 N N . GLY A 1 363 ? -1.474 8.086 19.856 1.00 97.31 363 GLY A N 1
ATOM 2872 C CA . GLY A 1 363 ? -1.543 7.658 18.464 1.00 97.31 363 GLY A CA 1
ATOM 2873 C C . GLY A 1 363 ? -2.618 6.611 18.210 1.00 97.31 363 GLY A C 1
ATOM 2874 O O . GLY A 1 363 ? -3.362 6.231 19.108 1.00 97.31 363 GLY A O 1
ATOM 2875 N N . ILE A 1 364 ? -2.675 6.126 16.976 1.00 97.88 364 ILE A N 1
ATOM 2876 C CA . ILE A 1 364 ? -3.576 5.075 16.512 1.00 97.88 364 ILE A CA 1
ATOM 2877 C C . ILE A 1 364 ? -2.734 3.999 15.827 1.00 97.88 364 ILE A C 1
ATOM 2879 O O . ILE A 1 364 ? -2.035 4.274 14.850 1.00 97.88 364 ILE A O 1
ATOM 2883 N N . GLU A 1 365 ? -2.795 2.771 16.330 1.00 97.75 365 GLU A N 1
ATOM 2884 C CA . GLU A 1 365 ? -2.365 1.601 15.574 1.00 97.75 365 GLU A CA 1
ATOM 2885 C C . GLU A 1 365 ? -3.424 1.265 14.528 1.00 97.75 365 GLU A C 1
ATOM 2887 O O . GLU A 1 365 ? -4.610 1.182 14.831 1.00 97.75 365 GLU A O 1
ATOM 2892 N N . HIS A 1 366 ? -2.977 1.063 13.299 1.00 97.88 366 HIS A N 1
ATOM 2893 C CA . HIS A 1 366 ? -3.797 0.732 12.154 1.00 97.88 366 HIS A CA 1
ATOM 2894 C C . HIS A 1 366 ? -3.355 -0.621 11.602 1.00 97.88 366 HIS A C 1
ATOM 2896 O O . HIS A 1 366 ? -2.335 -0.742 10.921 1.00 97.88 366 HIS A O 1
ATOM 2902 N N . GLU A 1 367 ? -4.121 -1.652 11.931 1.00 98.38 367 GLU A N 1
ATOM 2903 C CA . GLU A 1 367 ? -3.937 -3.006 11.432 1.00 98.38 367 GLU A CA 1
ATOM 2904 C C . GLU A 1 367 ? -4.835 -3.231 10.211 1.00 98.38 367 GLU A C 1
ATOM 2906 O O . GLU A 1 367 ? -6.049 -3.064 10.277 1.00 98.38 367 GLU A O 1
ATOM 2911 N N . VAL A 1 368 ? -4.231 -3.624 9.093 1.00 98.62 368 VAL A N 1
ATOM 2912 C CA . VAL A 1 368 ? -4.876 -3.769 7.787 1.00 98.62 368 VAL A CA 1
ATOM 2913 C C . VAL A 1 368 ? -4.716 -5.202 7.314 1.00 98.62 368 VAL A C 1
ATOM 2915 O O . VAL A 1 368 ? -3.593 -5.694 7.198 1.00 98.62 368 VAL A O 1
ATOM 2918 N N . ILE A 1 369 ? -5.825 -5.865 6.997 1.00 98.81 369 ILE A N 1
ATOM 2919 C CA . ILE A 1 369 ? -5.821 -7.189 6.382 1.00 98.81 369 ILE A CA 1
ATOM 2920 C C . ILE A 1 369 ? -6.392 -7.071 4.977 1.00 98.81 369 ILE A C 1
ATOM 2922 O O . ILE A 1 369 ? -7.539 -6.664 4.803 1.00 98.81 369 ILE A O 1
ATOM 2926 N N . PHE A 1 370 ? -5.588 -7.441 3.985 1.00 98.75 370 PHE A N 1
ATOM 2927 C CA . PHE A 1 370 ? -5.944 -7.404 2.574 1.00 98.75 370 PHE A CA 1
ATOM 2928 C C . PHE A 1 370 ? -6.430 -8.774 2.107 1.00 98.75 370 PHE A C 1
ATOM 2930 O O . PHE A 1 370 ? -5.732 -9.780 2.259 1.00 98.75 370 PHE A O 1
ATOM 2937 N N . TYR A 1 371 ? -7.601 -8.788 1.482 1.00 98.81 371 TYR A N 1
ATOM 2938 C CA . TYR A 1 371 ? -8.208 -9.951 0.852 1.00 98.81 371 TYR A CA 1
ATOM 2939 C C . TYR A 1 371 ? -8.373 -9.671 -0.633 1.00 98.81 371 TYR A C 1
ATOM 2941 O O . TYR A 1 371 ? -9.130 -8.784 -1.002 1.00 98.81 371 TYR A O 1
ATOM 2949 N N . ASP A 1 372 ? -7.687 -10.432 -1.477 1.00 98.50 372 ASP A N 1
ATOM 2950 C CA . ASP A 1 372 ? -7.844 -10.365 -2.927 1.00 98.50 372 ASP A CA 1
ATOM 2951 C C . ASP A 1 372 ? -7.607 -11.770 -3.497 1.00 98.50 372 ASP A C 1
ATOM 2953 O O . ASP A 1 372 ? -6.456 -12.171 -3.670 1.00 98.50 372 ASP A O 1
ATOM 2957 N N . PRO A 1 373 ? -8.663 -12.571 -3.710 1.00 97.00 373 PRO A N 1
ATOM 2958 C CA . PRO A 1 373 ? -8.512 -13.956 -4.151 1.00 97.00 373 PRO A CA 1
ATOM 2959 C C . PRO A 1 373 ? -8.018 -14.089 -5.600 1.00 97.00 373 PRO A C 1
ATOM 2961 O O . PRO A 1 373 ? -7.608 -15.179 -5.994 1.00 97.00 373 PRO A O 1
ATOM 2964 N N . GLU A 1 374 ? -8.050 -13.015 -6.394 1.00 97.38 374 GLU A N 1
ATOM 2965 C CA . GLU A 1 374 ? -7.491 -13.016 -7.749 1.00 97.38 374 GLU A CA 1
ATOM 2966 C C . GLU A 1 374 ? -6.005 -12.669 -7.745 1.00 97.38 374 GLU A C 1
ATOM 2968 O O . GLU A 1 374 ? -5.223 -13.288 -8.471 1.00 97.38 374 GLU A O 1
ATOM 2973 N N . ALA A 1 375 ? -5.603 -11.687 -6.933 1.00 97.75 375 ALA A N 1
ATOM 2974 C CA . ALA A 1 375 ? -4.224 -11.217 -6.897 1.00 97.75 375 ALA A CA 1
ATOM 2975 C C . ALA A 1 375 ? -3.340 -11.998 -5.928 1.00 97.75 375 ALA A C 1
ATOM 2977 O O . ALA A 1 375 ? -2.167 -12.232 -6.230 1.00 97.75 375 ALA A O 1
ATOM 2978 N N . PHE A 1 376 ? -3.873 -12.419 -4.780 1.00 98.44 376 PHE A N 1
ATOM 2979 C CA . PHE A 1 376 ? -3.092 -13.008 -3.696 1.00 98.44 376 PHE A CA 1
ATOM 2980 C C . PHE A 1 376 ? -3.347 -14.505 -3.552 1.00 98.44 376 PHE A C 1
ATOM 2982 O O . PHE A 1 376 ? -4.477 -14.982 -3.610 1.00 98.44 376 PHE A O 1
ATOM 2989 N N . VAL A 1 377 ? -2.287 -15.262 -3.264 1.00 98.25 377 VAL A N 1
ATOM 2990 C CA . VAL A 1 377 ? -2.422 -16.694 -2.932 1.00 98.25 377 VAL A CA 1
ATOM 2991 C C . VAL A 1 377 ? -2.981 -16.917 -1.522 1.00 98.25 377 VAL A C 1
ATOM 2993 O O . VAL A 1 377 ? -3.408 -18.022 -1.195 1.00 98.25 377 VAL A O 1
ATOM 2996 N N . GLN A 1 378 ? -2.947 -15.883 -0.673 1.00 98.00 378 GLN A N 1
ATOM 2997 C CA . GLN A 1 378 ? -3.512 -15.853 0.677 1.00 98.00 378 GLN A CA 1
ATOM 2998 C C . GLN A 1 378 ? -3.610 -14.406 1.199 1.00 98.00 378 GLN A C 1
ATOM 3000 O O . GLN A 1 378 ? -2.892 -13.545 0.689 1.00 98.00 378 GLN A O 1
ATOM 3005 N N . PRO A 1 379 ? -4.435 -14.124 2.226 1.00 98.69 379 PRO A N 1
ATOM 3006 C CA . PRO A 1 379 ? -4.577 -12.773 2.765 1.00 98.69 379 PRO A CA 1
ATOM 3007 C C . PRO A 1 379 ? -3.267 -12.218 3.335 1.00 98.69 379 PRO A C 1
ATOM 3009 O O . PRO A 1 379 ? -2.463 -12.955 3.919 1.00 98.69 379 PRO A O 1
ATOM 3012 N N . LEU A 1 380 ? -3.070 -10.910 3.189 1.00 98.50 380 LEU A N 1
ATOM 3013 C CA . LEU A 1 380 ? -1.872 -10.188 3.630 1.00 98.50 380 LEU A CA 1
ATOM 3014 C C . LEU A 1 380 ? -2.210 -9.285 4.815 1.00 98.50 380 LEU A C 1
ATOM 3016 O O . LEU A 1 380 ? -3.350 -8.853 4.951 1.00 98.50 380 LEU A O 1
ATOM 3020 N N . ARG A 1 381 ? -1.226 -8.967 5.652 1.00 97.94 381 ARG A N 1
ATOM 3021 C CA . ARG A 1 381 ? -1.386 -8.132 6.841 1.00 97.94 381 ARG A CA 1
ATOM 3022 C C . ARG A 1 381 ? -0.325 -7.043 6.894 1.00 97.94 381 ARG A C 1
ATOM 3024 O O . ARG A 1 381 ? 0.859 -7.308 6.717 1.00 97.94 381 ARG A O 1
ATOM 3031 N N . LEU A 1 382 ? -0.747 -5.826 7.205 1.00 96.69 382 LEU A N 1
ATOM 3032 C CA . LEU A 1 382 ? 0.110 -4.675 7.467 1.00 96.69 382 LEU A CA 1
ATOM 3033 C C . LEU A 1 382 ? -0.295 -4.038 8.798 1.00 96.69 382 LEU A C 1
ATOM 3035 O O . LEU A 1 382 ? -1.474 -3.987 9.122 1.00 96.69 382 LEU A O 1
ATOM 3039 N N . VAL A 1 383 ? 0.676 -3.535 9.556 1.00 95.94 383 VAL A N 1
ATOM 3040 C CA . VAL A 1 383 ? 0.428 -2.745 10.768 1.00 95.94 383 VAL A CA 1
ATOM 3041 C C . VAL A 1 383 ? 1.185 -1.433 10.639 1.00 95.94 383 VAL A C 1
ATOM 3043 O O . VAL A 1 383 ? 2.383 -1.446 10.356 1.00 95.94 383 VAL A O 1
ATOM 3046 N N . GLN A 1 384 ? 0.493 -0.316 10.828 1.00 95.19 384 GLN A N 1
ATOM 3047 C CA . GLN A 1 384 ? 1.059 1.033 10.841 1.00 95.19 384 GLN A CA 1
ATOM 3048 C C . GLN A 1 384 ? 0.737 1.721 12.160 1.00 95.19 384 GLN A C 1
ATOM 3050 O O . GLN A 1 384 ? -0.266 1.408 12.795 1.00 95.19 384 GLN A O 1
ATOM 3055 N N . VAL A 1 385 ? 1.573 2.673 12.569 1.00 95.50 385 VAL A N 1
ATOM 3056 C CA . VAL A 1 385 ? 1.296 3.506 13.746 1.00 95.50 385 VAL A CA 1
ATOM 3057 C C . VAL A 1 385 ? 1.257 4.969 13.326 1.00 95.50 385 VAL A C 1
ATOM 3059 O O . VAL A 1 385 ? 2.232 5.535 12.826 1.00 95.50 385 VAL A O 1
ATOM 3062 N N . HIS A 1 386 ? 0.100 5.585 13.534 1.00 96.56 386 HIS A N 1
ATOM 3063 C CA . HIS A 1 386 ? -0.156 6.992 13.280 1.00 96.56 386 HIS A CA 1
ATOM 3064 C C . HIS A 1 386 ? -0.030 7.743 14.607 1.00 96.56 386 HIS A C 1
ATOM 3066 O O . HIS A 1 386 ? -0.878 7.626 15.480 1.00 96.56 386 HIS A O 1
ATOM 3072 N N . ILE A 1 387 ? 1.062 8.478 14.784 1.00 97.38 387 ILE A N 1
ATOM 3073 C CA . ILE A 1 387 ? 1.404 9.224 15.999 1.00 97.38 387 ILE A CA 1
ATOM 3074 C C . ILE A 1 387 ? 0.699 10.573 15.959 1.00 97.38 387 ILE A C 1
ATOM 3076 O O . ILE A 1 387 ? 0.830 11.275 14.957 1.00 97.38 387 ILE A O 1
ATOM 3080 N N . ARG A 1 388 ? -0.019 10.945 17.023 1.00 97.25 388 ARG A N 1
ATOM 3081 C CA . ARG A 1 388 ? -0.686 12.250 17.129 1.00 97.25 388 ARG A CA 1
ATOM 3082 C C . ARG A 1 388 ? 0.378 13.344 17.203 1.00 97.25 388 ARG A C 1
ATOM 3084 O O . ARG A 1 388 ? 1.296 13.272 18.013 1.00 97.25 388 ARG A O 1
ATOM 3091 N N . THR A 1 389 ? 0.278 14.341 16.333 1.00 95.56 389 THR A N 1
ATOM 3092 C CA . THR A 1 389 ? 1.243 15.450 16.232 1.00 95.56 389 THR A CA 1
ATOM 3093 C C . THR A 1 389 ? 0.652 16.801 16.615 1.00 95.56 389 THR A C 1
ATOM 3095 O O . THR A 1 389 ? 1.399 17.769 16.706 1.00 95.56 389 THR A O 1
ATOM 3098 N N . GLY A 1 390 ? -0.665 16.889 16.802 1.00 95.81 390 GLY A N 1
ATOM 3099 C CA . GLY A 1 390 ? -1.330 18.101 17.275 1.00 95.81 390 GLY A CA 1
ATOM 3100 C C . GLY A 1 390 ? -2.840 18.084 17.058 1.00 95.81 390 GLY A C 1
ATOM 3101 O O . GLY A 1 390 ? -3.369 17.246 16.317 1.00 95.81 390 GLY A O 1
ATOM 3102 N N . GLU A 1 391 ? -3.516 19.034 17.696 1.00 96.06 391 GLU A N 1
ATOM 3103 C CA . GLU A 1 391 ? -4.954 19.257 17.557 1.00 96.06 391 GLU A CA 1
ATOM 3104 C C . GLU A 1 391 ? -5.297 19.927 16.227 1.00 96.06 391 GLU A C 1
ATOM 3106 O O . GLU A 1 391 ? -4.556 20.780 15.739 1.00 96.06 391 GLU A O 1
ATOM 3111 N N . LEU A 1 392 ? -6.467 19.618 15.659 1.00 94.75 392 LEU A N 1
ATOM 3112 C CA . LEU A 1 392 ? -6.909 20.222 14.391 1.00 94.75 392 LEU A CA 1
ATOM 3113 C C . LEU A 1 392 ? -7.032 21.754 14.456 1.00 94.75 392 LEU A C 1
ATOM 3115 O O . LEU A 1 392 ? -6.899 22.414 13.431 1.00 94.75 392 LEU A O 1
ATOM 3119 N N . GLY A 1 393 ? -7.307 22.310 15.641 1.00 94.69 393 GLY A N 1
ATOM 3120 C CA . GLY A 1 393 ? -7.387 23.758 15.862 1.00 94.69 393 GLY A CA 1
ATOM 3121 C C . GLY A 1 393 ? -6.033 24.448 16.050 1.00 94.69 393 GLY A C 1
ATOM 3122 O O . GLY A 1 393 ? -5.988 25.675 16.082 1.00 94.69 393 GLY A O 1
ATOM 3123 N N . GLU A 1 394 ? -4.952 23.680 16.187 1.00 95.56 394 GLU A N 1
ATOM 3124 C CA . GLU A 1 394 ? -3.603 24.180 16.483 1.00 95.56 394 GLU A CA 1
ATOM 3125 C C . GLU A 1 394 ? -2.631 23.971 15.318 1.00 95.56 394 GLU A C 1
ATOM 3127 O O . GLU A 1 394 ? -1.701 24.754 15.135 1.00 95.56 394 GLU A O 1
ATOM 3132 N N . VAL A 1 395 ? -2.834 22.918 14.524 1.00 94.38 395 VAL A N 1
ATOM 3133 C CA . VAL A 1 395 ? -2.022 22.634 13.337 1.00 94.38 395 VAL A CA 1
ATOM 3134 C C . VAL A 1 395 ? -2.474 23.455 12.128 1.00 94.38 395 VAL A C 1
ATOM 3136 O O . VAL A 1 395 ? -3.624 23.885 12.036 1.00 94.38 395 VAL A O 1
ATOM 3139 N N . ASP A 1 396 ? -1.585 23.612 11.143 1.00 92.50 396 ASP A N 1
ATOM 3140 C CA . ASP A 1 396 ? -1.928 24.277 9.882 1.00 92.50 396 ASP A CA 1
ATOM 3141 C C . ASP A 1 396 ? -3.138 23.615 9.195 1.00 92.50 396 ASP A C 1
ATOM 3143 O O . ASP A 1 396 ? -3.263 22.387 9.235 1.00 92.50 396 ASP A O 1
ATOM 3147 N N . PRO A 1 397 ? -3.999 24.371 8.493 1.00 91.56 397 PRO A N 1
ATOM 3148 C CA . PRO A 1 397 ? -5.107 23.797 7.736 1.00 91.56 397 PRO A CA 1
ATOM 3149 C C . PRO A 1 397 ? -4.666 22.721 6.734 1.00 91.56 397 PRO A C 1
ATOM 3151 O O . PRO A 1 397 ? -3.567 22.775 6.179 1.00 91.56 397 PRO A O 1
ATOM 3154 N N . PHE A 1 398 ? -5.548 21.756 6.458 1.00 90.12 398 PHE A N 1
ATOM 3155 C CA . PHE A 1 398 ? -5.299 20.735 5.439 1.00 90.12 398 PHE A CA 1
ATOM 3156 C C . PHE A 1 398 ? -5.028 21.372 4.067 1.00 90.12 398 PHE A C 1
ATOM 3158 O O . PHE A 1 398 ? -5.830 22.160 3.557 1.00 90.12 398 PHE A O 1
ATOM 3165 N N . ILE A 1 399 ? -3.910 20.993 3.444 1.00 87.25 399 ILE A N 1
ATOM 3166 C CA . ILE A 1 399 ? -3.525 21.478 2.117 1.00 87.25 399 ILE A CA 1
ATOM 3167 C C . ILE A 1 399 ? -4.124 20.557 1.054 1.00 87.25 399 ILE A C 1
ATOM 3169 O O . ILE A 1 399 ? -3.682 19.421 0.864 1.00 87.25 399 ILE A O 1
ATOM 3173 N N . TYR A 1 400 ? -5.100 21.081 0.316 1.00 88.69 400 TYR A N 1
ATOM 3174 C CA . TYR A 1 400 ? -5.672 20.392 -0.834 1.00 88.69 400 TYR A CA 1
ATOM 3175 C C . TYR A 1 400 ? -4.668 20.352 -1.996 1.00 88.69 400 TYR A C 1
ATOM 3177 O O . TYR A 1 400 ? -4.314 21.392 -2.558 1.00 88.69 400 TYR A O 1
ATOM 3185 N N . ALA A 1 401 ? -4.236 19.155 -2.395 1.00 88.44 401 ALA A N 1
ATOM 3186 C CA . ALA A 1 401 ? -3.360 18.970 -3.548 1.00 88.44 401 ALA A CA 1
ATOM 3187 C C . ALA A 1 401 ? -4.165 18.930 -4.854 1.00 88.44 401 ALA A C 1
ATOM 3189 O O . ALA A 1 401 ? -5.197 18.267 -4.955 1.00 88.44 401 ALA A O 1
ATOM 3190 N N . ARG A 1 402 ? -3.688 19.611 -5.897 1.00 89.50 402 ARG A N 1
ATOM 3191 C CA . ARG A 1 402 ? -4.234 19.472 -7.251 1.00 89.50 402 ARG A CA 1
ATOM 3192 C C . ARG A 1 402 ? -3.100 19.226 -8.231 1.00 89.50 402 ARG A C 1
ATOM 3194 O O . ARG A 1 402 ? -2.264 20.099 -8.440 1.00 89.50 402 ARG A O 1
ATOM 3201 N N . CYS A 1 403 ? -3.115 18.051 -8.850 1.00 88.38 403 CYS A N 1
ATOM 3202 C CA . CYS A 1 403 ? -2.187 17.724 -9.917 1.00 88.38 403 CYS A CA 1
ATOM 3203 C C . CYS A 1 403 ? -2.555 18.497 -11.193 1.00 88.38 403 CYS A C 1
ATOM 3205 O O . CYS A 1 403 ? -3.728 18.583 -11.566 1.00 88.38 403 CYS A O 1
ATOM 3207 N N . ILE A 1 404 ? -1.549 19.080 -11.846 1.00 89.81 404 ILE A N 1
ATOM 3208 C CA . ILE A 1 404 ? -1.675 19.760 -13.137 1.00 89.81 404 ILE A CA 1
ATOM 3209 C C . ILE A 1 404 ? -0.847 18.973 -14.144 1.00 89.81 404 ILE A C 1
ATOM 3211 O O . ILE A 1 404 ? 0.379 18.916 -14.035 1.00 89.81 404 ILE A O 1
ATOM 3215 N N . GLN A 1 405 ? -1.518 18.345 -15.108 1.00 91.25 405 GLN A N 1
ATOM 3216 C CA . GLN A 1 405 ? -0.862 17.417 -16.021 1.00 91.25 405 GLN A CA 1
ATOM 3217 C C . GLN A 1 405 ? 0.059 18.168 -16.986 1.00 91.25 405 GLN A C 1
ATOM 3219 O O . GLN A 1 405 ? -0.390 18.908 -17.858 1.00 91.25 405 GLN A O 1
ATOM 3224 N N . THR A 1 406 ? 1.362 17.951 -16.831 1.00 93.19 406 THR A N 1
ATOM 3225 C CA . THR A 1 406 ? 2.406 18.467 -17.733 1.00 93.19 406 THR A CA 1
ATOM 3226 C C . THR A 1 406 ? 3.306 17.360 -18.273 1.00 93.19 406 THR A C 1
ATOM 3228 O O . THR A 1 406 ? 4.151 17.615 -19.128 1.00 93.19 406 THR A O 1
ATOM 3231 N N . ILE A 1 407 ? 3.115 16.125 -17.810 1.00 94.81 407 ILE A N 1
ATOM 3232 C CA . ILE A 1 407 ? 3.855 14.939 -18.232 1.00 94.81 407 ILE A CA 1
ATOM 3233 C C . ILE A 1 407 ? 2.857 13.959 -18.849 1.00 94.81 407 ILE A C 1
ATOM 3235 O O . ILE A 1 407 ? 1.764 13.751 -18.319 1.00 94.81 407 ILE A O 1
ATOM 3239 N N . PHE A 1 408 ? 3.239 13.359 -19.974 1.00 95.31 408 PHE A N 1
ATOM 3240 C CA . PHE A 1 408 ? 2.404 12.427 -20.732 1.00 95.31 408 PHE A CA 1
ATOM 3241 C C . PHE A 1 408 ? 3.202 11.168 -21.101 1.00 95.31 408 PHE A C 1
ATOM 3243 O O . PHE A 1 408 ? 4.411 11.274 -21.323 1.00 95.31 408 PHE A O 1
ATOM 3250 N N . PRO A 1 409 ? 2.565 9.986 -21.187 1.00 94.25 409 PRO A N 1
ATOM 3251 C CA . PRO A 1 409 ? 3.221 8.728 -21.551 1.00 94.25 409 PRO A CA 1
ATOM 3252 C C . PRO A 1 409 ? 3.442 8.620 -23.073 1.00 94.25 409 PRO A C 1
ATOM 3254 O O . PRO A 1 409 ? 2.829 7.800 -23.754 1.00 94.25 409 PRO A O 1
ATOM 3257 N N . VAL A 1 410 ? 4.302 9.469 -23.636 1.00 94.31 410 VAL A N 1
ATOM 3258 C CA . VAL A 1 410 ? 4.608 9.474 -25.076 1.00 94.31 410 VAL A CA 1
ATOM 3259 C C . VAL A 1 410 ? 5.588 8.350 -25.401 1.00 94.31 410 VAL A C 1
ATOM 3261 O O . VAL A 1 410 ? 6.640 8.237 -24.775 1.00 94.31 410 VAL A O 1
ATOM 3264 N N . ASP A 1 411 ? 5.242 7.510 -26.378 1.00 92.81 411 ASP A N 1
ATOM 3265 C CA . ASP A 1 411 ? 6.033 6.341 -26.786 1.00 92.81 411 ASP A CA 1
ATOM 3266 C C . ASP A 1 411 ? 6.389 5.403 -25.615 1.00 92.81 411 ASP A C 1
ATOM 3268 O O . ASP A 1 411 ? 7.499 4.867 -25.513 1.00 92.81 411 ASP A O 1
ATOM 3272 N N . GLY A 1 412 ? 5.443 5.251 -24.682 1.00 93.00 412 GLY A N 1
ATOM 3273 C CA . GLY A 1 412 ? 5.596 4.430 -23.484 1.00 93.00 412 GLY A CA 1
ATOM 3274 C C . GLY A 1 412 ? 6.538 5.013 -22.427 1.00 93.00 412 GLY A C 1
ATOM 3275 O O . GLY A 1 412 ? 6.935 4.284 -21.521 1.00 93.00 412 GLY A O 1
ATOM 3276 N N . ARG A 1 413 ? 6.919 6.297 -22.517 1.00 94.94 413 ARG A N 1
ATOM 3277 C CA . ARG A 1 413 ? 7.777 6.972 -21.529 1.00 94.94 413 ARG A CA 1
ATOM 3278 C C . ARG A 1 413 ? 7.189 8.288 -21.028 1.00 94.94 413 ARG A C 1
ATOM 3280 O O . ARG A 1 413 ? 6.539 8.993 -21.797 1.00 94.94 413 ARG A O 1
ATOM 3287 N N . PRO A 1 414 ? 7.471 8.678 -19.773 1.00 93.94 414 PRO A N 1
ATOM 3288 C CA . PRO A 1 414 ? 7.136 10.011 -19.292 1.00 93.94 414 PRO A CA 1
ATOM 3289 C C . PRO A 1 414 ? 7.857 11.086 -20.107 1.00 93.94 414 PRO A C 1
ATOM 3291 O O . PRO A 1 414 ? 9.087 11.120 -20.159 1.00 93.94 414 PRO A O 1
ATOM 3294 N N . LYS A 1 415 ? 7.091 11.988 -20.723 1.00 95.00 415 LYS A N 1
ATOM 3295 C CA . LYS A 1 415 ? 7.606 13.143 -21.458 1.00 95.00 415 LYS A CA 1
ATOM 3296 C C . LYS A 1 415 ? 6.971 14.431 -20.930 1.00 95.00 415 LYS A C 1
ATOM 3298 O O . LYS A 1 415 ? 5.748 14.563 -21.022 1.00 95.00 415 LYS A O 1
ATOM 3303 N N . PRO A 1 416 ? 7.763 15.374 -20.388 1.00 95.38 416 PRO A N 1
ATOM 3304 C CA . PRO A 1 416 ? 7.256 16.677 -19.986 1.00 95.38 416 PRO A CA 1
ATOM 3305 C C . PRO A 1 416 ? 6.994 17.562 -21.210 1.00 95.38 416 PRO A C 1
ATOM 3307 O O . PRO A 1 416 ? 7.738 17.522 -22.193 1.00 95.38 416 PRO A O 1
ATOM 3310 N N . PHE A 1 417 ? 5.966 18.399 -21.123 1.00 95.12 417 PHE A N 1
ATOM 3311 C CA . PHE A 1 417 ? 5.643 19.429 -22.103 1.00 95.12 417 PHE A CA 1
ATOM 3312 C C . PHE A 1 417 ? 5.510 20.787 -21.419 1.00 95.12 417 PHE A C 1
ATOM 3314 O O . PHE A 1 417 ? 4.920 20.914 -20.345 1.00 95.12 417 PHE A O 1
ATOM 3321 N N . SER A 1 418 ? 6.055 21.821 -22.059 1.00 94.06 418 SER A N 1
ATOM 3322 C CA . SER A 1 418 ? 5.932 23.197 -21.581 1.00 94.06 418 SER A CA 1
ATOM 3323 C C . SER A 1 418 ? 4.534 23.758 -21.871 1.00 94.06 418 SER A C 1
ATOM 3325 O O . SER A 1 418 ? 3.933 23.386 -22.888 1.00 94.06 418 SER A O 1
ATOM 3327 N N . PRO A 1 419 ? 4.030 24.696 -21.047 1.00 93.25 419 PRO A N 1
ATOM 3328 C CA . PRO A 1 419 ? 2.792 25.416 -21.337 1.00 93.25 419 PRO A CA 1
ATOM 3329 C C . PRO A 1 419 ? 2.784 26.001 -22.759 1.00 93.25 419 PRO A C 1
ATOM 3331 O O . PRO A 1 419 ? 3.777 26.577 -23.198 1.00 93.25 419 PRO A O 1
ATOM 3334 N N . GLY A 1 420 ? 1.673 25.834 -23.482 1.00 93.38 420 GLY A N 1
ATOM 3335 C CA . GLY A 1 420 ? 1.514 26.293 -24.872 1.00 93.38 420 GLY A CA 1
ATOM 3336 C C . GLY A 1 420 ? 1.970 25.301 -25.952 1.00 93.38 420 GLY A C 1
ATOM 3337 O O . GLY A 1 420 ? 1.735 25.545 -27.134 1.00 93.38 420 GLY A O 1
ATOM 3338 N N . SER A 1 421 ? 2.579 24.170 -25.579 1.00 94.69 421 SER A N 1
ATOM 3339 C CA . SER A 1 421 ? 2.945 23.118 -26.539 1.00 94.69 421 SER A CA 1
ATOM 3340 C C . SER A 1 421 ? 1.707 22.419 -27.111 1.00 94.69 421 SER A C 1
ATOM 3342 O O . SER A 1 421 ? 0.752 22.154 -26.386 1.00 94.69 421 SER A O 1
ATOM 3344 N N . THR A 1 422 ? 1.749 22.050 -28.394 1.00 94.94 422 THR A N 1
ATOM 3345 C CA . THR A 1 422 ? 0.743 21.183 -29.036 1.00 94.94 422 THR A CA 1
ATOM 3346 C C . THR A 1 422 ? 1.401 19.880 -29.480 1.00 94.94 422 THR A C 1
ATOM 3348 O O . THR A 1 422 ? 2.484 19.903 -30.062 1.00 94.94 422 THR A O 1
ATOM 3351 N N . PHE A 1 423 ? 0.758 18.744 -29.211 1.00 94.56 423 PHE A N 1
ATOM 3352 C CA . PHE A 1 423 ? 1.217 17.419 -29.629 1.00 94.56 423 PHE A CA 1
ATOM 3353 C C . PHE A 1 423 ? 0.020 16.463 -29.778 1.00 94.56 423 PHE A C 1
ATOM 3355 O O . PHE A 1 423 ? -1.002 16.669 -29.121 1.00 94.56 423 PHE A O 1
ATOM 3362 N N . PRO A 1 424 ? 0.108 15.430 -30.636 1.00 92.31 424 PRO A N 1
ATOM 3363 C CA . PRO A 1 424 ? -0.920 14.398 -30.703 1.00 92.31 424 PRO A CA 1
ATOM 3364 C C . PRO A 1 424 ? -0.889 13.538 -29.432 1.00 92.31 424 PRO A C 1
ATOM 3366 O O . PRO A 1 424 ? 0.165 13.029 -29.050 1.00 92.31 424 PRO A O 1
ATOM 3369 N N . TYR A 1 425 ? -2.044 13.360 -28.791 1.00 90.50 425 TYR A N 1
ATOM 3370 C CA . TYR A 1 425 ? -2.197 12.548 -27.584 1.00 90.50 425 TYR A CA 1
ATOM 3371 C C . TYR A 1 425 ? -3.454 11.689 -27.675 1.00 90.50 425 TYR A C 1
ATOM 3373 O O . TYR A 1 425 ? -4.545 12.200 -27.933 1.00 90.50 425 TYR A O 1
ATOM 3381 N N . THR A 1 426 ? -3.299 10.392 -27.430 1.00 89.94 426 THR A N 1
ATOM 3382 C CA . THR A 1 426 ? -4.425 9.471 -27.283 1.00 89.94 426 THR A CA 1
ATOM 3383 C C . THR A 1 426 ? -4.811 9.418 -25.816 1.00 89.94 426 THR A C 1
ATOM 3385 O O . THR A 1 426 ? -3.985 9.078 -24.969 1.00 89.94 426 THR A O 1
ATOM 3388 N N . VAL A 1 427 ? -6.068 9.741 -25.516 1.00 91.25 427 VAL A N 1
ATOM 3389 C CA . VAL A 1 427 ? -6.608 9.586 -24.164 1.00 91.25 427 VAL A CA 1
ATOM 3390 C C . VAL A 1 427 ? -6.641 8.090 -23.827 1.00 91.25 427 VAL A C 1
ATOM 3392 O O . VAL A 1 427 ? -7.249 7.328 -24.581 1.00 91.25 427 VAL A O 1
ATOM 3395 N N . PRO A 1 428 ? -5.982 7.651 -22.742 1.00 91.75 428 PRO A N 1
ATOM 3396 C CA . PRO A 1 428 ? -5.979 6.250 -22.3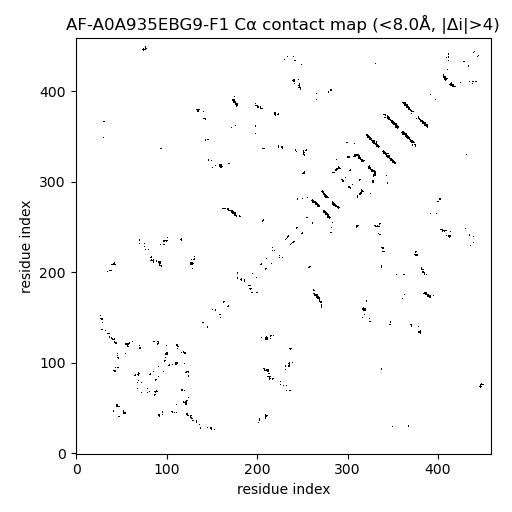51 1.00 91.75 428 PRO A CA 1
ATOM 3397 C C . PRO A 1 428 ? -7.342 5.822 -21.799 1.00 91.75 428 PRO A C 1
ATOM 3399 O O . PRO A 1 428 ? -8.070 6.633 -21.222 1.00 91.75 428 PRO A O 1
ATOM 3402 N N . ASP A 1 429 ? -7.641 4.526 -21.890 1.00 91.75 429 ASP A N 1
ATOM 3403 C CA . ASP A 1 429 ? -8.680 3.919 -21.060 1.00 91.75 429 ASP A CA 1
ATOM 3404 C C . ASP A 1 429 ? -8.208 3.904 -19.600 1.00 91.75 429 ASP A C 1
ATOM 3406 O O . ASP A 1 429 ? -7.408 3.061 -19.189 1.00 91.75 429 ASP A O 1
ATOM 3410 N N . ILE A 1 430 ? -8.676 4.888 -18.829 1.00 90.56 430 ILE A N 1
ATOM 3411 C CA . ILE A 1 430 ? -8.265 5.084 -17.437 1.00 90.56 430 ILE A CA 1
ATOM 3412 C C . ILE A 1 430 ? -8.814 4.010 -16.500 1.00 90.56 430 ILE A C 1
ATOM 3414 O O . ILE A 1 430 ? -8.316 3.893 -15.392 1.00 90.56 430 ILE A O 1
ATOM 3418 N N . TYR A 1 431 ? -9.834 3.251 -16.902 1.00 88.31 431 TYR A N 1
ATOM 3419 C CA . TYR A 1 431 ? -10.404 2.191 -16.068 1.00 88.31 431 TYR A CA 1
ATOM 3420 C C . TYR A 1 431 ? -9.777 0.822 -16.354 1.00 88.31 431 TYR A C 1
ATOM 3422 O O . TYR A 1 431 ? -9.976 -0.112 -15.580 1.00 88.31 431 TYR A O 1
ATOM 3430 N N . GLY A 1 432 ? -9.003 0.710 -17.438 1.00 90.12 432 GLY A N 1
ATOM 3431 C CA . GLY A 1 432 ? -8.208 -0.466 -17.764 1.00 90.12 432 GLY A CA 1
ATOM 3432 C C . GLY A 1 432 ? -6.823 -0.460 -17.104 1.00 90.12 432 GLY A C 1
ATOM 3433 O O . GLY A 1 432 ? -6.629 -0.011 -15.977 1.00 90.12 432 GLY A O 1
ATOM 3434 N N . ARG A 1 433 ? -5.818 -0.961 -17.835 1.00 93.50 433 ARG A N 1
ATOM 3435 C CA . ARG A 1 433 ? -4.400 -0.982 -17.419 1.00 93.50 433 ARG A CA 1
ATOM 3436 C C . ARG A 1 433 ? -3.548 -0.129 -18.368 1.00 93.50 433 ARG A C 1
ATOM 3438 O O . ARG A 1 433 ? -2.752 -0.684 -19.131 1.00 93.50 433 ARG A O 1
ATOM 3445 N N . PRO A 1 434 ? -3.702 1.208 -18.379 1.00 94.25 434 PRO A N 1
ATOM 3446 C CA . PRO A 1 434 ? -3.080 2.061 -19.393 1.00 94.25 434 PRO A CA 1
ATOM 3447 C C . PRO A 1 434 ? -1.544 2.036 -19.367 1.00 94.25 434 PRO A C 1
ATOM 3449 O O . PRO A 1 434 ? -0.911 2.155 -20.416 1.00 94.25 434 PRO A O 1
ATOM 3452 N N . TRP A 1 435 ? -0.926 1.802 -18.203 1.00 94.38 435 TRP A N 1
ATOM 3453 C CA . TRP A 1 435 ? 0.521 1.562 -18.101 1.00 94.38 435 TRP A CA 1
ATOM 3454 C C . TRP A 1 435 ? 0.945 0.302 -18.869 1.00 94.38 435 TRP A C 1
ATOM 3456 O O . TRP A 1 435 ? 1.885 0.340 -19.659 1.00 94.38 435 TRP A O 1
ATOM 3466 N N . ALA A 1 436 ? 0.222 -0.803 -18.685 1.00 94.62 436 ALA A N 1
ATOM 3467 C CA . ALA A 1 436 ? 0.539 -2.072 -19.321 1.00 94.62 436 ALA A CA 1
ATOM 3468 C C . ALA A 1 436 ? 0.323 -1.998 -20.832 1.00 94.62 436 ALA A C 1
ATOM 3470 O O . ALA A 1 436 ? 1.199 -2.404 -21.584 1.00 94.62 436 ALA A O 1
ATOM 3471 N N . GLN A 1 437 ? -0.779 -1.391 -21.282 1.00 94.25 437 GLN A N 1
ATOM 3472 C CA . GLN A 1 437 ? -1.045 -1.174 -22.709 1.00 94.25 437 GLN A CA 1
ATOM 3473 C C . GLN A 1 437 ? 0.069 -0.359 -23.385 1.00 94.25 437 GLN A C 1
ATOM 3475 O O . GLN A 1 437 ? 0.484 -0.671 -24.505 1.00 94.25 437 GLN A O 1
ATOM 3480 N N . ALA A 1 438 ? 0.589 0.667 -22.705 1.00 94.56 438 ALA A N 1
ATOM 3481 C CA . ALA A 1 438 ? 1.709 1.450 -23.207 1.00 94.56 438 ALA A CA 1
ATOM 3482 C C . ALA A 1 438 ? 3.000 0.614 -23.285 1.00 94.56 438 ALA A C 1
ATOM 3484 O O . ALA A 1 438 ? 3.690 0.647 -24.307 1.00 94.56 438 ALA A O 1
ATOM 3485 N N . TRP A 1 439 ? 3.321 -0.183 -22.262 1.00 95.88 439 TRP A N 1
ATOM 3486 C CA . TRP A 1 439 ? 4.485 -1.072 -22.317 1.00 95.88 439 TRP A CA 1
ATOM 3487 C C . TRP A 1 439 ? 4.381 -2.120 -23.425 1.00 95.88 439 TRP A C 1
ATOM 3489 O O . TRP A 1 439 ? 5.310 -2.295 -24.213 1.00 95.88 439 TRP A O 1
ATOM 3499 N N . GLU A 1 440 ? 3.214 -2.735 -23.554 1.00 94.88 440 GLU A N 1
ATOM 3500 C CA . GLU A 1 440 ? 2.887 -3.723 -24.577 1.00 94.88 440 GLU A CA 1
ATOM 3501 C C . GLU A 1 440 ? 3.096 -3.182 -25.985 1.00 94.88 440 GLU A C 1
ATOM 3503 O O . GLU A 1 440 ? 3.786 -3.778 -26.817 1.00 94.88 440 GLU A O 1
ATOM 3508 N N . THR A 1 441 ? 2.540 -1.998 -26.226 1.00 94.12 441 THR A N 1
ATOM 3509 C CA . THR A 1 441 ? 2.576 -1.341 -27.529 1.00 94.12 441 THR A CA 1
ATOM 3510 C C . THR A 1 441 ? 3.992 -0.930 -27.920 1.00 94.12 441 THR A C 1
ATOM 3512 O O . THR A 1 441 ? 4.344 -1.004 -29.100 1.00 94.12 441 THR A O 1
ATOM 3515 N N . HIS A 1 442 ? 4.820 -0.499 -26.964 1.00 95.31 442 HIS A N 1
ATOM 3516 C CA . HIS A 1 442 ? 6.104 0.142 -27.263 1.00 95.31 442 HIS A CA 1
ATOM 3517 C C . HIS A 1 442 ? 7.342 -0.727 -26.991 1.00 95.31 442 HIS A C 1
ATOM 3519 O O . HIS A 1 442 ? 8.368 -0.508 -27.638 1.00 95.31 442 HIS A O 1
ATOM 3525 N N . PHE A 1 443 ? 7.270 -1.727 -26.106 1.00 96.81 443 PHE A N 1
ATOM 3526 C CA . PHE A 1 443 ? 8.436 -2.512 -25.668 1.00 96.81 443 PHE A CA 1
ATOM 3527 C C . PHE A 1 443 ? 8.312 -4.020 -25.885 1.00 96.81 443 PHE A C 1
ATOM 3529 O O . PHE A 1 443 ? 9.336 -4.677 -26.069 1.00 96.81 443 PHE A O 1
ATOM 3536 N N . GLU A 1 444 ? 7.101 -4.575 -25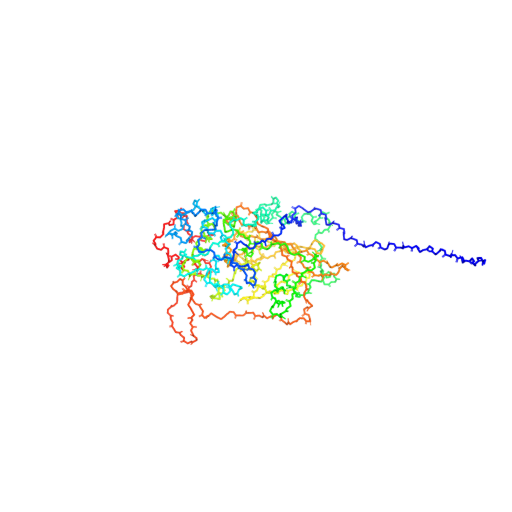.924 1.00 96.31 444 GLU A N 1
ATOM 3537 C CA . GLU A 1 444 ? 6.909 -6.034 -25.856 1.00 96.31 444 GLU A CA 1
ATOM 3538 C C . GLU A 1 444 ? 6.611 -6.709 -27.206 1.00 96.31 444 GLU A C 1
ATOM 3540 O O . GLU A 1 444 ? 6.364 -7.909 -27.246 1.00 96.31 444 GLU A O 1
ATOM 3545 N N . LYS A 1 445 ? 6.679 -5.996 -28.342 1.00 93.44 445 LYS A N 1
ATOM 3546 C CA . LYS A 1 445 ? 6.298 -6.532 -29.676 1.00 93.44 445 LYS A CA 1
ATOM 3547 C C . LYS A 1 445 ? 6.991 -7.840 -30.089 1.00 93.44 445 LYS A C 1
ATOM 3549 O O . LYS A 1 445 ? 6.493 -8.547 -30.958 1.00 93.44 445 LYS A O 1
ATOM 3554 N N . HIS A 1 446 ? 8.167 -8.117 -29.534 1.00 93.62 446 HIS A N 1
ATOM 3555 C CA . HIS A 1 446 ? 8.990 -9.290 -29.841 1.00 93.62 446 HIS A CA 1
ATOM 3556 C C . HIS A 1 446 ? 8.937 -10.367 -28.748 1.00 93.62 446 HIS A C 1
ATOM 3558 O O . HIS A 1 446 ? 9.576 -11.409 -28.891 1.00 93.62 446 HIS A O 1
ATOM 3564 N N . MET A 1 447 ? 8.202 -10.112 -27.667 1.00 95.62 447 MET A N 1
ATOM 3565 C CA . MET A 1 447 ? 8.087 -11.001 -26.521 1.00 95.62 447 MET A CA 1
ATOM 3566 C C . MET A 1 447 ? 6.921 -11.972 -26.702 1.00 95.62 447 MET A C 1
ATOM 3568 O O . MET A 1 447 ? 5.895 -11.651 -27.307 1.00 95.62 447 MET A O 1
ATOM 3572 N N . LYS A 1 448 ? 7.072 -13.184 -26.173 1.00 92.44 448 LYS A N 1
ATOM 3573 C CA . LYS A 1 448 ? 6.086 -14.259 -26.267 1.00 92.44 448 LYS A CA 1
ATOM 3574 C C . LYS A 1 448 ? 5.333 -14.374 -24.955 1.00 92.44 448 LYS A C 1
ATOM 3576 O O . LYS A 1 448 ? 5.739 -15.080 -24.034 1.00 92.44 448 LYS A O 1
ATOM 3581 N N . ARG A 1 449 ? 4.189 -13.704 -24.897 1.00 84.38 449 ARG A N 1
ATOM 3582 C CA . ARG A 1 449 ? 3.262 -13.824 -23.772 1.00 84.38 449 ARG A CA 1
ATOM 3583 C C . ARG A 1 449 ? 2.723 -15.256 -23.667 1.00 84.38 449 ARG A C 1
ATOM 3585 O O . ARG A 1 449 ? 2.393 -15.844 -24.701 1.00 84.38 449 ARG A O 1
ATOM 3592 N N . PRO A 1 450 ? 2.604 -15.825 -22.455 1.00 77.31 450 PRO A N 1
ATOM 3593 C CA . PRO A 1 450 ? 1.936 -17.106 -22.268 1.00 77.31 450 PRO A CA 1
ATOM 3594 C C . PRO A 1 450 ? 0.495 -17.021 -22.780 1.00 77.31 450 PRO A C 1
ATOM 3596 O O . PRO A 1 450 ? -0.162 -15.995 -22.601 1.00 77.31 450 PRO A O 1
ATOM 3599 N N . GLN A 1 451 ? -0.003 -18.089 -23.404 1.00 64.44 451 GLN A N 1
ATOM 3600 C CA . GLN A 1 451 ? -1.412 -18.158 -23.794 1.00 64.44 451 GLN A CA 1
ATOM 3601 C C . GLN A 1 451 ? -2.295 -18.158 -22.534 1.00 64.44 451 GLN A C 1
ATOM 3603 O O . GLN A 1 451 ? -2.060 -18.928 -21.604 1.00 64.44 451 GLN A O 1
ATOM 3608 N N . GLY A 1 452 ? -3.291 -17.277 -22.504 1.00 60.00 452 GLY A N 1
ATOM 3609 C CA . GLY A 1 452 ? -4.266 -17.103 -21.428 1.00 60.00 452 GLY A CA 1
ATOM 3610 C C . GLY A 1 452 ? -5.353 -16.128 -21.882 1.00 60.00 452 GLY A C 1
ATOM 3611 O O . GLY A 1 452 ? -5.141 -15.416 -22.867 1.00 60.00 452 GLY A O 1
ATOM 3612 N N . GLU A 1 453 ? -6.515 -16.143 -21.223 1.00 41.91 453 GLU A N 1
ATOM 3613 C CA . GLU A 1 453 ? -7.644 -15.278 -21.584 1.00 41.91 453 GLU A CA 1
ATOM 3614 C C . GLU A 1 453 ? -7.193 -13.820 -21.699 1.00 41.91 453 GLU A C 1
ATOM 3616 O O . GLU A 1 453 ? -6.418 -13.299 -20.894 1.00 41.91 453 GLU A O 1
ATOM 3621 N N . SER A 1 454 ? -7.607 -13.201 -22.799 1.00 43.41 454 SER A N 1
ATOM 3622 C CA . SER A 1 454 ? -7.252 -11.838 -23.142 1.00 43.41 454 SER A CA 1
ATOM 3623 C C . SER A 1 454 ? -7.670 -10.889 -22.017 1.00 43.41 454 SER A C 1
ATOM 3625 O O . SER A 1 454 ? -8.822 -10.871 -21.602 1.00 43.41 454 SER A O 1
ATOM 3627 N N . ILE A 1 455 ? -6.728 -10.056 -21.578 1.00 47.72 455 ILE A N 1
ATOM 3628 C CA . ILE A 1 455 ? -6.811 -9.083 -20.473 1.00 47.72 455 ILE A CA 1
ATOM 3629 C C . ILE A 1 455 ? -7.836 -7.950 -20.761 1.00 47.72 455 ILE A C 1
ATOM 3631 O O . ILE A 1 455 ? -7.886 -6.952 -20.049 1.00 47.72 455 ILE A O 1
ATOM 3635 N N . PHE A 1 456 ? -8.633 -8.064 -21.829 1.00 41.81 456 PHE A N 1
ATOM 3636 C CA . PHE A 1 456 ? -9.643 -7.083 -22.234 1.00 41.81 456 PHE A CA 1
ATOM 3637 C C . PHE A 1 456 ? -11.072 -7.430 -21.786 1.00 41.81 456 PHE A C 1
ATOM 3639 O O . PHE A 1 456 ? -11.962 -6.609 -21.990 1.00 41.81 456 PHE A O 1
ATOM 3646 N N . ASP A 1 457 ? -11.312 -8.579 -21.148 1.00 37.06 457 ASP A N 1
ATOM 3647 C CA . ASP A 1 457 ? -12.620 -8.893 -20.560 1.00 37.06 457 ASP A CA 1
ATOM 3648 C C . ASP A 1 457 ? -12.671 -8.464 -19.083 1.00 37.06 457 ASP A C 1
ATOM 3650 O O . ASP A 1 457 ? -12.543 -9.269 -18.163 1.00 37.06 457 ASP A O 1
ATOM 3654 N N . PHE A 1 458 ? -12.881 -7.167 -18.844 1.00 38.56 458 PHE A N 1
ATOM 3655 C CA . PHE A 1 458 ? -13.397 -6.694 -17.557 1.00 38.56 458 PHE A CA 1
ATOM 3656 C C . PHE A 1 458 ? -14.905 -6.973 -17.522 1.00 38.56 458 PHE A C 1
ATOM 3658 O O . PHE A 1 458 ? -15.705 -6.108 -17.882 1.00 38.56 458 PHE A O 1
ATOM 3665 N N . ARG A 1 459 ? -15.287 -8.205 -17.171 1.00 32.69 459 ARG A N 1
ATOM 3666 C CA . ARG A 1 459 ? -16.671 -8.524 -16.795 1.00 32.69 459 ARG A CA 1
ATOM 3667 C C . ARG A 1 459 ? -16.887 -8.376 -15.297 1.00 32.69 459 ARG A C 1
ATOM 3669 O O . ARG A 1 459 ? -15.952 -8.650 -14.506 1.00 32.69 459 ARG A O 1
#

Sequence (459 aa):
MRGLRLMLAALACSHQLGSAGEAPADPSIGRGWPVAASGALPVSGGMEGEGQQASWESPPVGISALPVDLFTSKDFYQDERYWSDPRYFRCNSPSTLQAMWGADAMSSRRLIGSSPPQSASWGHCETDYPRAAIVSPYPFRSAQAHFEALLAETRSRGGPTIYTRANPPPDWNGRYSRAISLKFIAAREGRTYAPPAWLAEPPQWFFVSINQTSTILSLLTPEYRRRTVQMHYHQSVNNAPLWPAQFCWPDGFMRVFSRQAHLAMDFVTTPERLQVMASSAENFIRHFNVGRSFDMRGDVPRLGADVPRWFGESVAFWDRDTLITWTSNVIPWITHGVFEFSRNLQTVEIFTPRRDPDGELAGIEHEVIFYDPEAFVQPLRLVQVHIRTGELGEVDPFIYARCIQTIFPVDGRPKPFSPGSTFPYTVPDIYGRPWAQAWETHFEKHMKRPQGESIFDFR

Mean predicted aligned error: 7.61 Å

Foldseek 3Di:
DDDDDDDDDDDDDDDPPDDPPDDPPDDALFDDDDLPDDDFAFQAQQLHDPDDGDFDLDQPPPDDADPAALFRDPFVQVVLVCLLPLSSVLSHWLLCLLCCCPPDPSRVDNQCDDDPPSSRGHGHSPFFDDLVSFFDPHPDQALVVSLVSVVVVLVVVVDLDQADPVRWAPPPFFKWFFQVLVQVVQVVVVHGDDDPPLLDFGDFCQLRRRHRSSSLLQFWDPVQSVQLSLQSSCSRHVVQHDQQLLQVFQQAQSLCSYPQNAGMWGWDGGSQWIWIWGDGSAIDIATAGEPDFFDCPDDKTADDDLAADRNFHKYWTHSRNKIWMKGARTQWDDHRSRTTADNGKMKIWIWDFRADSVRHGFWIKIKIWIHGVNTGPHITIGITIIGGDGHCVPDDHDDGHDDDGQWDCPLSHTDGHDPPDDDDDDDAPSSAHRNVVSCCVRPCPPYDNPDDPDSPPPD

Secondary structure (DSSP, 8-state):
-PPPPPPP--------------PPPPPPSSS-----------SSTTSSSSS----BSSPPTTPPPPSS-TTT-S-GGGGGGGTTSGGGGTT--HHHHHHTTS-STT--S-SB-SSTTTTBPB--TT----GGGTB--SS-SSHHHHHHHHHHHHHHTT------SSSPPP---EEEEEHHHHHHHHHHTT------GGGPPPP-GGG-SSS-HHHHHTTB-HHHHHHHHHHHHHHHTS-----GGGGT----GGGGGSTTS-SEEEEEEETTEEEEEEESSSEEEEEEEET---B--SSS-BSSSS--BTT-EEEEEEETTEEEEEEE-BPPEE-TTS-EE-TT-EEEEEEEEEE-TTS-EEEEEEEEEEE-TTTBSS-EEEEEEEEEEE-TTTSPPP--------EEEETTEEEE--TT-----PPP-TTS-HHHHHHHHHH-TT--PPP-S-TT---